Protein AF-A0A9P7Y3U0-F1 (afdb_monomer)

Solvent-accessible surface area (backbone atoms only — not comparable to full-atom values): 24343 Å² total; per-residue (Å²): 134,90,83,87,87,79,90,80,91,86,80,89,81,90,83,88,84,91,77,92,76,85,81,82,82,81,84,80,86,81,83,90,78,93,70,98,69,93,75,78,82,74,76,68,72,92,72,65,81,74,79,80,81,65,97,80,64,56,75,68,48,54,53,30,44,51,50,17,52,51,28,45,53,56,40,71,71,39,53,86,94,65,56,53,69,63,32,54,51,52,17,51,55,29,42,54,51,41,55,60,69,66,32,69,68,54,53,57,68,77,64,68,84,66,100,63,86,52,70,48,57,49,41,70,79,46,46,60,70,54,43,32,51,50,43,52,50,57,46,51,54,53,48,71,75,50,55,92,91,54,88,70,54,72,69,54,52,52,51,50,41,51,38,54,46,54,38,52,43,35,45,37,41,78,53,54,94,55,96,54,97,69,56,51,41,65,56,34,48,53,55,52,51,51,54,49,56,64,71,46,86,69,46,48,79,46,69,54,86,38,67,36,62,41,39,25,54,50,38,47,53,48,22,72,74,75,43,100,52,77,73,68,39,48,72,41,48,31,34,35,23,30,91,88,40,69,60,33,43,35,43,69,35,42,53,93,62,57,68,67,60,54,53,54,47,46,59,50,48,54,55,51,44,46,26,39,30,54,50,40,40,72,23,64,37,76,86,43,65,23,51,35,35,45,29,39,37,51,40,32,41,48,34,35,36,39,73,56,90,96,43,80,46,77,41,68,75,55,93,69,69,33,54,56,44,71,38,71,71,43,39,42,53,34,70,76,43,65,28,64,59,50,56,48,53,53,49,54,48,50,54,61,46,31,62,55,53,48,52,26,36,55,51,43,52,51,54,51,50,53,51,52,50,52,56,64,72,63,64,65,80,93,63,80,76,77,82,82,72,75,76,73,71,93,73,81,80,80,73,84,71,76,79,75,82,127

Nearest PDB structures (foldseek):
  7f3n-assembly1_A  TM=2.733E-01  e=4.193E+00  Ralstonia pseudosolanacearum GMI1000
  5luf-assembly1_z  TM=2.720E-01  e=8.627E+00  Bos taurus
  1occ-assembly1_P  TM=2.720E-01  e=8.627E+00  Bos taurus
  3gw6-assembly2_E  TM=1.259E-01  e=6.667E+00  Escherichia phage K1F

Mean predicted aligned error: 14.78 Å

pLDDT: mean 76.93, std 22.47, range [24.27, 98.44]

Secondary structure (DSSP, 8-state):
--------------------------------------------GGG--PPPPPTT--HHHHHHHHHHHHHHHHHHHS-GGG--HHHHHHHHHHHHHHHHHS-HHHHHHH----SS--HHHHHHHS-HHHHHHHHHHHHHHHHHHS-TTS---HHHHHHHHHHHHHHHHHHHHHS-S-SSSS--HHHHHHHHHHHHHHH-SSSEEEEEEEE-HHHHHHHHHHHHHHS-------EEEEEEEETTEEEEEEEEE-TT--HHHHHHHHHHHHHHHHHHHHHHHHTT-SS--EEEEEEETTEEEEEEEEEETTEEEEEES-SSPEE---SHHHHHHHHHSSHHHHHHHHHHHHHHHHHHHHHHHHHHHHHHHHHHHHHHHT-SS---------PPPS------------

Sequence (406 aa):
MQKTSLLTQTRKHDLSISGNLQQETTELEIGVETGLDVSVGIINAQNVQLPAASPDMPDLQELLFDHAVDMLKRYQQQKDKEKDATLVKDAQVAMSRVLNTMSPRAVQHFTRKKEDQPYSEVLHEHDVTYLARKVLLDRAGLVAQYPLDELLPKKVIMQDKVFRIVEYLCHIVCSPPYKTTDPSENDCLLIWAQVFGIIADKVSILSGERMLESSKLLRRQQAAEFGDLCDTGRKVDLAFAFKDIEISNIEFKRPNLPTQSIIIQSRKNIRLGRCIQEIHKGYGVQDPSVIMGDVSGSVGMFHQLARMDEIWIAGKMVKSTVQIPTTPGSLESFLESNSLALIWNYTEYLERQGPRTKQAKEHHDRDSEMGAFSEAVSCSRPTTPPRKVKPFSDVVTFSPSKKRGM

Foldseek 3Di:
DDDDDDDDDDDDDDDDDDDDDDDDDDDDDDDDDDDDDPDPPDDPPVPDDDDPDDPPDPPLLVVLQVQLVVLVVVQVPDDPVGRDCVSNVSSVVSVVVSVVCPDPVNVVVPPDDDPDDFLLNVCVVDPLVRSLVVLVVVLVVLCVVPDPVDDDDPVSLVSNLVSVLSNLLSCCAVPPPDPDPWDAQVSLLVNLLVNLVSQADFKDKDADFDFQVLQLVVQVLVCVVPNDDDSGGGTAGIFIAGPNQTQEGEHTAIAPDDPVVLVVRVVVRLVSQVSSQVVLVVLVDDFRKGKYWYYYRQKIWIWIWTDDPLDIDIDTPDPDIQGRDNHSVVSSVNSVDCNSVVSNVVNVVSNVVNVSSVVSNVVSVVVVVVVVVVVVVPDDDDDPPPPPSPDDSPDDDDDPDDPPDD

Structure (mmCIF, N/CA/C/O backbone):
data_AF-A0A9P7Y3U0-F1
#
_entry.id   AF-A0A9P7Y3U0-F1
#
loop_
_atom_site.group_PDB
_atom_site.id
_atom_site.type_symbol
_atom_site.label_atom_id
_atom_site.label_alt_id
_atom_site.label_comp_id
_atom_site.label_asym_id
_atom_site.label_entity_id
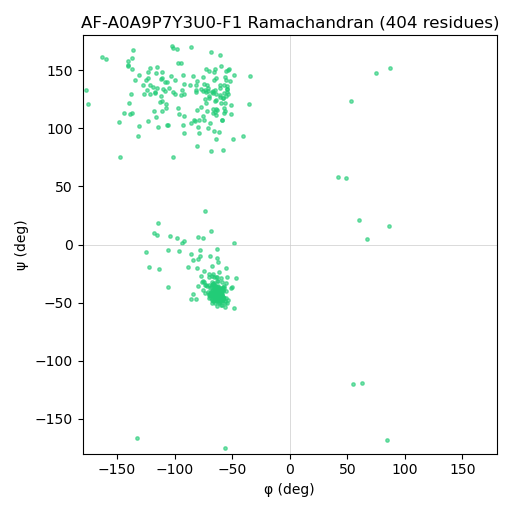_atom_site.label_seq_id
_atom_site.pdbx_PDB_ins_code
_atom_site.Cartn_x
_atom_site.Cartn_y
_atom_site.Cartn_z
_atom_site.occupancy
_atom_site.B_iso_or_equiv
_atom_site.auth_seq_id
_atom_site.auth_comp_id
_atom_site.auth_asym_id
_atom_site.auth_atom_id
_atom_site.pdbx_PDB_model_num
ATOM 1 N N . MET A 1 1 ? -30.682 59.349 39.438 1.00 34.12 1 MET A N 1
ATOM 2 C CA . MET A 1 1 ? -31.088 57.939 39.268 1.00 34.12 1 MET A CA 1
ATOM 3 C C . MET A 1 1 ? -31.938 57.836 38.013 1.00 34.12 1 MET A C 1
ATOM 5 O O . MET A 1 1 ? -32.857 58.624 37.879 1.00 34.12 1 MET A O 1
ATOM 9 N N . GLN A 1 2 ? -31.534 56.919 37.128 1.00 32.94 2 GLN A N 1
ATOM 10 C CA . GLN A 1 2 ? -32.151 56.414 35.887 1.00 32.94 2 GLN A CA 1
ATOM 11 C C . GLN A 1 2 ? -32.605 57.391 34.783 1.00 32.94 2 GLN A C 1
ATOM 13 O O . GLN A 1 2 ? -33.393 58.308 34.974 1.00 32.94 2 GLN A O 1
ATOM 18 N N . LYS A 1 3 ? -32.032 57.127 33.598 1.00 30.28 3 LYS A N 1
ATOM 19 C CA . LYS A 1 3 ? -32.135 57.846 32.328 1.00 30.28 3 LYS A CA 1
ATOM 20 C C . LYS A 1 3 ? -33.252 57.282 31.445 1.00 30.28 3 LYS A C 1
ATOM 22 O O . LYS A 1 3 ? -33.464 56.078 31.371 1.00 30.28 3 LYS A O 1
ATOM 27 N N . THR A 1 4 ? -33.850 58.222 30.732 1.00 33.41 4 THR A N 1
ATOM 28 C CA . THR A 1 4 ? -34.693 58.192 29.534 1.00 33.41 4 THR A CA 1
ATOM 29 C C . THR A 1 4 ? -34.141 57.333 28.387 1.00 33.41 4 THR A C 1
ATOM 31 O O . THR A 1 4 ? -32.938 57.375 28.144 1.00 33.41 4 THR A O 1
ATOM 34 N N . SER A 1 5 ? -35.017 56.682 27.607 1.00 30.17 5 SER A N 1
ATOM 35 C CA . SER A 1 5 ? -35.067 56.812 26.133 1.00 30.17 5 SER A CA 1
ATOM 36 C C . SER A 1 5 ? -36.217 55.995 25.525 1.00 30.17 5 SER A C 1
ATOM 38 O O . SER A 1 5 ? -36.406 54.826 25.840 1.00 30.17 5 SER A O 1
ATOM 40 N N . LEU A 1 6 ? -36.953 56.659 24.638 1.00 32.88 6 LEU A N 1
ATOM 41 C CA . LEU A 1 6 ? -38.101 56.237 23.831 1.00 32.88 6 LEU A CA 1
ATOM 42 C C . LEU A 1 6 ? -37.660 55.841 22.400 1.00 32.88 6 LEU A C 1
ATOM 44 O O . LEU A 1 6 ? -36.598 56.287 21.971 1.00 32.88 6 LEU A O 1
ATOM 48 N N . LEU A 1 7 ? -38.592 55.207 21.652 1.00 29.94 7 LEU A N 1
ATOM 49 C CA . LEU A 1 7 ? -38.822 55.337 20.185 1.00 29.94 7 LEU A CA 1
ATOM 50 C C . LEU A 1 7 ? -37.790 54.636 19.248 1.00 29.94 7 LEU A C 1
ATOM 52 O O . LEU A 1 7 ? -36.625 54.542 19.587 1.00 29.94 7 LEU A O 1
ATOM 56 N N . THR A 1 8 ? -38.067 54.090 18.049 1.00 28.91 8 THR A N 1
ATOM 57 C CA . THR A 1 8 ? -39.225 54.005 17.130 1.00 28.91 8 THR A CA 1
ATOM 58 C C . THR A 1 8 ? -39.012 52.815 16.173 1.00 28.91 8 THR A C 1
ATOM 60 O O . THR A 1 8 ? -37.880 52.399 15.941 1.00 28.91 8 THR A O 1
ATOM 63 N N . GLN A 1 9 ? -40.107 52.333 15.577 1.00 29.50 9 GLN A N 1
ATOM 64 C CA . GLN A 1 9 ? -40.181 51.458 14.398 1.00 29.50 9 GLN A CA 1
ATOM 65 C C . GLN A 1 9 ? -39.442 52.017 13.168 1.00 29.50 9 GLN A C 1
ATOM 67 O O . GLN A 1 9 ? -39.494 53.220 12.911 1.00 29.50 9 GLN A O 1
ATOM 72 N N . THR A 1 10 ? -38.913 51.125 12.324 1.00 29.97 10 THR A N 1
ATOM 73 C CA . THR A 1 10 ? -38.411 51.460 10.980 1.00 29.97 10 THR A CA 1
ATOM 74 C C . THR A 1 10 ? -39.210 50.740 9.894 1.00 29.97 10 THR A C 1
ATOM 76 O O . THR A 1 10 ? -39.473 49.540 9.965 1.00 29.97 10 THR A O 1
ATOM 79 N N . ARG A 1 11 ? -39.619 51.527 8.894 1.00 29.17 11 ARG A N 1
ATOM 80 C CA . ARG A 1 11 ? -40.418 51.176 7.714 1.00 29.17 11 ARG A CA 1
ATOM 81 C C . ARG A 1 11 ? -39.507 50.858 6.518 1.00 29.17 11 ARG A C 1
ATOM 83 O O . ARG A 1 11 ? -38.388 51.352 6.438 1.00 29.17 11 ARG A O 1
ATOM 90 N N . LYS A 1 12 ? -40.062 50.074 5.589 1.00 32.78 12 LYS A N 1
ATOM 91 C CA . LYS A 1 12 ? -39.548 49.682 4.264 1.00 32.78 12 LYS A CA 1
ATOM 92 C C . LYS A 1 12 ? -39.116 50.860 3.378 1.00 32.78 12 LYS A C 1
ATOM 94 O O . LYS A 1 12 ? -39.784 51.890 3.381 1.00 32.78 12 LYS A O 1
ATOM 99 N N . HIS A 1 13 ? -38.142 50.604 2.503 1.00 31.08 13 HIS A N 1
ATOM 100 C CA . HIS A 1 13 ? -38.053 51.221 1.179 1.00 31.08 13 HIS A CA 1
ATOM 101 C C . HIS A 1 13 ? -37.597 50.184 0.142 1.00 31.08 13 HIS A C 1
ATOM 103 O O . HIS A 1 13 ? -36.531 49.592 0.285 1.00 31.08 13 HIS A O 1
ATOM 109 N N . ASP A 1 14 ? -38.432 49.991 -0.880 1.00 29.94 14 ASP A N 1
ATOM 110 C CA . ASP A 1 14 ? -38.093 49.364 -2.158 1.00 29.94 14 ASP A CA 1
ATOM 111 C C . ASP A 1 14 ? -37.404 50.399 -3.058 1.00 29.94 14 ASP A C 1
ATOM 113 O O . ASP A 1 14 ? -37.839 51.553 -3.110 1.00 29.94 14 ASP A O 1
ATOM 117 N N . LEU A 1 15 ? -36.380 49.979 -3.803 1.00 29.91 15 LEU A N 1
ATOM 118 C CA . LEU A 1 15 ? -35.859 50.689 -4.973 1.00 29.91 15 LEU A CA 1
ATOM 119 C C . LEU A 1 15 ? -35.417 49.661 -6.022 1.00 29.91 15 LEU A C 1
ATOM 121 O O . LEU A 1 15 ? -34.483 48.890 -5.822 1.00 29.91 15 LEU A O 1
ATOM 125 N N . SER A 1 16 ? -36.139 49.661 -7.139 1.00 31.78 16 SER A N 1
ATOM 126 C CA . SER A 1 16 ? -35.876 48.918 -8.367 1.00 31.78 16 SER A CA 1
ATOM 127 C C . SER A 1 16 ? -34.850 49.641 -9.239 1.00 31.78 16 SER A C 1
ATOM 129 O O . SER A 1 16 ? -35.022 50.836 -9.482 1.00 31.78 16 SER A O 1
ATOM 131 N N . ILE A 1 17 ? -33.886 48.921 -9.821 1.00 31.72 17 ILE A N 1
ATOM 132 C CA . ILE A 1 17 ? -33.211 49.343 -11.059 1.00 31.72 17 ILE A CA 1
ATOM 133 C C . ILE A 1 17 ? -33.067 48.124 -11.976 1.00 31.72 17 ILE A C 1
ATOM 135 O O . ILE A 1 17 ? -32.364 47.165 -11.673 1.00 31.72 17 ILE A O 1
ATOM 139 N N . SER A 1 18 ? -33.780 48.184 -13.097 1.00 35.22 18 SER A N 1
ATOM 140 C CA . SER A 1 18 ? -33.700 47.293 -14.251 1.00 35.22 18 SER A CA 1
ATOM 141 C C . SER A 1 18 ? -32.532 47.691 -15.156 1.00 35.22 18 SER A C 1
ATOM 143 O O . SER A 1 18 ? -32.435 48.857 -15.540 1.00 35.22 18 SER A O 1
ATOM 145 N N . GLY A 1 19 ? -31.703 46.728 -15.558 1.00 28.64 19 GLY A N 1
ATOM 146 C CA . GLY A 1 19 ? -30.687 46.898 -16.598 1.00 28.64 19 GLY A CA 1
ATOM 147 C C . GLY A 1 19 ? -30.639 45.667 -17.498 1.00 28.64 19 GLY A C 1
ATOM 148 O O . GLY A 1 19 ? -30.277 44.586 -17.046 1.00 28.64 19 GLY A O 1
ATOM 149 N N . ASN A 1 20 ? -31.040 45.842 -18.758 1.00 34.88 20 ASN A N 1
ATOM 150 C CA . ASN A 1 20 ? -30.920 44.853 -19.827 1.00 34.88 20 ASN A CA 1
ATOM 151 C C . ASN A 1 20 ? -29.439 44.629 -20.173 1.00 34.88 20 ASN A C 1
ATOM 153 O O . ASN A 1 20 ? -28.739 45.597 -20.462 1.00 34.88 20 ASN A O 1
ATOM 157 N N . LEU A 1 21 ? -28.994 43.372 -20.246 1.00 28.11 21 LEU A N 1
ATOM 158 C CA . LEU A 1 21 ? -27.813 42.998 -21.025 1.00 28.11 21 LEU A CA 1
ATOM 159 C C . LEU A 1 21 ? -28.233 42.017 -22.121 1.00 28.11 21 LEU A C 1
ATOM 161 O O . LEU A 1 21 ? -28.686 40.908 -21.843 1.00 28.11 21 LEU A O 1
ATOM 165 N N . GLN A 1 22 ? -28.087 42.462 -23.368 1.00 31.02 22 GLN A N 1
ATOM 166 C CA . GLN A 1 22 ? -28.103 41.605 -24.547 1.00 31.02 22 GLN A CA 1
ATOM 167 C C . GLN A 1 22 ? -26.904 40.652 -24.466 1.00 31.02 22 GLN A C 1
ATOM 169 O O . GLN A 1 22 ? -25.766 41.098 -24.331 1.00 31.02 22 GLN A O 1
ATOM 174 N N . GLN A 1 23 ? -27.159 39.347 -24.539 1.00 29.70 23 GLN A N 1
ATOM 175 C CA . GLN A 1 23 ? -26.126 38.357 -24.822 1.00 29.70 23 GLN A CA 1
ATOM 176 C C . GLN A 1 23 ? -25.938 38.295 -26.340 1.00 29.70 23 GLN A C 1
ATOM 178 O O . GLN A 1 23 ? -26.798 37.778 -27.049 1.00 29.70 23 GLN A O 1
ATOM 183 N N . GLU A 1 24 ? -24.824 38.829 -26.838 1.00 28.70 24 GLU A N 1
ATOM 184 C CA . GLU A 1 24 ? -24.287 38.426 -28.137 1.00 28.70 24 GLU A CA 1
ATOM 185 C C . GLU A 1 24 ? -23.626 37.053 -27.967 1.00 28.70 24 GLU A C 1
ATOM 187 O O . GLU A 1 24 ? -22.615 36.902 -27.281 1.00 28.70 24 GLU A O 1
ATOM 192 N N . THR A 1 25 ? -24.231 36.029 -28.560 1.00 28.88 25 THR A N 1
ATOM 193 C CA . THR A 1 25 ? -23.604 34.724 -28.776 1.00 28.88 25 THR A CA 1
ATOM 194 C C . THR A 1 25 ? -22.744 34.795 -30.030 1.00 28.88 25 THR A C 1
ATOM 196 O O . THR A 1 25 ? -23.271 34.804 -31.141 1.00 28.88 25 THR A O 1
ATOM 199 N N . THR A 1 26 ? -21.425 34.827 -29.860 1.00 26.47 26 THR A N 1
ATOM 200 C CA . THR A 1 26 ? -20.479 34.576 -30.951 1.00 26.47 26 THR A CA 1
ATOM 201 C C . THR A 1 26 ? -20.259 33.067 -31.052 1.00 26.47 26 THR A C 1
ATOM 203 O O . THR A 1 26 ? -19.587 32.474 -30.208 1.00 26.47 26 THR A O 1
ATOM 206 N N . GLU A 1 27 ? -20.853 32.431 -32.061 1.00 28.31 27 GLU A N 1
ATOM 207 C CA . GLU A 1 27 ? -20.469 31.080 -32.478 1.00 28.31 27 GLU A CA 1
ATOM 208 C C . GLU A 1 27 ? -19.092 31.144 -33.147 1.00 28.31 27 GLU A C 1
ATOM 210 O O . GLU A 1 27 ? -18.838 32.007 -33.988 1.00 28.31 27 GLU A O 1
ATOM 215 N N . LEU A 1 28 ? -18.189 30.248 -32.749 1.00 24.72 28 LEU A N 1
ATOM 216 C CA . LEU A 1 28 ? -16.852 30.143 -33.321 1.00 24.72 28 LEU A CA 1
ATOM 217 C C . LEU A 1 28 ? -16.750 28.796 -34.039 1.00 24.72 28 LEU A C 1
ATOM 219 O O . LEU A 1 28 ? -16.599 27.748 -33.410 1.00 24.72 28 LEU A O 1
ATOM 223 N N . GLU A 1 29 ? -16.885 28.841 -35.365 1.00 29.19 29 GLU A N 1
ATOM 224 C CA . GLU A 1 29 ? -16.538 27.741 -36.263 1.00 29.19 29 GLU A CA 1
ATOM 225 C C . GLU A 1 29 ? -15.021 27.517 -36.236 1.00 29.19 29 GLU A C 1
ATOM 227 O O . GLU A 1 29 ? -14.235 28.455 -36.379 1.00 29.19 29 GLU A O 1
ATOM 232 N N . ILE A 1 30 ? -14.600 26.260 -36.082 1.00 29.17 30 ILE A N 1
ATOM 233 C CA . ILE A 1 30 ? -13.200 25.858 -36.231 1.00 29.17 30 ILE A CA 1
ATOM 234 C C . ILE A 1 30 ? -13.071 25.099 -37.550 1.00 29.17 30 ILE A C 1
ATOM 236 O O . ILE A 1 30 ? -13.443 23.929 -37.655 1.00 29.17 30 ILE A O 1
ATOM 240 N N . GLY A 1 31 ? -12.524 25.787 -38.552 1.00 28.47 31 GLY A N 1
ATOM 241 C CA . GLY A 1 31 ? -11.960 25.173 -39.747 1.00 28.47 31 GLY A CA 1
ATOM 242 C C . GLY A 1 31 ? -10.625 24.507 -39.416 1.00 28.47 31 GLY A C 1
ATOM 243 O O . GLY A 1 31 ? -9.777 25.084 -38.736 1.00 28.47 31 GLY A O 1
ATOM 244 N N . VAL A 1 32 ? -10.452 23.272 -39.883 1.00 31.77 32 VAL A N 1
ATOM 245 C CA . VAL A 1 32 ? -9.220 22.495 -39.734 1.00 31.77 32 VAL A CA 1
ATOM 246 C C . VAL A 1 32 ? -8.344 22.744 -40.957 1.00 31.77 32 VAL A C 1
ATOM 248 O O . VAL A 1 32 ? -8.660 22.254 -42.038 1.00 31.77 32 VAL A O 1
ATOM 251 N N . GLU A 1 33 ? -7.221 23.437 -40.778 1.00 29.41 33 GLU A N 1
ATOM 252 C CA . GLU A 1 33 ? -6.085 23.345 -41.696 1.00 29.41 33 GLU A CA 1
ATOM 253 C C . GLU A 1 33 ? -4.816 22.947 -40.942 1.00 29.41 33 GLU A C 1
ATOM 255 O O . GLU A 1 33 ? -4.497 23.416 -39.851 1.00 29.41 33 GLU A O 1
ATOM 260 N N . THR A 1 34 ? -4.134 21.979 -41.538 1.00 41.72 34 THR A N 1
ATOM 261 C CA . THR A 1 34 ? -2.997 21.239 -41.015 1.00 41.72 34 THR A CA 1
ATOM 262 C C . THR A 1 34 ? -1.710 22.056 -41.082 1.00 41.72 34 THR A C 1
ATOM 264 O O . THR A 1 34 ? -1.213 22.341 -42.169 1.00 41.72 34 THR A O 1
ATOM 267 N N . GLY A 1 35 ? -1.114 22.331 -39.926 1.00 29.16 35 GLY A N 1
ATOM 268 C CA . GLY A 1 35 ? 0.256 22.820 -39.797 1.00 29.16 35 GLY A CA 1
ATOM 269 C C . GLY A 1 35 ? 0.631 22.898 -38.323 1.00 29.16 35 GLY A C 1
ATOM 270 O O . GLY A 1 35 ? -0.072 23.540 -37.552 1.00 29.16 35 GLY A O 1
ATOM 271 N N . LEU A 1 36 ? 1.683 22.185 -37.911 1.00 39.47 36 LEU A N 1
ATOM 272 C CA . LEU A 1 36 ? 2.167 22.184 -36.530 1.00 39.47 36 LEU A CA 1
ATOM 273 C C . LEU A 1 36 ? 2.549 23.604 -36.088 1.00 39.47 36 LEU A C 1
ATOM 275 O O . LEU A 1 36 ? 3.613 24.094 -36.455 1.00 39.47 36 LEU A O 1
ATOM 279 N N . ASP A 1 37 ? 1.718 24.195 -35.233 1.00 24.27 37 ASP A N 1
ATOM 280 C CA . ASP A 1 37 ? 2.120 25.222 -34.278 1.00 24.27 37 ASP A CA 1
ATOM 281 C C . ASP A 1 37 ? 1.230 25.095 -33.028 1.00 24.27 37 ASP A C 1
ATOM 283 O O . ASP A 1 37 ? 0.033 25.394 -33.050 1.00 24.27 37 ASP A O 1
ATOM 287 N N . VAL A 1 38 ? 1.779 24.558 -31.932 1.00 27.23 38 VAL A N 1
ATOM 288 C CA . VAL A 1 38 ? 1.047 24.441 -30.659 1.00 27.23 38 VAL A CA 1
ATOM 289 C C . VAL A 1 38 ? 1.103 25.797 -29.967 1.00 27.23 38 VAL A C 1
ATOM 291 O O . VAL A 1 38 ? 1.955 26.061 -29.120 1.00 27.23 38 VAL A O 1
ATOM 294 N N . SER A 1 39 ? 0.172 26.673 -30.332 1.00 25.88 39 SER A N 1
ATOM 295 C CA . SER A 1 39 ? -0.124 27.873 -29.561 1.00 25.88 39 SER A CA 1
ATOM 296 C C . SER A 1 39 ? -1.003 27.485 -28.367 1.00 25.88 39 SER A C 1
ATOM 298 O O . SER A 1 39 ? -2.180 27.153 -28.495 1.00 25.88 39 SER A O 1
ATOM 300 N N . VAL A 1 40 ? -0.424 27.499 -27.164 1.00 32.22 40 VAL A N 1
ATOM 301 C CA . VAL A 1 40 ? -1.208 27.455 -25.924 1.00 32.22 40 VAL A CA 1
ATOM 302 C C . VAL A 1 40 ? -1.939 28.789 -25.823 1.00 32.22 40 VAL A C 1
ATOM 304 O O . VAL A 1 40 ? -1.327 29.813 -25.522 1.00 32.22 40 VAL A O 1
ATOM 307 N N . GLY A 1 41 ? -3.244 28.790 -26.095 1.00 28.84 41 GLY A N 1
ATOM 308 C CA . GLY A 1 41 ? -4.103 29.943 -25.849 1.00 28.84 41 GLY A CA 1
ATOM 309 C C . GLY A 1 41 ? -4.112 30.278 -24.358 1.00 28.84 41 GLY A C 1
ATOM 310 O O . GLY A 1 41 ? -4.839 29.667 -23.578 1.00 28.84 41 GLY A O 1
ATOM 311 N N . ILE A 1 42 ? -3.280 31.231 -23.940 1.00 37.97 42 ILE A N 1
ATOM 312 C CA . ILE A 1 42 ? -3.328 31.796 -22.593 1.00 37.97 42 ILE A CA 1
ATOM 313 C C . ILE A 1 42 ? -4.549 32.715 -22.556 1.00 37.97 42 ILE A C 1
ATOM 315 O O . ILE A 1 42 ? -4.541 33.794 -23.148 1.00 37.97 42 ILE A O 1
ATOM 319 N N . ILE A 1 43 ? -5.608 32.287 -21.867 1.00 38.31 43 ILE A N 1
ATOM 320 C CA . ILE A 1 43 ? -6.740 33.158 -21.539 1.00 38.31 43 ILE A CA 1
ATOM 321 C C . ILE A 1 43 ? -6.172 34.369 -20.789 1.00 38.31 43 ILE A C 1
ATOM 323 O O . ILE A 1 43 ? -5.500 34.215 -19.765 1.00 38.31 43 ILE A O 1
ATOM 327 N N . ASN A 1 44 ? -6.406 35.572 -21.317 1.00 38.53 44 ASN A N 1
ATOM 328 C CA . ASN A 1 44 ? -5.934 36.812 -20.715 1.00 38.53 44 ASN A CA 1
ATOM 329 C C . ASN A 1 44 ? -6.642 37.021 -19.363 1.00 38.53 44 ASN A C 1
ATOM 331 O O . ASN A 1 44 ? -7.782 37.482 -19.303 1.00 38.53 44 ASN A O 1
ATOM 335 N N . ALA A 1 45 ? -5.972 36.637 -18.273 1.00 42.50 45 ALA A N 1
ATOM 336 C CA . ALA A 1 45 ? -6.532 36.619 -16.919 1.00 42.50 45 ALA A CA 1
ATOM 337 C C . ALA A 1 45 ? -6.941 38.007 -16.396 1.00 42.50 45 ALA A C 1
ATOM 339 O O . ALA A 1 45 ? -7.624 38.097 -15.382 1.00 42.50 45 ALA A O 1
ATOM 340 N N . GLN A 1 46 ? -6.553 39.085 -17.085 1.00 37.22 46 GLN A N 1
ATOM 341 C CA . GLN A 1 46 ? -6.920 40.453 -16.718 1.00 37.22 46 GLN A CA 1
ATOM 342 C C . GLN A 1 46 ? -8.422 40.750 -16.884 1.00 37.22 46 GLN A C 1
ATOM 344 O O . GLN A 1 46 ? -8.909 41.679 -16.250 1.00 37.22 46 GLN A O 1
ATOM 349 N N . ASN A 1 47 ? -9.161 39.948 -17.666 1.00 37.16 47 ASN A N 1
ATOM 350 C CA . ASN A 1 47 ? -10.582 40.184 -17.965 1.00 37.16 47 ASN A CA 1
ATOM 351 C C . ASN A 1 47 ? -11.541 39.114 -17.416 1.00 37.16 47 ASN A C 1
ATOM 353 O O . ASN A 1 47 ? -12.729 39.133 -17.736 1.00 37.16 47 ASN A O 1
ATOM 357 N N . VAL A 1 48 ? -11.067 38.178 -16.588 1.00 41.75 48 VAL A N 1
ATOM 358 C CA . VAL A 1 48 ? -11.956 37.200 -15.945 1.00 41.75 48 VAL A CA 1
ATOM 359 C C . VAL A 1 48 ? -12.636 37.878 -14.755 1.00 41.75 48 VAL A C 1
ATOM 361 O O . VAL A 1 48 ? -12.033 38.041 -13.696 1.00 41.75 48 VAL A O 1
ATOM 364 N N . GLN A 1 49 ? -13.896 38.289 -14.927 1.00 35.81 49 GLN A N 1
ATOM 365 C CA . GLN A 1 49 ? -14.736 38.692 -13.799 1.00 35.81 49 GLN A CA 1
ATOM 366 C C . GLN A 1 49 ? -14.969 37.475 -12.900 1.00 35.81 49 GLN A C 1
ATOM 368 O O . GLN A 1 49 ? -15.579 36.485 -13.303 1.00 35.81 49 GLN A O 1
ATOM 373 N N . LEU A 1 50 ? -14.432 37.551 -11.684 1.00 39.84 50 LEU A N 1
ATOM 374 C CA . LEU A 1 50 ? -14.570 36.511 -10.676 1.00 39.84 50 LEU A CA 1
ATOM 375 C C . LEU A 1 50 ? -16.017 36.485 -10.159 1.00 39.84 50 LEU A C 1
ATOM 377 O O . LEU A 1 50 ? -16.564 37.549 -9.852 1.00 39.84 50 LEU A O 1
ATOM 381 N N . PRO A 1 51 ? -16.644 35.304 -10.018 1.00 38.56 51 PRO A N 1
ATOM 382 C CA . PRO A 1 51 ? -17.868 35.201 -9.238 1.00 38.56 51 PRO A CA 1
ATOM 383 C C . PRO A 1 51 ? -17.565 35.624 -7.796 1.00 38.56 51 PRO A C 1
ATOM 385 O O . PRO A 1 51 ? -16.524 35.262 -7.246 1.00 38.56 51 PRO A O 1
ATOM 388 N N . ALA A 1 52 ? -18.459 36.412 -7.193 1.00 40.50 52 ALA A N 1
ATOM 389 C CA . ALA A 1 52 ? -18.332 36.795 -5.792 1.00 40.50 52 ALA A CA 1
ATOM 390 C C . ALA A 1 52 ? -18.207 35.530 -4.928 1.00 40.50 52 ALA A C 1
ATOM 392 O O . ALA A 1 52 ? -18.984 34.586 -5.100 1.00 40.50 52 ALA A O 1
ATOM 393 N N . ALA A 1 53 ? -17.211 35.504 -4.038 1.00 43.19 53 ALA A N 1
ATOM 394 C CA . ALA A 1 53 ? -17.008 34.396 -3.117 1.00 43.19 53 ALA A CA 1
ATOM 395 C C . ALA A 1 53 ? -18.305 34.134 -2.335 1.00 43.19 53 ALA A C 1
ATOM 397 O O . ALA A 1 53 ? -18.922 35.059 -1.802 1.00 43.19 53 ALA A O 1
ATOM 398 N N . SER A 1 54 ? -18.742 32.873 -2.313 1.00 40.62 54 SER A N 1
ATOM 399 C CA . SER A 1 54 ? -19.878 32.457 -1.493 1.00 40.62 54 SER A CA 1
ATOM 400 C C . SER A 1 54 ? -19.501 32.624 -0.015 1.00 40.62 54 SER A C 1
ATOM 402 O O . SER A 1 54 ? -18.430 32.142 0.357 1.00 40.62 54 SER A O 1
ATOM 404 N N . PRO A 1 55 ? -20.351 33.231 0.835 1.00 44.25 55 PRO A N 1
ATOM 405 C CA . PRO A 1 55 ? -20.060 33.455 2.256 1.00 44.25 55 PRO A CA 1
ATOM 406 C C . PRO A 1 55 ? -19.884 32.169 3.089 1.00 44.25 55 PRO A C 1
ATOM 408 O O . PRO A 1 55 ? -19.523 32.256 4.255 1.00 44.25 55 PRO A O 1
ATOM 411 N N . ASP A 1 56 ? -20.091 30.993 2.484 1.00 48.50 56 ASP A N 1
ATOM 412 C CA . ASP A 1 56 ? -20.003 29.676 3.126 1.00 48.50 56 ASP A CA 1
ATOM 413 C C . ASP A 1 56 ? -18.855 28.790 2.583 1.00 48.50 56 ASP A C 1
ATOM 415 O O . ASP A 1 56 ? -18.889 27.564 2.730 1.00 48.50 56 ASP A O 1
ATOM 419 N N . MET A 1 57 ? -17.847 29.350 1.898 1.00 50.69 57 MET A N 1
ATOM 420 C CA . MET A 1 57 ? -16.661 28.559 1.529 1.00 50.69 57 MET A CA 1
ATOM 421 C C . MET A 1 57 ? -15.831 28.234 2.780 1.00 50.69 57 MET A C 1
ATOM 423 O O . MET A 1 57 ? -15.480 29.152 3.513 1.00 50.69 57 MET A O 1
ATOM 427 N N . PRO A 1 58 ? -15.471 26.960 3.039 1.00 58.06 58 PRO A N 1
ATOM 428 C CA . PRO A 1 58 ? -14.588 26.655 4.157 1.00 58.06 58 PRO A CA 1
ATOM 429 C C . PRO A 1 58 ? -13.194 27.249 3.902 1.00 58.06 58 PRO A C 1
ATOM 431 O O . PRO A 1 58 ? -12.694 27.187 2.776 1.00 58.06 58 PRO A O 1
ATOM 434 N N . ASP A 1 59 ? -12.556 27.766 4.957 1.00 67.12 59 ASP A N 1
ATOM 435 C CA . ASP A 1 59 ? -11.293 28.532 4.934 1.00 67.12 59 ASP A CA 1
ATOM 436 C C . ASP A 1 59 ? -10.169 27.909 4.073 1.00 67.12 59 ASP A C 1
ATOM 438 O O . ASP A 1 59 ? -9.309 28.599 3.526 1.00 67.12 59 ASP A O 1
ATOM 442 N N . LEU A 1 60 ? -10.157 26.580 3.918 1.00 63.03 60 LEU A N 1
ATOM 443 C CA . LEU A 1 60 ? -9.149 25.858 3.140 1.00 63.03 60 LEU A CA 1
ATOM 444 C C . LEU A 1 60 ? -9.354 25.967 1.617 1.00 63.03 60 LEU A C 1
ATOM 446 O O . LEU A 1 60 ? -8.378 25.918 0.865 1.00 63.03 60 LEU A O 1
ATOM 450 N N . GLN A 1 61 ? -10.595 26.055 1.141 1.00 72.06 61 GLN A N 1
ATOM 451 C CA . GLN A 1 61 ? -10.923 26.149 -0.283 1.00 72.06 61 GLN A CA 1
ATOM 452 C C . GLN A 1 61 ? -10.571 27.534 -0.818 1.00 72.06 61 GLN A C 1
ATOM 454 O O . GLN A 1 61 ? -9.975 27.626 -1.889 1.00 72.06 61 GLN A O 1
ATOM 459 N N . GLU A 1 62 ? -10.873 28.573 -0.042 1.00 75.81 62 GLU A N 1
ATOM 460 C CA . GLU A 1 62 ? -10.484 29.953 -0.330 1.00 75.81 62 GLU A CA 1
ATOM 461 C C . GLU A 1 62 ? -8.956 30.082 -0.387 1.00 75.81 62 GLU A C 1
ATOM 463 O O . GLU A 1 62 ? -8.411 30.492 -1.408 1.00 75.81 62 GLU A O 1
ATOM 468 N N . LEU A 1 63 ? -8.241 29.554 0.612 1.00 76.31 63 LEU A N 1
ATOM 469 C CA . LEU A 1 63 ? -6.775 29.590 0.646 1.00 76.31 63 LEU A CA 1
ATOM 470 C C . LEU A 1 63 ? -6.111 28.838 -0.526 1.00 76.31 63 LEU A C 1
ATOM 472 O O . LEU A 1 63 ? -5.071 29.256 -1.037 1.00 76.31 63 LEU A O 1
ATOM 476 N N . LEU A 1 64 ? -6.691 27.719 -0.973 1.00 71.00 64 LEU A N 1
ATOM 477 C CA . LEU A 1 64 ? -6.198 26.979 -2.143 1.00 71.00 64 LEU A CA 1
ATOM 478 C C . LEU A 1 64 ? -6.512 27.690 -3.461 1.00 71.00 64 LEU A C 1
ATOM 480 O O . LEU A 1 64 ? -5.712 27.611 -4.395 1.00 71.00 64 LEU A O 1
ATOM 484 N N . PHE A 1 65 ? -7.658 28.361 -3.541 1.00 79.69 65 PHE A N 1
ATOM 485 C CA . PHE A 1 65 ? -8.027 29.171 -4.692 1.00 79.69 65 PHE A CA 1
ATOM 486 C C . PHE A 1 65 ? -7.098 30.383 -4.819 1.00 79.69 65 PHE A C 1
ATOM 488 O O . PHE A 1 65 ? -6.493 30.579 -5.875 1.00 79.69 65 PHE A O 1
ATOM 495 N N . ASP A 1 66 ? -6.884 31.113 -3.726 1.00 83.38 66 ASP A N 1
ATOM 496 C CA . ASP A 1 66 ? -5.975 32.259 -3.670 1.00 83.38 66 ASP A CA 1
ATOM 497 C C . ASP A 1 66 ? -4.542 31.858 -4.010 1.00 83.38 66 ASP A C 1
ATOM 499 O O . ASP A 1 66 ? -3.882 32.512 -4.818 1.00 83.38 66 ASP A O 1
ATOM 503 N N . HIS A 1 67 ? -4.077 30.721 -3.485 1.00 85.00 67 HIS A N 1
ATOM 504 C CA . HIS A 1 67 ? -2.769 30.179 -3.838 1.00 85.00 67 HIS A CA 1
ATOM 505 C C . HIS A 1 67 ? -2.643 29.901 -5.344 1.00 85.00 67 HIS A C 1
ATOM 507 O O . HIS A 1 67 ? -1.627 30.248 -5.950 1.00 85.00 67 HIS A O 1
ATOM 513 N N . ALA A 1 68 ? -3.671 29.315 -5.970 1.00 81.81 68 ALA A N 1
ATOM 514 C CA . ALA A 1 68 ? -3.667 29.063 -7.409 1.00 81.81 68 ALA A CA 1
ATOM 515 C C . ALA A 1 68 ? -3.587 30.368 -8.217 1.00 81.81 68 ALA A C 1
ATOM 517 O O . ALA A 1 68 ? -2.802 30.470 -9.163 1.00 81.81 68 ALA A O 1
ATOM 518 N N . VAL A 1 69 ? -4.365 31.378 -7.821 1.00 85.88 69 VAL A N 1
ATOM 519 C CA . VAL A 1 69 ? -4.378 32.705 -8.450 1.00 85.88 69 VAL A CA 1
ATOM 520 C C . VAL A 1 69 ? -3.021 33.397 -8.307 1.00 85.88 69 VAL A C 1
ATOM 522 O O . VAL A 1 69 ? -2.499 33.935 -9.286 1.00 85.88 69 VAL A O 1
ATOM 525 N N . ASP A 1 70 ? -2.410 33.347 -7.126 1.00 89.75 70 ASP A N 1
ATOM 526 C CA . ASP A 1 70 ? -1.104 33.952 -6.866 1.00 89.75 70 ASP A CA 1
ATOM 527 C C . ASP A 1 70 ? 0.019 33.306 -7.681 1.00 89.75 70 ASP A C 1
ATOM 529 O O . ASP A 1 70 ? 0.886 34.013 -8.203 1.00 89.75 70 ASP A O 1
ATOM 533 N N . MET A 1 71 ? 0.007 31.979 -7.844 1.00 89.00 71 MET A N 1
ATOM 534 C CA . MET A 1 71 ? 0.999 31.291 -8.677 1.00 89.00 71 MET A CA 1
ATOM 535 C C . MET A 1 71 ? 0.867 31.682 -10.155 1.00 89.00 71 MET A C 1
ATOM 537 O O . MET A 1 71 ? 1.877 31.949 -10.811 1.00 89.00 71 MET A O 1
ATOM 541 N N . LEU A 1 72 ? -0.362 31.816 -10.667 1.00 87.50 72 LEU A N 1
ATOM 542 C CA . LEU A 1 72 ? -0.597 32.283 -12.039 1.00 87.50 72 LEU A CA 1
ATOM 543 C C . LEU A 1 72 ? -0.163 33.738 -12.237 1.00 87.50 72 LEU A C 1
ATOM 545 O O . LEU A 1 72 ? 0.468 34.048 -13.248 1.00 87.50 72 LEU A O 1
ATOM 549 N N . LYS A 1 73 ? -0.428 34.623 -11.268 1.00 92.00 73 LYS A N 1
ATOM 550 C CA . LYS A 1 73 ? 0.037 36.020 -11.314 1.00 92.00 73 LYS A CA 1
ATOM 551 C C . LYS A 1 73 ? 1.563 36.107 -11.338 1.00 92.00 73 LYS A C 1
ATOM 553 O O . LYS A 1 73 ? 2.113 36.839 -12.157 1.00 92.00 73 LYS A O 1
ATOM 558 N N . ARG A 1 74 ? 2.256 35.337 -10.488 1.00 91.06 74 ARG A N 1
ATOM 559 C CA . ARG A 1 74 ? 3.731 35.285 -10.470 1.00 91.06 74 ARG A CA 1
ATOM 560 C C . ARG A 1 74 ? 4.293 34.789 -11.796 1.00 91.06 74 ARG A C 1
ATOM 562 O O . ARG A 1 74 ? 5.245 35.374 -12.298 1.00 91.06 74 ARG A O 1
ATOM 569 N N . TYR A 1 75 ? 3.677 33.765 -12.384 1.00 93.25 75 TYR A N 1
ATOM 570 C CA . TYR A 1 75 ? 4.061 33.264 -13.702 1.00 93.25 75 TYR A CA 1
ATOM 571 C C . TYR A 1 75 ? 3.888 34.324 -14.802 1.00 93.25 75 TYR A C 1
ATOM 573 O O . TYR A 1 75 ? 4.768 34.506 -15.637 1.00 93.25 75 TYR A O 1
ATOM 581 N N . GLN A 1 76 ? 2.779 35.069 -14.789 1.00 91.44 76 GLN A N 1
ATOM 582 C CA . GLN A 1 76 ? 2.505 36.130 -15.768 1.00 91.44 76 GLN A CA 1
ATOM 583 C C . GLN A 1 76 ? 3.446 37.336 -15.649 1.00 91.44 76 GLN A C 1
ATOM 585 O O . GLN A 1 76 ? 3.679 38.025 -16.638 1.00 91.44 76 GLN A O 1
ATOM 590 N N . GLN A 1 77 ? 3.985 37.598 -14.457 1.00 94.50 77 GLN A N 1
ATOM 591 C CA . GLN A 1 77 ? 4.933 38.690 -14.212 1.00 94.50 77 GLN A CA 1
ATOM 592 C C . GLN A 1 77 ? 6.372 38.356 -14.643 1.00 94.50 77 GLN A C 1
ATOM 594 O O . GLN A 1 77 ? 7.211 39.256 -14.705 1.00 94.50 77 GLN A O 1
ATOM 599 N N . GLN A 1 78 ? 6.678 37.089 -14.942 1.00 94.56 78 GLN A N 1
ATOM 600 C CA . GLN A 1 78 ? 7.997 36.679 -15.425 1.00 94.56 78 GLN A CA 1
ATOM 601 C C . GLN A 1 78 ? 8.195 37.068 -16.894 1.00 94.56 78 GLN A C 1
ATOM 603 O O . GLN A 1 78 ? 7.282 36.988 -17.717 1.00 94.56 78 GLN A O 1
ATOM 608 N N . LYS A 1 79 ? 9.426 37.456 -17.245 1.00 94.88 79 LYS A N 1
ATOM 609 C CA . LYS A 1 79 ? 9.817 37.662 -18.646 1.00 94.88 79 LYS A CA 1
ATOM 610 C C . LYS A 1 79 ? 9.765 36.329 -19.390 1.00 94.88 79 LYS A C 1
ATOM 612 O O . LYS A 1 79 ? 10.051 35.289 -18.806 1.00 94.88 79 LYS A O 1
ATOM 617 N N . ASP A 1 80 ? 9.497 36.348 -20.696 1.00 91.44 80 ASP A N 1
ATOM 618 C CA . ASP A 1 80 ? 9.288 35.113 -21.474 1.00 91.44 80 ASP A CA 1
ATOM 619 C C . ASP A 1 80 ? 10.442 34.103 -21.390 1.00 91.44 80 ASP A C 1
ATOM 621 O O . ASP A 1 80 ? 10.206 32.899 -21.372 1.00 91.44 80 ASP A O 1
ATOM 625 N N . LYS A 1 81 ? 11.689 34.577 -21.278 1.00 91.12 81 LYS A N 1
ATOM 626 C CA . LYS A 1 81 ? 12.882 33.720 -21.151 1.00 91.12 81 LYS A CA 1
ATOM 627 C C . LYS A 1 81 ? 13.096 33.141 -19.745 1.00 91.12 81 LYS A C 1
ATOM 629 O O . LYS A 1 81 ? 13.965 32.297 -19.570 1.00 91.12 81 LYS A O 1
ATOM 634 N N . GLU A 1 82 ? 12.336 33.608 -18.761 1.00 91.50 82 GLU A N 1
ATOM 635 C CA . GLU A 1 82 ? 12.460 33.274 -17.335 1.00 91.50 82 GLU A CA 1
ATOM 636 C C . GLU A 1 82 ? 11.197 32.580 -16.800 1.00 91.50 82 GLU A C 1
ATOM 638 O O . GLU A 1 82 ? 11.048 32.408 -15.591 1.00 91.50 82 GLU A O 1
ATOM 643 N N . LYS A 1 83 ? 10.274 32.192 -17.691 1.00 88.38 83 LYS A N 1
ATOM 644 C CA . LYS A 1 83 ? 9.014 31.548 -17.322 1.00 88.38 83 LYS A CA 1
ATOM 645 C C . LYS A 1 83 ? 9.253 30.195 -16.663 1.00 88.38 83 LYS A C 1
ATOM 647 O O . LYS A 1 83 ? 9.712 29.243 -17.291 1.00 88.38 83 LYS A O 1
ATOM 652 N N . ASP A 1 84 ? 8.856 30.104 -15.405 1.00 92.75 84 ASP A N 1
ATOM 653 C CA . ASP A 1 84 ? 8.925 28.892 -14.609 1.00 92.75 84 ASP A CA 1
ATOM 654 C C . ASP A 1 84 ? 7.610 28.113 -14.711 1.00 92.75 84 ASP A C 1
ATOM 656 O O . ASP A 1 84 ? 6.599 28.438 -14.083 1.00 92.75 84 ASP A O 1
ATOM 660 N N . ALA A 1 85 ? 7.623 27.043 -15.505 1.00 86.69 85 ALA A N 1
ATOM 661 C CA . ALA A 1 85 ? 6.461 26.182 -15.706 1.00 86.69 85 ALA A CA 1
ATOM 662 C C . ALA A 1 85 ? 5.973 25.487 -14.417 1.00 86.69 85 ALA A C 1
ATOM 664 O O . ALA A 1 85 ? 4.855 24.966 -14.398 1.00 86.69 85 ALA A O 1
ATOM 665 N N . THR A 1 86 ? 6.770 25.460 -13.341 1.00 80.12 86 THR A N 1
ATOM 666 C CA . THR A 1 86 ? 6.342 24.879 -12.060 1.00 80.12 86 THR A CA 1
ATOM 667 C C . THR A 1 86 ? 5.216 25.683 -11.410 1.00 80.12 86 THR A C 1
ATOM 669 O O . THR A 1 86 ? 4.287 25.079 -10.882 1.00 80.12 86 THR A O 1
ATOM 672 N N . LEU A 1 87 ? 5.193 27.011 -11.574 1.00 80.19 87 LEU A N 1
ATOM 673 C CA . LEU A 1 87 ? 4.133 27.877 -11.043 1.00 80.19 87 LEU A CA 1
ATOM 674 C C . LEU A 1 87 ? 2.760 27.566 -11.661 1.00 80.19 87 LEU A C 1
ATOM 676 O O . LEU A 1 87 ? 1.744 27.543 -10.969 1.00 80.19 87 LEU A O 1
ATOM 680 N N . VAL A 1 88 ? 2.721 27.265 -12.962 1.00 85.19 88 VAL A N 1
ATOM 681 C CA . VAL A 1 88 ? 1.477 26.879 -13.653 1.00 85.19 88 VAL A CA 1
ATOM 682 C C . VAL A 1 88 ? 0.989 25.513 -13.174 1.00 85.19 88 VAL A C 1
ATOM 684 O O . VAL A 1 88 ? -0.207 25.325 -12.951 1.00 85.19 88 VAL A O 1
ATOM 687 N N . LYS A 1 89 ? 1.910 24.563 -12.974 1.00 75.06 89 LYS A N 1
ATOM 688 C CA . LYS A 1 89 ? 1.582 23.230 -12.450 1.00 75.06 89 LYS A CA 1
ATOM 689 C C . LYS A 1 89 ? 1.051 23.310 -11.020 1.00 75.06 89 LYS A C 1
ATOM 691 O O . LYS A 1 89 ? 0.043 22.672 -10.716 1.00 75.06 89 LYS A O 1
ATOM 696 N N . ASP A 1 90 ? 1.663 24.131 -10.173 1.00 72.56 90 ASP A N 1
ATOM 697 C CA . ASP A 1 90 ? 1.215 24.343 -8.795 1.00 72.56 90 ASP A CA 1
ATOM 698 C C . ASP A 1 90 ? -0.181 24.976 -8.750 1.00 72.56 90 ASP A C 1
ATOM 700 O O . ASP A 1 90 ? -1.056 24.498 -8.018 1.00 72.56 90 ASP A O 1
ATOM 704 N N . ALA A 1 91 ? -0.447 25.960 -9.615 1.00 80.50 91 ALA A N 1
ATOM 705 C CA . ALA A 1 91 ? -1.781 26.531 -9.766 1.00 80.50 91 ALA A CA 1
ATOM 706 C C . ALA A 1 91 ? -2.827 25.499 -10.217 1.00 80.50 91 ALA A C 1
ATOM 708 O O . ALA A 1 91 ? -3.920 25.432 -9.651 1.00 80.50 91 ALA A O 1
ATOM 709 N N . GLN A 1 92 ? -2.496 24.656 -11.201 1.00 80.56 92 GLN A N 1
ATOM 710 C CA . GLN A 1 92 ? -3.389 23.594 -11.678 1.00 80.56 92 GLN A CA 1
ATOM 711 C C . GLN A 1 92 ? -3.711 22.573 -10.581 1.00 80.56 92 GLN A C 1
ATOM 713 O O . GLN A 1 92 ? -4.868 22.175 -10.424 1.00 80.56 92 GLN A O 1
ATOM 718 N N . VAL A 1 93 ? -2.714 22.164 -9.791 1.00 73.12 93 VAL A N 1
ATOM 719 C CA . VAL A 1 93 ? -2.906 21.231 -8.672 1.00 73.12 93 VAL A CA 1
ATOM 720 C C . VAL A 1 93 ? -3.801 21.845 -7.597 1.00 73.12 93 VAL A C 1
ATOM 722 O O . VAL A 1 93 ? -4.705 21.171 -7.090 1.00 73.12 93 VAL A O 1
ATOM 725 N N . ALA A 1 94 ? -3.581 23.113 -7.251 1.00 73.56 94 ALA A N 1
ATOM 726 C CA . ALA A 1 94 ? -4.396 23.828 -6.278 1.00 73.56 94 ALA A CA 1
ATOM 727 C C . ALA A 1 94 ? -5.852 23.989 -6.756 1.00 73.56 94 ALA A C 1
ATOM 729 O O . ALA A 1 94 ? -6.775 23.651 -6.013 1.00 73.56 94 ALA A O 1
ATOM 730 N N . MET A 1 95 ? -6.070 24.353 -8.023 1.00 79.56 95 MET A N 1
ATOM 731 C CA . MET A 1 95 ? -7.413 24.507 -8.595 1.00 79.56 95 MET A CA 1
ATOM 732 C C . MET A 1 95 ? -8.161 23.172 -8.729 1.00 79.56 95 MET A C 1
ATOM 734 O O . MET A 1 95 ? -9.325 23.062 -8.347 1.00 79.56 95 MET A O 1
ATOM 738 N N . SER A 1 96 ? -7.486 22.113 -9.187 1.00 68.38 96 SER A N 1
ATOM 739 C CA . SER A 1 96 ? -8.055 20.757 -9.241 1.00 68.38 96 SER A CA 1
ATOM 740 C C . SER A 1 96 ? -8.524 20.289 -7.860 1.00 68.38 96 SER A C 1
ATOM 742 O O . SER A 1 96 ? -9.560 19.638 -7.713 1.00 68.38 96 SER A O 1
ATOM 744 N N . ARG A 1 97 ? -7.795 20.667 -6.805 1.00 65.31 97 ARG A N 1
ATOM 745 C CA . ARG A 1 97 ? -8.171 20.365 -5.423 1.00 65.31 97 ARG A CA 1
ATOM 746 C C . ARG A 1 97 ? -9.425 21.112 -4.977 1.00 65.31 97 ARG A C 1
ATOM 748 O O . ARG A 1 97 ? -10.249 20.474 -4.331 1.00 65.31 97 ARG A O 1
ATOM 755 N N . VAL A 1 98 ? -9.573 22.391 -5.322 1.00 73.69 98 VAL A N 1
ATOM 756 C CA . VAL A 1 98 ? -10.790 23.177 -5.044 1.00 73.69 98 VAL A CA 1
ATOM 757 C C . VAL A 1 98 ? -11.998 22.525 -5.723 1.00 73.69 98 VAL A C 1
ATOM 759 O O . VAL A 1 98 ? -12.961 22.152 -5.051 1.00 73.69 98 VAL A O 1
ATOM 762 N N . LEU A 1 99 ? -11.896 22.252 -7.028 1.00 73.31 99 LEU A N 1
ATOM 763 C CA . LEU A 1 99 ? -12.978 21.677 -7.835 1.00 73.31 99 LEU A CA 1
ATOM 764 C C . LEU A 1 99 ? -13.413 20.283 -7.359 1.00 73.31 99 LEU A C 1
ATOM 766 O O . LEU A 1 99 ? -14.607 19.996 -7.279 1.00 73.31 99 LEU A O 1
ATOM 770 N N . ASN A 1 100 ? -12.463 19.424 -6.980 1.00 62.47 100 ASN A N 1
ATOM 771 C CA . ASN A 1 100 ? -12.782 18.095 -6.455 1.00 62.47 100 ASN A CA 1
ATOM 772 C C . ASN A 1 100 ? -13.501 18.146 -5.098 1.00 62.47 100 ASN A C 1
ATOM 774 O O . ASN A 1 100 ? -14.370 17.315 -4.837 1.00 62.47 100 ASN A O 1
ATOM 778 N N . THR A 1 101 ? -13.173 19.119 -4.243 1.00 56.84 101 THR A N 1
ATOM 779 C CA . THR A 1 101 ? -13.832 19.286 -2.936 1.00 56.84 101 THR A CA 1
ATOM 780 C C . THR A 1 101 ? -15.178 20.006 -3.012 1.00 56.84 101 THR A C 1
ATOM 782 O O . THR A 1 101 ? -15.988 19.850 -2.106 1.00 56.84 101 THR A O 1
ATOM 785 N N . MET A 1 102 ? -15.443 20.748 -4.091 1.00 58.72 102 MET A N 1
ATOM 786 C CA . MET A 1 102 ? -16.713 21.451 -4.325 1.00 58.72 102 MET A CA 1
ATOM 787 C C . MET A 1 102 ? -17.720 20.644 -5.161 1.00 58.72 102 MET A C 1
ATOM 789 O O . MET A 1 102 ? -18.815 21.118 -5.450 1.00 58.72 102 MET A O 1
ATOM 793 N N . SER A 1 103 ? -17.378 19.413 -5.553 1.00 56.88 103 SER A N 1
ATOM 794 C CA . SER A 1 103 ? -18.273 18.537 -6.310 1.00 56.88 103 SER A CA 1
ATOM 795 C C . SER A 1 103 ? -19.568 18.242 -5.528 1.00 56.88 103 SER A C 1
ATOM 797 O O . SER A 1 103 ? -19.493 17.698 -4.420 1.00 56.88 103 SER A O 1
ATOM 799 N N . PRO A 1 104 ? -20.767 18.468 -6.109 1.00 50.59 104 PRO A N 1
ATOM 800 C CA . PRO A 1 104 ? -22.044 18.114 -5.480 1.00 50.59 104 PRO A CA 1
ATOM 801 C C . PRO A 1 104 ? -22.136 16.639 -5.060 1.00 50.59 104 PRO A C 1
ATOM 803 O O . PRO A 1 104 ? -22.810 16.312 -4.086 1.00 50.59 104 PRO A O 1
ATOM 806 N N . ARG A 1 105 ? -21.416 15.739 -5.752 1.00 48.00 105 ARG A N 1
ATOM 807 C CA . ARG A 1 105 ? -21.326 14.312 -5.395 1.00 48.00 105 ARG A CA 1
ATOM 808 C C . ARG A 1 105 ? -20.499 14.064 -4.134 1.00 48.00 105 ARG A C 1
ATOM 810 O O . ARG A 1 105 ? -20.842 13.164 -3.377 1.00 48.00 105 ARG A O 1
ATOM 817 N N . ALA A 1 106 ? -19.437 14.837 -3.906 1.00 46.22 106 ALA A N 1
ATOM 818 C CA . ALA A 1 106 ? -18.636 14.742 -2.687 1.00 46.22 106 ALA A CA 1
ATOM 819 C C . ALA A 1 106 ? -19.433 15.270 -1.485 1.00 46.22 106 ALA A C 1
ATOM 821 O O . ALA A 1 106 ? -19.513 14.601 -0.462 1.00 46.22 106 ALA A O 1
ATOM 822 N N . VAL A 1 107 ? -20.131 16.399 -1.649 1.00 48.16 107 VAL A N 1
ATOM 823 C CA . VAL A 1 107 ? -21.000 16.972 -0.608 1.00 48.16 107 VAL A CA 1
ATOM 824 C C . VAL A 1 107 ? -22.169 16.037 -0.270 1.00 48.16 107 VAL A C 1
ATOM 826 O O . VAL A 1 107 ? -22.407 15.776 0.908 1.00 48.16 107 VAL A O 1
ATOM 829 N N . GLN A 1 108 ? -22.847 15.447 -1.267 1.00 44.97 108 GLN A N 1
ATOM 830 C CA . GLN A 1 108 ? -23.913 14.449 -1.050 1.00 44.97 108 GLN A CA 1
ATOM 831 C C . GLN A 1 108 ? -23.432 13.158 -0.372 1.00 44.97 108 GLN A C 1
ATOM 833 O O . GLN A 1 108 ? -24.219 12.491 0.300 1.00 44.97 108 GLN A O 1
ATOM 838 N N . HIS A 1 109 ? -22.164 12.780 -0.549 1.00 44.59 109 HIS A N 1
ATOM 839 C CA . HIS A 1 109 ? -21.603 11.578 0.065 1.00 44.59 109 HIS A CA 1
ATOM 840 C C . HIS A 1 109 ? -21.444 11.728 1.586 1.00 44.59 109 HIS A C 1
ATOM 842 O O . HIS A 1 109 ? -21.689 10.772 2.315 1.00 44.59 109 HIS A O 1
ATOM 848 N N . PHE A 1 110 ? -21.122 12.936 2.062 1.00 44.03 110 PHE A N 1
ATOM 849 C CA . PHE A 1 110 ? -20.887 13.225 3.482 1.00 44.03 110 PHE A CA 1
ATOM 850 C C . PHE A 1 110 ? -22.107 13.791 4.231 1.00 44.03 110 PHE A C 1
ATOM 852 O O . PHE A 1 110 ? -22.057 13.943 5.445 1.00 44.03 110 PHE A O 1
ATOM 859 N N . THR A 1 111 ? -23.218 14.081 3.545 1.00 39.75 111 THR A N 1
ATOM 860 C CA . THR A 1 111 ? -24.437 14.666 4.154 1.00 39.75 111 THR A CA 1
ATOM 861 C C . THR A 1 111 ? -25.583 13.674 4.366 1.00 39.75 111 THR A C 1
ATOM 863 O O . THR A 1 111 ? -26.680 14.063 4.772 1.00 39.75 111 THR A O 1
ATOM 866 N N . ARG A 1 112 ? -25.372 12.372 4.145 1.00 38.53 112 ARG A N 1
ATOM 867 C CA . ARG A 1 112 ? -26.411 11.369 4.410 1.00 38.53 112 ARG A CA 1
ATOM 868 C C . ARG A 1 112 ? -26.505 11.053 5.905 1.00 38.53 112 ARG A C 1
ATOM 870 O O . ARG A 1 112 ? -25.805 10.180 6.404 1.00 38.53 112 ARG A O 1
ATOM 877 N N . LYS A 1 113 ? -27.437 11.723 6.593 1.00 45.16 113 LYS A N 1
ATOM 878 C CA . LYS A 1 113 ? -27.968 11.261 7.883 1.00 45.16 113 LYS A CA 1
ATOM 879 C C . LYS A 1 113 ? -28.582 9.871 7.709 1.00 45.16 113 LYS A C 1
ATOM 881 O O . LYS A 1 113 ? -29.450 9.677 6.856 1.00 45.16 113 LYS A O 1
ATOM 886 N N . LYS A 1 114 ? -28.140 8.928 8.535 1.00 41.88 114 LYS A N 1
ATOM 887 C CA . LYS A 1 114 ? -28.836 7.674 8.815 1.00 41.88 114 LYS A CA 1
ATOM 888 C C . LYS A 1 114 ? -29.022 7.569 10.323 1.00 41.88 114 LYS A C 1
ATOM 890 O O . LYS A 1 114 ? -28.155 7.991 11.074 1.00 41.88 114 LYS A O 1
ATOM 895 N N . GLU A 1 115 ? -30.180 7.059 10.708 1.00 47.50 115 GLU A N 1
ATOM 896 C CA . GLU A 1 115 ? -30.788 7.076 12.043 1.00 47.50 115 GLU A CA 1
ATOM 897 C C . GLU A 1 115 ? -30.140 6.116 13.062 1.00 47.50 115 GLU A C 1
ATOM 899 O O . GLU A 1 115 ? -30.799 5.682 13.999 1.00 47.50 115 GLU A O 1
ATOM 904 N N . ASP A 1 116 ? -28.848 5.821 12.920 1.00 57.28 116 ASP A N 1
ATOM 905 C CA . ASP A 1 116 ? -28.096 5.001 13.870 1.00 57.28 116 ASP A CA 1
ATOM 906 C C . ASP A 1 116 ? -27.101 5.892 14.620 1.00 57.28 116 ASP A C 1
ATOM 908 O O . ASP A 1 116 ? -26.409 6.701 14.000 1.00 57.28 116 ASP A O 1
ATOM 912 N N . GLN A 1 117 ? -27.025 5.746 15.947 1.00 68.19 117 GLN A N 1
ATOM 913 C CA . GLN A 1 117 ? -26.054 6.463 16.777 1.00 68.19 117 GLN A CA 1
ATOM 914 C C . GLN A 1 117 ? -24.627 6.152 16.271 1.00 68.19 117 GLN A C 1
ATOM 916 O O . GLN A 1 117 ? -24.227 4.981 16.290 1.00 68.19 117 GLN A O 1
ATOM 921 N N . PRO A 1 118 ? -23.858 7.149 15.795 1.00 81.25 118 PRO A N 1
ATOM 922 C CA . PRO A 1 118 ? -22.486 6.963 15.340 1.00 81.25 118 PRO A CA 1
ATOM 923 C C . PRO A 1 118 ? -21.625 6.249 16.388 1.00 81.25 118 PRO A C 1
ATOM 925 O O . PRO A 1 118 ? -21.703 6.539 17.579 1.00 81.25 118 PRO A O 1
ATOM 928 N N . TYR A 1 119 ? -20.741 5.341 15.964 1.00 82.44 119 TYR A N 1
ATOM 929 C CA . TYR A 1 119 ? -19.816 4.679 16.896 1.00 82.44 119 TYR A CA 1
ATOM 930 C C . TYR A 1 119 ? -18.860 5.651 17.599 1.00 82.44 119 TYR A C 1
ATOM 932 O O . TYR A 1 119 ? -18.375 5.326 18.680 1.00 82.44 119 TYR A O 1
ATOM 940 N N . SER A 1 120 ? -18.603 6.827 17.016 1.00 78.62 120 SER A N 1
ATOM 941 C CA . SER A 1 120 ? -17.884 7.910 17.694 1.00 78.62 120 SER A CA 1
ATOM 942 C C . SER A 1 120 ? -18.661 8.420 18.910 1.00 78.62 120 SER A C 1
ATOM 944 O O . SER A 1 120 ? -18.086 8.525 19.985 1.00 78.62 120 SER A O 1
ATOM 946 N N . GLU A 1 121 ? -19.979 8.612 18.798 1.00 81.88 121 GLU A N 1
ATOM 947 C CA . GLU A 1 121 ? -20.830 8.995 19.934 1.00 81.88 121 GLU A CA 1
ATOM 948 C C . GLU A 1 121 ? -20.846 7.907 21.016 1.00 81.88 121 GLU A C 1
ATOM 950 O O . GLU A 1 121 ? -20.707 8.210 22.197 1.00 81.88 121 GLU A O 1
ATOM 955 N N . VAL A 1 122 ? -20.908 6.627 20.626 1.00 79.75 122 VAL A N 1
ATOM 956 C CA . VAL A 1 122 ? -20.797 5.509 21.583 1.00 79.75 122 VAL A CA 1
ATOM 957 C C . VAL A 1 122 ? -19.457 5.529 22.321 1.00 79.75 122 VAL A C 1
ATOM 959 O O . VAL A 1 122 ? -19.413 5.262 23.519 1.00 79.75 122 VAL A O 1
ATOM 962 N N . LEU A 1 123 ? -18.363 5.822 21.616 1.00 81.12 123 LEU A N 1
ATOM 963 C CA . LEU A 1 123 ? -17.034 5.931 22.214 1.00 81.12 123 LEU A CA 1
ATOM 964 C C . LEU A 1 123 ? -16.891 7.169 23.108 1.00 81.12 123 LEU A C 1
ATOM 966 O O . LEU A 1 123 ? -16.101 7.140 24.041 1.00 81.12 123 LEU A O 1
ATOM 970 N N . HIS A 1 124 ? -17.637 8.237 22.836 1.00 82.06 124 HIS A N 1
ATOM 971 C CA . HIS A 1 124 ? -17.667 9.434 23.671 1.00 82.06 124 HIS A CA 1
ATOM 972 C C . HIS A 1 124 ? -18.479 9.209 24.960 1.00 82.06 124 HIS A C 1
ATOM 974 O O . HIS A 1 124 ? -18.109 9.680 26.034 1.00 82.06 124 HIS A O 1
ATOM 980 N N . GLU A 1 125 ? -19.597 8.482 24.871 1.00 88.94 125 GLU A N 1
ATOM 981 C CA . GLU A 1 125 ? -20.461 8.159 26.016 1.00 88.94 125 GLU A CA 1
ATOM 982 C C . GLU A 1 125 ? -19.898 7.039 26.906 1.00 88.94 125 GLU A C 1
ATOM 984 O O . GLU A 1 125 ? -20.203 6.969 28.102 1.00 88.94 125 GLU A O 1
ATOM 989 N N . HIS A 1 126 ? -19.085 6.150 26.334 1.00 92.19 126 HIS A N 1
ATOM 990 C CA . HIS A 1 126 ? -18.562 4.958 26.998 1.00 92.19 126 HIS A CA 1
ATOM 991 C C . HIS A 1 126 ? -17.049 4.788 26.783 1.00 92.19 126 HIS A C 1
ATOM 993 O O . HIS A 1 126 ? -16.354 5.714 26.398 1.00 92.19 126 HIS A O 1
ATOM 999 N N . ASP A 1 127 ? -16.492 3.615 27.096 1.00 90.38 127 ASP A N 1
ATOM 1000 C CA . ASP A 1 127 ? -15.079 3.309 26.863 1.00 90.38 127 ASP A CA 1
ATOM 1001 C C . ASP A 1 127 ? -14.872 2.415 25.624 1.00 90.38 127 ASP A C 1
ATOM 1003 O O . ASP A 1 127 ? -15.809 1.855 25.046 1.00 90.38 127 ASP A O 1
ATOM 1007 N N . VAL A 1 128 ? -13.609 2.238 25.218 1.00 88.12 128 VAL A N 1
ATOM 1008 C CA . VAL A 1 128 ? -13.240 1.371 24.080 1.00 88.12 128 VAL A CA 1
ATOM 1009 C C . VAL A 1 128 ? -13.698 -0.075 24.304 1.00 88.12 128 VAL A C 1
ATOM 1011 O O . VAL A 1 128 ? -14.083 -0.760 23.357 1.00 88.12 128 VAL A O 1
ATOM 1014 N N . THR A 1 129 ? -13.715 -0.541 25.557 1.00 89.19 129 THR A N 1
ATOM 1015 C CA . THR A 1 129 ? -14.187 -1.884 25.918 1.00 89.19 129 THR A CA 1
ATOM 1016 C C . THR A 1 129 ? -15.669 -2.061 25.588 1.00 89.19 129 THR A C 1
ATOM 1018 O O . THR A 1 129 ? -16.083 -3.104 25.075 1.00 89.19 129 THR A O 1
ATOM 1021 N N . TYR A 1 130 ? -16.488 -1.052 25.883 1.00 91.25 130 TYR A N 1
ATOM 1022 C CA . TYR A 1 130 ? -17.901 -1.035 25.543 1.00 91.25 130 TYR A CA 1
ATOM 1023 C C . TYR A 1 130 ? -18.104 -0.989 24.030 1.00 91.25 130 TYR A C 1
ATOM 1025 O O . TYR A 1 130 ? -18.874 -1.800 23.511 1.00 91.25 130 TYR A O 1
ATOM 1033 N N . LEU A 1 131 ? -17.378 -0.117 23.321 1.00 85.81 131 LEU A N 1
ATOM 1034 C CA . LEU A 1 131 ? -17.431 -0.052 21.859 1.00 85.81 131 LEU A CA 1
ATOM 1035 C C . LEU A 1 131 ? -17.109 -1.415 21.228 1.00 85.81 131 LEU A C 1
ATOM 1037 O O . LEU A 1 131 ? -17.862 -1.882 20.376 1.00 85.81 131 LEU A O 1
ATOM 1041 N N . ALA A 1 132 ? -16.055 -2.094 21.693 1.00 84.38 132 ALA A N 1
ATOM 1042 C CA . ALA A 1 132 ? -15.680 -3.423 21.213 1.00 84.38 132 ALA A CA 1
ATOM 1043 C C . ALA A 1 132 ? -16.824 -4.438 21.367 1.00 84.38 132 ALA A C 1
ATOM 1045 O O . ALA A 1 132 ? -17.148 -5.166 20.428 1.00 84.38 132 ALA A O 1
ATOM 1046 N N . ARG A 1 133 ? -17.479 -4.460 22.539 1.00 88.56 133 ARG A N 1
ATOM 1047 C CA . ARG A 1 133 ? -18.643 -5.327 22.786 1.00 88.56 133 ARG A CA 1
ATOM 1048 C C . ARG A 1 133 ? -19.821 -4.972 21.883 1.00 88.56 133 ARG A C 1
ATOM 1050 O O . ARG A 1 133 ? -20.457 -5.883 21.362 1.00 88.56 133 ARG A O 1
ATOM 1057 N N . LYS A 1 134 ? -20.107 -3.681 21.686 1.00 87.12 134 LYS A N 1
ATOM 1058 C CA . LYS A 1 134 ? -21.195 -3.226 20.809 1.00 87.12 134 LYS A CA 1
ATOM 1059 C C . LYS A 1 134 ? -20.962 -3.677 19.366 1.00 87.12 134 LYS A C 1
ATOM 1061 O O . LYS A 1 134 ? -21.833 -4.313 18.790 1.00 87.12 134 LYS A O 1
ATOM 1066 N N . VAL A 1 135 ? -19.764 -3.447 18.827 1.00 83.44 135 VAL A N 1
ATOM 1067 C CA . VAL A 1 135 ? -19.392 -3.868 17.465 1.00 83.44 135 VAL A CA 1
ATOM 1068 C C . VAL A 1 135 ? -19.498 -5.386 17.300 1.00 83.44 135 VAL A C 1
ATOM 1070 O O . VAL A 1 135 ? -20.001 -5.858 16.282 1.00 83.44 135 VAL A O 1
ATOM 1073 N N . LEU A 1 136 ? -19.087 -6.161 18.310 1.00 83.44 136 LEU A N 1
ATOM 1074 C CA . LEU A 1 136 ? -19.229 -7.618 18.298 1.00 83.44 136 LEU A CA 1
ATOM 1075 C C . LEU A 1 136 ? -20.702 -8.059 18.265 1.00 83.44 136 LEU A C 1
ATOM 1077 O O . LEU A 1 136 ? -21.049 -8.969 17.513 1.00 83.44 136 LEU A O 1
ATOM 1081 N N . LEU A 1 137 ? -21.569 -7.416 19.054 1.00 85.25 137 LEU A N 1
ATOM 1082 C CA . LEU A 1 137 ? -23.008 -7.699 19.074 1.00 85.25 137 LEU A CA 1
ATOM 1083 C C . LEU A 1 137 ? -23.679 -7.330 17.746 1.00 85.25 137 LEU A C 1
ATOM 1085 O O . LEU A 1 137 ? -24.428 -8.141 17.203 1.00 85.25 137 LEU A O 1
ATOM 1089 N N . ASP A 1 138 ? -23.368 -6.157 17.194 1.00 84.38 138 ASP A N 1
ATOM 1090 C CA . ASP A 1 138 ? -23.915 -5.691 15.915 1.00 84.38 138 ASP A CA 1
ATOM 1091 C C . ASP A 1 138 ? -23.493 -6.623 14.768 1.00 84.38 138 ASP A C 1
ATOM 1093 O O . ASP A 1 138 ? -24.302 -7.001 13.915 1.00 84.38 138 ASP A O 1
ATOM 1097 N N . ARG A 1 139 ? -22.237 -7.082 14.792 1.00 84.19 139 ARG A N 1
ATOM 1098 C CA . ARG A 1 139 ? -21.721 -8.084 13.857 1.00 84.19 139 ARG A CA 1
ATOM 1099 C C . ARG A 1 139 ? -22.398 -9.445 14.028 1.00 84.19 139 ARG A C 1
ATOM 1101 O O . ARG A 1 139 ? -22.762 -10.062 13.030 1.00 84.19 139 ARG A O 1
ATOM 1108 N N . ALA A 1 140 ? -22.601 -9.918 15.258 1.00 80.81 140 ALA A N 1
ATOM 1109 C CA . ALA A 1 140 ? -23.311 -11.172 15.516 1.00 80.81 140 ALA A CA 1
ATOM 1110 C C . ALA A 1 140 ? -24.770 -11.108 15.034 1.00 80.81 140 ALA A C 1
ATOM 1112 O O . ALA A 1 140 ? -25.260 -12.064 14.434 1.00 80.81 140 ALA A O 1
ATOM 1113 N N . GLY A 1 141 ? -25.437 -9.966 15.227 1.00 84.81 141 GLY A N 1
ATOM 1114 C CA . GLY A 1 141 ? -26.767 -9.702 14.683 1.00 84.81 141 GLY A CA 1
ATOM 1115 C C . GLY A 1 141 ? -26.792 -9.749 13.154 1.00 84.81 141 GLY A C 1
ATOM 1116 O O . GLY A 1 141 ? -27.701 -10.347 12.581 1.00 84.81 141 GLY A O 1
ATOM 1117 N N . LEU A 1 142 ? -25.771 -9.193 12.492 1.00 82.19 142 LEU A N 1
ATOM 1118 C CA . LEU A 1 142 ? -25.615 -9.276 11.038 1.00 82.19 142 LEU A CA 1
ATOM 1119 C C . LEU A 1 142 ? -25.454 -10.730 10.567 1.00 82.19 142 LEU A C 1
ATOM 1121 O O . LEU A 1 142 ? -26.140 -11.147 9.643 1.00 82.19 142 LEU A O 1
ATOM 1125 N N . VAL A 1 143 ? -24.595 -11.519 11.217 1.00 79.69 143 VAL A N 1
ATOM 1126 C CA . VAL A 1 143 ? -24.376 -12.935 10.863 1.00 79.69 143 VAL A CA 1
ATOM 1127 C C . VAL A 1 143 ? -25.632 -13.778 11.106 1.00 79.69 143 VAL A C 1
ATOM 1129 O O . VAL A 1 143 ? -25.957 -14.638 10.297 1.00 79.69 143 VAL A O 1
ATOM 1132 N N . ALA A 1 144 ? -26.386 -13.515 12.175 1.00 83.38 144 ALA A N 1
ATOM 1133 C CA . ALA A 1 144 ? -27.633 -14.230 12.451 1.00 83.38 144 ALA A CA 1
ATOM 1134 C C . ALA A 1 144 ? -28.720 -13.989 11.384 1.00 83.38 144 ALA A C 1
ATOM 1136 O O . ALA A 1 144 ? -29.566 -14.855 11.173 1.00 83.38 144 ALA A O 1
ATOM 1137 N N . GLN A 1 145 ? -28.698 -12.835 10.703 1.00 84.25 145 GLN A N 1
ATOM 1138 C CA . GLN A 1 145 ? -29.631 -12.518 9.613 1.00 84.25 145 GLN A CA 1
ATOM 1139 C C . GLN A 1 145 ? -29.325 -13.270 8.313 1.00 84.25 145 GLN A C 1
ATOM 1141 O O . GLN A 1 145 ? -30.223 -13.426 7.489 1.00 84.25 145 GLN A O 1
ATOM 1146 N N . TYR A 1 146 ? -28.084 -13.723 8.123 1.00 81.25 146 TYR A N 1
ATOM 1147 C CA . TYR A 1 146 ? -27.638 -14.383 6.900 1.00 81.25 146 TYR A CA 1
ATOM 1148 C C . TYR A 1 146 ? -26.888 -15.679 7.249 1.00 81.25 146 TYR A C 1
ATOM 1150 O O . TYR A 1 146 ? -25.682 -15.636 7.516 1.00 81.25 146 TYR A O 1
ATOM 1158 N N . PRO A 1 147 ? -27.585 -16.830 7.273 1.00 75.44 147 PRO A N 1
ATOM 1159 C CA . PRO A 1 147 ? -26.984 -18.123 7.580 1.00 75.44 147 PRO A CA 1
ATOM 1160 C C . PRO A 1 147 ? -25.765 -18.428 6.697 1.00 75.44 147 PRO A C 1
ATOM 1162 O O . PRO A 1 147 ? -25.704 -18.021 5.539 1.00 75.44 147 PRO A O 1
ATOM 1165 N N . LEU A 1 148 ? -24.815 -19.198 7.240 1.00 66.38 148 LEU A N 1
ATOM 1166 C CA . LEU A 1 148 ? -23.514 -19.521 6.625 1.00 66.38 148 LEU A CA 1
ATOM 1167 C C . LEU A 1 148 ? -23.587 -20.148 5.221 1.00 66.38 148 LEU A C 1
ATOM 1169 O O . LEU A 1 148 ? -22.601 -20.094 4.487 1.00 66.38 148 LEU A O 1
ATOM 1173 N N . ASP A 1 149 ? -24.730 -20.724 4.853 1.00 72.38 149 ASP A N 1
ATOM 1174 C CA . ASP A 1 149 ? -24.915 -21.440 3.590 1.00 72.38 149 ASP A CA 1
ATOM 1175 C C . ASP A 1 149 ? -25.295 -20.515 2.417 1.00 72.38 149 ASP A C 1
ATOM 1177 O O . ASP A 1 149 ? -25.309 -20.949 1.263 1.00 72.38 149 ASP A O 1
ATOM 1181 N N . GLU A 1 150 ? -25.572 -19.231 2.677 1.00 72.75 150 GLU A N 1
ATOM 1182 C CA . GLU A 1 150 ? -25.933 -18.251 1.652 1.00 72.75 150 GLU A CA 1
ATOM 1183 C C . GLU A 1 150 ? -24.797 -17.260 1.358 1.00 72.75 150 GLU A C 1
ATOM 1185 O O . GLU A 1 150 ? -24.108 -16.751 2.244 1.00 72.75 150 GLU A O 1
ATOM 1190 N N . LEU A 1 151 ? -24.612 -16.930 0.074 1.00 75.00 151 LEU A N 1
ATOM 1191 C CA . LEU A 1 151 ? -23.684 -15.874 -0.330 1.00 75.00 151 LEU A CA 1
ATOM 1192 C C . LEU A 1 151 ? -24.194 -14.516 0.165 1.00 75.00 151 LEU A C 1
ATOM 1194 O O . LEU A 1 151 ? -25.195 -13.998 -0.332 1.00 75.00 151 LEU A O 1
ATOM 1198 N N . LEU A 1 152 ? -23.455 -13.907 1.095 1.00 76.56 152 LEU A N 1
ATOM 1199 C CA . LEU A 1 152 ? -23.773 -12.579 1.613 1.00 76.56 152 LEU A CA 1
ATOM 1200 C C . LEU A 1 152 ? -23.850 -11.536 0.480 1.00 76.56 152 LEU A C 1
ATOM 1202 O O . LEU A 1 152 ? -22.964 -11.478 -0.384 1.00 76.56 152 LEU A O 1
ATOM 1206 N N . PRO A 1 153 ? -24.848 -10.631 0.493 1.00 78.62 153 PRO A N 1
ATOM 1207 C CA . PRO A 1 153 ? -24.865 -9.490 -0.412 1.00 78.62 153 PRO A CA 1
ATOM 1208 C C . PRO A 1 153 ? -23.584 -8.654 -0.273 1.00 78.62 153 PRO A C 1
ATOM 1210 O O . PRO A 1 153 ? -23.096 -8.430 0.832 1.00 78.62 153 PRO A O 1
ATOM 1213 N N . LYS A 1 154 ? -23.070 -8.084 -1.373 1.00 78.12 154 LYS A N 1
ATOM 1214 C CA . LYS A 1 154 ? -21.821 -7.283 -1.357 1.00 78.12 154 LYS A CA 1
ATOM 1215 C C . LYS A 1 154 ? -21.796 -6.183 -0.285 1.00 78.12 154 LYS A C 1
ATOM 1217 O O . LYS A 1 154 ? -20.753 -5.926 0.308 1.00 78.12 154 LYS A O 1
ATOM 1222 N N . LYS A 1 155 ? -22.941 -5.536 -0.035 1.00 76.62 155 LYS A N 1
ATOM 1223 C CA . LYS A 1 155 ? -23.078 -4.503 1.007 1.00 76.62 155 LYS A CA 1
ATOM 1224 C C . LYS A 1 155 ? -22.893 -5.073 2.419 1.00 76.62 155 LYS A C 1
ATOM 1226 O O . LYS A 1 155 ? -22.269 -4.426 3.248 1.00 76.62 155 LYS A O 1
ATOM 1231 N N . VAL A 1 156 ? -23.397 -6.282 2.658 1.00 80.62 156 VAL A N 1
ATOM 1232 C CA . VAL A 1 156 ? -23.295 -6.997 3.938 1.00 80.62 156 VAL A CA 1
ATOM 1233 C C . VAL A 1 156 ? -21.858 -7.462 4.176 1.00 80.62 156 VAL A C 1
ATOM 1235 O O . VAL A 1 156 ? -21.338 -7.264 5.266 1.00 80.62 156 VAL A O 1
ATOM 1238 N N . ILE A 1 157 ? -21.172 -7.965 3.141 1.00 82.88 157 ILE A N 1
ATOM 1239 C CA . ILE A 1 157 ? -19.738 -8.313 3.216 1.00 82.88 157 ILE A CA 1
ATOM 1240 C C . ILE A 1 157 ? -18.900 -7.095 3.614 1.00 82.88 157 ILE A C 1
ATOM 1242 O O . ILE A 1 157 ? -18.022 -7.190 4.469 1.00 82.88 157 ILE A O 1
ATOM 1246 N N . MET A 1 158 ? -19.166 -5.939 2.998 1.00 83.56 158 MET A N 1
ATOM 1247 C CA . MET A 1 158 ? -18.474 -4.699 3.343 1.00 83.56 158 MET A CA 1
ATOM 1248 C C . MET A 1 158 ? -18.709 -4.321 4.806 1.00 83.56 158 MET A C 1
ATOM 1250 O O . MET A 1 158 ? -17.753 -4.014 5.512 1.00 83.56 158 MET A O 1
ATOM 1254 N N . GLN A 1 159 ? -19.958 -4.389 5.267 1.00 83.62 159 GLN A N 1
ATOM 1255 C CA . GLN A 1 159 ? -20.310 -4.084 6.650 1.00 83.62 159 GLN A CA 1
ATOM 1256 C C . GLN A 1 159 ? -19.634 -5.036 7.651 1.00 83.62 159 GLN A C 1
ATOM 1258 O O . GLN A 1 159 ? -19.040 -4.560 8.616 1.00 83.62 159 GLN A O 1
ATOM 1263 N N . ASP A 1 160 ? -19.633 -6.351 7.400 1.00 86.38 160 ASP A N 1
ATOM 1264 C CA . ASP A 1 160 ? -18.920 -7.325 8.243 1.00 86.38 160 ASP A CA 1
ATOM 1265 C C . ASP A 1 160 ? -17.417 -7.019 8.311 1.00 86.38 160 ASP A C 1
ATOM 1267 O O . ASP A 1 160 ? -16.838 -6.975 9.396 1.00 86.38 160 ASP A O 1
ATOM 1271 N N . LYS A 1 161 ? -16.776 -6.721 7.174 1.00 90.25 161 LYS A N 1
ATOM 1272 C CA . LYS A 1 161 ? -15.354 -6.345 7.141 1.00 90.25 161 LYS A CA 1
ATOM 1273 C C . LYS A 1 161 ? -15.068 -5.068 7.926 1.00 90.25 161 LYS A C 1
ATOM 1275 O O . LYS A 1 161 ? -14.072 -5.021 8.645 1.00 90.25 161 LYS A O 1
ATOM 1280 N N . VAL A 1 162 ? -15.930 -4.054 7.821 1.00 91.06 162 VAL A N 1
ATOM 1281 C CA . VAL A 1 162 ? -15.819 -2.826 8.624 1.00 91.06 162 VAL A CA 1
ATOM 1282 C C . VAL A 1 162 ? -15.883 -3.166 10.112 1.00 91.06 162 VAL A C 1
ATOM 1284 O O . VAL A 1 162 ? -14.993 -2.755 10.855 1.00 91.06 162 VAL A O 1
ATOM 1287 N N . PHE A 1 163 ? -16.854 -3.976 10.54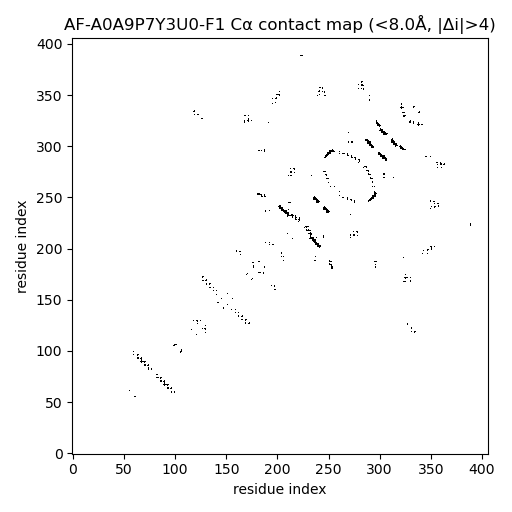2 1.00 90.44 163 PHE A N 1
ATOM 1288 C CA . PHE A 1 163 ? -16.951 -4.407 11.938 1.00 90.44 163 PHE A CA 1
ATOM 1289 C C . PHE A 1 163 ? -15.715 -5.175 12.401 1.00 90.44 163 PHE A C 1
ATOM 1291 O O . PHE A 1 163 ? -15.174 -4.859 13.455 1.00 90.44 163 PHE A O 1
ATOM 1298 N N . ARG A 1 164 ? -15.200 -6.109 11.595 1.00 93.81 164 ARG A N 1
ATOM 1299 C CA . ARG A 1 164 ? -13.966 -6.851 11.904 1.00 93.81 164 ARG A CA 1
ATOM 1300 C C . ARG A 1 164 ? -12.757 -5.940 12.092 1.00 93.81 164 ARG A C 1
ATOM 1302 O O . ARG A 1 164 ? -11.929 -6.201 12.961 1.00 93.81 164 ARG A O 1
ATOM 1309 N N . ILE A 1 165 ? -12.636 -4.890 11.280 1.00 94.50 165 ILE A N 1
ATOM 1310 C CA . ILE A 1 165 ? -11.551 -3.914 11.414 1.00 94.50 165 ILE A CA 1
ATOM 1311 C C . ILE A 1 165 ? -11.726 -3.126 12.707 1.00 94.50 165 ILE A C 1
ATOM 1313 O O . ILE A 1 165 ? -10.786 -3.056 13.488 1.00 94.50 165 ILE A O 1
ATOM 1317 N N . VAL A 1 166 ? -12.910 -2.569 12.968 1.00 93.38 166 VAL A N 1
ATOM 1318 C CA . VAL A 1 166 ? -13.149 -1.782 14.189 1.00 93.38 166 VAL A CA 1
ATOM 1319 C C . VAL A 1 166 ? -12.949 -2.638 15.444 1.00 93.38 166 VAL A C 1
ATOM 1321 O O . VAL A 1 166 ? -12.289 -2.189 16.377 1.00 93.38 166 VAL A O 1
ATOM 1324 N N . GLU A 1 167 ? -13.426 -3.883 15.449 1.00 94.06 167 GLU A N 1
ATOM 1325 C CA . GLU A 1 167 ? -13.194 -4.870 16.512 1.00 94.06 167 GLU A CA 1
ATOM 1326 C C . GLU A 1 167 ? -11.690 -5.092 16.750 1.00 94.06 167 GLU A C 1
ATOM 1328 O O . GLU A 1 167 ? -11.205 -4.968 17.877 1.00 94.06 167 GLU A O 1
ATOM 1333 N N . TYR A 1 168 ? -10.932 -5.346 15.679 1.00 96.69 168 TYR A N 1
ATOM 1334 C CA . TYR A 1 168 ? -9.482 -5.529 15.744 1.00 96.69 168 TYR A CA 1
ATOM 1335 C C . TYR A 1 168 ? -8.754 -4.287 16.281 1.00 96.69 168 TYR A C 1
ATOM 1337 O O . TYR A 1 168 ? -7.851 -4.397 17.111 1.00 96.69 168 TYR A O 1
ATOM 1345 N N . LEU A 1 169 ? -9.168 -3.095 15.852 1.00 96.00 169 LEU A N 1
ATOM 1346 C CA . LEU A 1 169 ? -8.596 -1.832 16.309 1.00 96.00 169 LEU A CA 1
ATOM 1347 C C . LEU A 1 169 ? -8.913 -1.557 17.782 1.00 96.00 169 LEU A C 1
ATOM 1349 O O . LEU A 1 169 ? -8.024 -1.135 18.520 1.00 96.00 169 LEU A O 1
ATOM 1353 N N . CYS A 1 170 ? -10.131 -1.860 18.241 1.00 95.12 170 CYS A N 1
ATOM 1354 C CA . CYS A 1 170 ? -10.466 -1.790 19.663 1.00 95.12 170 CYS A CA 1
ATOM 1355 C C . CYS A 1 170 ? -9.565 -2.721 20.482 1.00 95.12 170 CYS A C 1
ATOM 1357 O O . CYS A 1 170 ? -9.064 -2.321 21.531 1.00 95.12 170 CYS A O 1
ATOM 1359 N N . HIS A 1 171 ? -9.299 -3.934 19.985 1.00 95.44 171 HIS A N 1
ATOM 1360 C CA . HIS A 1 171 ? -8.386 -4.864 20.645 1.00 95.44 171 HIS A CA 1
ATOM 1361 C C . HIS A 1 171 ? -6.960 -4.306 20.747 1.00 95.44 171 HIS A C 1
ATOM 1363 O O . HIS A 1 171 ? -6.381 -4.352 21.828 1.00 95.44 171 HIS A O 1
ATOM 1369 N N . ILE A 1 172 ? -6.417 -3.717 19.674 1.00 94.81 172 ILE A N 1
ATOM 1370 C CA . ILE A 1 172 ? -5.096 -3.065 19.709 1.00 94.81 172 ILE A CA 1
ATOM 1371 C C . ILE A 1 172 ? -5.061 -1.936 20.742 1.00 94.81 172 ILE A C 1
ATOM 1373 O O . ILE A 1 172 ? -4.086 -1.813 21.476 1.00 94.81 172 ILE A O 1
ATOM 1377 N N . VAL A 1 173 ? -6.110 -1.114 20.810 1.00 94.19 173 VAL A N 1
ATOM 1378 C CA . VAL A 1 173 ? -6.173 0.021 21.742 1.00 94.19 173 VAL A CA 1
ATOM 1379 C C . VAL A 1 173 ? -6.288 -0.448 23.198 1.00 94.19 173 VAL A C 1
ATOM 1381 O O . VAL A 1 173 ? -5.627 0.108 24.072 1.00 94.19 173 VAL A O 1
ATOM 1384 N N . CYS A 1 174 ? -7.095 -1.475 23.474 1.00 94.12 174 CYS A N 1
ATOM 1385 C CA . CYS A 1 174 ? -7.258 -2.036 24.819 1.00 94.12 174 CYS A CA 1
ATOM 1386 C C . CYS A 1 174 ? -6.067 -2.896 25.262 1.00 94.12 174 CYS A C 1
ATOM 1388 O O . CYS A 1 174 ? -5.801 -3.035 26.455 1.00 94.12 174 CYS A O 1
ATOM 1390 N N . SER A 1 175 ? -5.396 -3.556 24.325 1.00 94.00 175 SER A N 1
ATOM 1391 C CA . SER A 1 175 ? -4.344 -4.536 24.590 1.00 94.00 175 SER A CA 1
ATOM 1392 C C . SER A 1 175 ? -3.300 -4.492 23.472 1.00 94.00 175 SER A C 1
ATOM 1394 O O . SER A 1 175 ? -3.278 -5.380 22.616 1.00 94.00 175 SER A O 1
ATOM 1396 N N . PRO A 1 176 ? -2.426 -3.464 23.459 1.00 92.31 176 PRO A N 1
ATOM 1397 C CA . PRO A 1 176 ? -1.405 -3.334 22.432 1.00 92.31 176 PRO A CA 1
ATOM 1398 C C . PRO A 1 176 ? -0.548 -4.605 22.350 1.00 92.31 176 PRO A C 1
ATOM 1400 O O . PRO A 1 176 ? -0.103 -5.111 23.384 1.00 92.31 176 PRO A O 1
ATOM 1403 N N . PRO A 1 177 ? -0.276 -5.134 21.143 1.00 87.62 177 PRO A N 1
ATOM 1404 C CA . PRO A 1 177 ? 0.478 -6.381 20.990 1.00 87.62 177 PRO A CA 1
ATOM 1405 C C . PRO A 1 177 ? 1.962 -6.232 21.369 1.00 87.62 177 PRO A C 1
ATOM 1407 O O . PRO A 1 177 ? 2.685 -7.221 21.479 1.00 87.62 177 PRO A O 1
ATOM 1410 N N . TYR A 1 178 ? 2.421 -4.999 21.577 1.00 88.06 178 TYR A N 1
ATOM 1411 C CA . TYR A 1 178 ? 3.785 -4.646 21.933 1.00 88.06 178 TYR A CA 1
ATOM 1412 C C . TYR A 1 178 ? 3.868 -4.179 23.392 1.00 88.06 178 TYR A C 1
ATOM 1414 O O . TYR A 1 178 ? 3.010 -3.460 23.895 1.00 88.06 178 TYR A O 1
ATOM 1422 N N . LYS A 1 179 ? 4.932 -4.597 24.088 1.00 81.56 179 LYS A N 1
ATOM 1423 C CA . LYS A 1 179 ? 5.150 -4.299 25.519 1.00 81.56 179 LYS A CA 1
ATOM 1424 C C . LYS A 1 179 ? 5.792 -2.932 25.773 1.00 81.56 179 LYS A C 1
ATOM 1426 O O . LYS A 1 179 ? 5.883 -2.504 26.920 1.00 81.56 179 LYS A O 1
ATOM 1431 N N . THR A 1 180 ? 6.319 -2.299 24.732 1.00 79.44 180 THR A N 1
ATOM 1432 C CA . THR A 1 180 ? 7.059 -1.037 24.805 1.00 79.44 180 THR A CA 1
ATOM 1433 C C . THR A 1 180 ? 6.154 0.142 24.478 1.00 79.44 180 THR A C 1
ATOM 1435 O O . THR A 1 180 ? 5.163 -0.003 23.774 1.00 79.44 180 THR A O 1
ATOM 1438 N N . THR A 1 181 ? 6.504 1.334 24.959 1.00 79.75 181 THR A N 1
ATOM 1439 C CA . THR A 1 181 ? 5.796 2.573 24.591 1.00 79.75 181 THR A CA 1
ATOM 1440 C C . THR A 1 181 ? 5.910 2.879 23.099 1.00 79.75 181 THR A C 1
ATOM 1442 O O . THR A 1 181 ? 4.975 3.413 22.512 1.00 79.75 181 THR A O 1
ATOM 1445 N N . ASP A 1 182 ? 7.030 2.489 22.483 1.00 87.19 182 ASP A N 1
ATOM 1446 C CA . ASP A 1 182 ? 7.270 2.637 21.052 1.00 87.19 182 ASP A CA 1
ATOM 1447 C C . ASP A 1 182 ? 7.203 1.273 20.350 1.00 87.19 182 ASP A C 1
ATOM 1449 O O . ASP A 1 182 ? 8.029 0.400 20.655 1.00 87.19 182 ASP A O 1
ATOM 1453 N N . PRO A 1 183 ? 6.262 1.059 19.412 1.00 92.56 183 PRO A N 1
ATOM 1454 C CA . PRO A 1 183 ? 6.215 -0.163 18.622 1.00 92.56 183 PRO A CA 1
ATOM 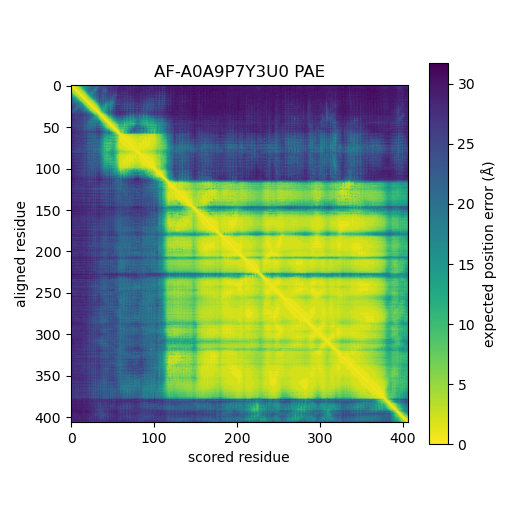1455 C C . PRO A 1 183 ? 7.463 -0.305 17.744 1.00 92.56 183 PRO A C 1
ATOM 1457 O O . PRO A 1 183 ? 7.985 0.666 17.180 1.00 92.56 183 PRO A O 1
ATOM 1460 N N . SER A 1 184 ? 7.936 -1.540 17.586 1.00 94.62 184 SER A N 1
ATOM 1461 C CA . SER A 1 184 ? 8.966 -1.850 16.599 1.00 94.62 184 SER A CA 1
ATOM 1462 C C . SER A 1 184 ? 8.423 -1.696 15.171 1.00 94.62 184 SER A C 1
ATOM 1464 O O . SER A 1 184 ? 7.216 -1.638 14.935 1.00 94.62 184 SER A O 1
ATOM 1466 N N . GLU A 1 185 ? 9.322 -1.651 14.186 1.00 94.25 185 GLU A N 1
ATOM 1467 C CA . GLU A 1 185 ? 8.940 -1.600 12.765 1.00 94.25 185 GLU A CA 1
ATOM 1468 C C . GLU A 1 185 ? 8.084 -2.816 12.374 1.00 94.25 185 GLU A C 1
ATOM 1470 O O . GLU A 1 185 ? 7.094 -2.676 11.660 1.00 94.25 185 GLU A O 1
ATOM 1475 N N . ASN A 1 186 ? 8.408 -3.988 12.930 1.00 95.00 186 ASN A N 1
ATOM 1476 C CA . ASN A 1 186 ? 7.650 -5.214 12.716 1.00 95.00 186 ASN A CA 1
ATOM 1477 C C . ASN A 1 186 ? 6.268 -5.176 13.389 1.00 95.00 186 ASN A C 1
ATOM 1479 O O . ASN A 1 186 ? 5.303 -5.651 12.802 1.00 95.00 186 ASN A O 1
ATOM 1483 N N . ASP A 1 187 ? 6.142 -4.579 14.578 1.00 95.12 187 ASP A N 1
ATOM 1484 C CA . ASP A 1 187 ? 4.833 -4.425 15.234 1.00 95.12 187 ASP A CA 1
ATOM 1485 C C . ASP A 1 187 ? 3.899 -3.548 14.390 1.00 95.12 187 ASP A C 1
ATOM 1487 O O . ASP A 1 187 ? 2.736 -3.890 14.179 1.00 95.12 187 ASP A O 1
ATOM 1491 N N . CYS A 1 188 ? 4.433 -2.452 13.839 1.00 95.25 188 CYS A N 1
ATOM 1492 C CA . CYS A 1 188 ? 3.696 -1.579 12.926 1.00 95.25 188 CYS A CA 1
ATOM 1493 C C . CYS A 1 188 ? 3.261 -2.350 11.674 1.00 95.25 188 CYS A C 1
ATOM 1495 O O . CYS A 1 188 ? 2.092 -2.312 11.294 1.00 95.25 188 CYS A O 1
ATOM 1497 N N . LEU A 1 189 ? 4.187 -3.092 11.063 1.00 96.25 189 LEU A N 1
ATOM 1498 C CA . LEU A 1 189 ? 3.923 -3.926 9.893 1.00 96.25 189 LEU A CA 1
ATOM 1499 C C . LEU A 1 189 ? 2.772 -4.900 10.140 1.00 96.25 189 LEU A C 1
ATOM 1501 O O . LEU A 1 189 ? 1.844 -4.948 9.335 1.00 96.25 189 LEU A O 1
ATOM 1505 N N . LEU A 1 190 ? 2.810 -5.650 11.243 1.00 96.00 190 LEU A N 1
ATOM 1506 C CA . LEU A 1 190 ? 1.799 -6.662 11.552 1.00 96.00 190 LEU A CA 1
ATOM 1507 C C . LEU A 1 190 ? 0.402 -6.055 11.704 1.00 96.00 190 LEU A C 1
ATOM 1509 O O . LEU A 1 190 ? -0.560 -6.613 11.177 1.00 96.00 190 LEU A O 1
ATOM 1513 N N . ILE A 1 191 ? 0.296 -4.895 12.356 1.00 96.12 191 ILE A N 1
ATOM 1514 C CA . ILE A 1 191 ? -0.980 -4.190 12.526 1.00 96.12 191 ILE A CA 1
ATOM 1515 C C . ILE A 1 191 ? -1.571 -3.798 11.169 1.00 96.12 191 ILE A C 1
ATOM 1517 O O . ILE A 1 191 ? -2.726 -4.110 10.871 1.00 96.12 191 ILE A O 1
ATOM 1521 N N . TRP A 1 192 ? -0.775 -3.155 10.314 1.00 97.62 192 TRP A N 1
ATOM 1522 C CA . TRP A 1 192 ? -1.227 -2.753 8.982 1.00 97.62 192 TRP A CA 1
ATOM 1523 C C . TRP A 1 192 ? -1.547 -3.957 8.094 1.00 97.62 192 TRP A C 1
ATOM 1525 O O . TRP A 1 192 ? -2.582 -3.968 7.429 1.00 97.62 192 TRP A O 1
ATOM 1535 N N . ALA A 1 193 ? -0.695 -4.984 8.100 1.00 97.38 193 ALA A N 1
ATOM 1536 C CA . ALA A 1 193 ? -0.904 -6.206 7.330 1.00 97.38 193 ALA A CA 1
ATOM 1537 C C . ALA A 1 193 ? -2.210 -6.909 7.724 1.00 97.38 193 ALA A C 1
ATOM 1539 O O . ALA A 1 193 ? -2.927 -7.381 6.844 1.00 97.38 193 ALA A O 1
ATOM 1540 N N . GLN A 1 194 ? -2.558 -6.922 9.015 1.00 97.62 194 GLN A N 1
ATOM 1541 C CA . GLN A 1 194 ? -3.814 -7.494 9.489 1.00 97.62 194 GLN A CA 1
ATOM 1542 C C . GLN A 1 194 ? -5.029 -6.688 9.013 1.00 97.62 194 GLN A C 1
ATOM 1544 O O . GLN A 1 194 ? -5.998 -7.280 8.540 1.00 97.62 194 GLN A O 1
ATOM 1549 N N . VAL A 1 195 ? -4.979 -5.350 9.072 1.00 97.44 195 VAL A N 1
ATOM 1550 C CA . VAL A 1 195 ? -6.065 -4.495 8.556 1.00 97.44 195 VAL A CA 1
ATOM 1551 C C . VAL A 1 195 ? -6.269 -4.720 7.057 1.00 97.44 195 VAL A C 1
ATOM 1553 O O . VAL A 1 195 ? -7.394 -4.962 6.620 1.00 97.44 195 VAL A O 1
ATOM 1556 N N . PHE A 1 196 ? -5.192 -4.715 6.268 1.00 97.88 196 PHE A N 1
ATOM 1557 C CA . PHE A 1 196 ? -5.278 -5.031 4.843 1.00 97.88 196 PHE A CA 1
ATOM 1558 C C . PHE A 1 196 ? -5.784 -6.456 4.596 1.00 97.88 196 PHE A C 1
ATOM 1560 O O . PHE A 1 196 ? -6.580 -6.660 3.685 1.00 97.88 196 PHE A O 1
ATOM 1567 N N . GLY A 1 197 ? -5.374 -7.427 5.415 1.00 97.56 197 GLY A N 1
ATOM 1568 C CA . GLY A 1 197 ? -5.782 -8.828 5.297 1.00 97.56 197 GLY A CA 1
ATOM 1569 C C . GLY A 1 197 ? -7.264 -9.070 5.574 1.00 97.56 197 GLY A C 1
ATOM 1570 O O . GLY A 1 197 ? -7.830 -10.019 5.043 1.00 97.56 197 GLY A O 1
ATOM 1571 N N . ILE A 1 198 ? -7.918 -8.206 6.356 1.00 97.19 198 ILE A N 1
ATOM 1572 C CA . ILE A 1 198 ? -9.378 -8.247 6.530 1.00 97.19 198 ILE A CA 1
ATOM 1573 C C . ILE A 1 198 ? -10.097 -7.744 5.264 1.00 97.19 198 ILE A C 1
ATOM 1575 O O . ILE A 1 198 ? -11.176 -8.236 4.930 1.00 97.19 198 ILE A O 1
ATOM 1579 N N . ILE A 1 199 ? -9.518 -6.765 4.558 1.00 95.56 199 ILE A N 1
ATOM 1580 C CA . ILE A 1 199 ? -10.135 -6.131 3.382 1.00 95.56 199 ILE A CA 1
ATOM 1581 C C . ILE A 1 199 ? -9.880 -6.942 2.109 1.00 95.56 199 ILE A C 1
ATOM 1583 O O . ILE A 1 199 ? -10.797 -7.094 1.303 1.00 95.56 199 ILE A O 1
ATOM 1587 N N . ALA A 1 200 ? -8.663 -7.447 1.922 1.00 96.44 200 ALA A N 1
ATOM 1588 C CA . ALA A 1 200 ? -8.234 -8.131 0.710 1.00 96.44 200 ALA A CA 1
ATOM 1589 C C . ALA A 1 200 ? -8.909 -9.504 0.540 1.00 96.44 200 ALA A C 1
ATOM 1591 O O . ALA A 1 200 ? -8.812 -10.366 1.406 1.00 96.44 200 ALA A O 1
ATOM 1592 N N . ASP A 1 201 ? -9.534 -9.720 -0.616 1.00 95.19 201 ASP A N 1
ATOM 1593 C CA . ASP A 1 201 ? -10.118 -10.997 -1.049 1.00 95.19 201 ASP A CA 1
ATOM 1594 C C . ASP A 1 201 ? -9.267 -11.685 -2.121 1.00 95.19 201 ASP A C 1
ATOM 1596 O O . ASP A 1 201 ? -9.180 -12.910 -2.189 1.00 95.19 201 ASP A O 1
ATOM 1600 N N . LYS A 1 202 ? -8.677 -10.892 -3.017 1.00 96.94 202 LYS A N 1
ATOM 1601 C CA . LYS A 1 202 ? -8.050 -11.384 -4.254 1.00 96.94 202 LYS A CA 1
ATOM 1602 C C . LYS A 1 202 ? -6.544 -11.202 -4.293 1.00 96.94 202 LYS A C 1
ATOM 1604 O O . LYS A 1 202 ? -5.875 -11.850 -5.099 1.00 96.94 202 LYS A O 1
ATOM 1609 N N . VAL A 1 203 ? -6.029 -10.279 -3.489 1.00 97.69 203 VAL A N 1
ATOM 1610 C CA . VAL A 1 203 ? -4.607 -9.948 -3.436 1.00 97.69 203 VAL A CA 1
ATOM 1611 C C . VAL A 1 203 ? -3.973 -10.614 -2.225 1.00 97.69 203 VAL A C 1
ATOM 1613 O O . VAL A 1 203 ? -4.481 -10.546 -1.111 1.00 97.69 203 VAL A O 1
ATOM 1616 N N . SER A 1 204 ? -2.851 -11.279 -2.455 1.00 98.00 204 SER A N 1
ATOM 1617 C CA . SER A 1 204 ? -2.020 -11.865 -1.417 1.00 98.00 204 SER A CA 1
ATOM 1618 C C . SER A 1 204 ? -1.133 -10.790 -0.807 1.00 98.00 204 SER A C 1
ATOM 1620 O O . SER A 1 204 ? -0.483 -10.026 -1.523 1.00 98.00 204 SER A O 1
ATOM 1622 N N . ILE A 1 205 ? -1.082 -10.761 0.520 1.00 97.88 205 ILE A N 1
ATOM 1623 C CA . ILE A 1 205 ? -0.202 -9.881 1.284 1.00 97.88 205 ILE A CA 1
ATOM 1624 C C . ILE A 1 205 ? 1.036 -10.687 1.663 1.00 97.88 205 ILE A C 1
ATOM 1626 O O . ILE A 1 205 ? 0.949 -11.698 2.358 1.00 97.88 205 ILE A O 1
ATOM 1630 N N . LEU A 1 206 ? 2.190 -10.255 1.173 1.00 96.69 206 LEU A N 1
ATOM 1631 C CA . LEU A 1 206 ? 3.478 -10.895 1.394 1.00 96.69 206 LEU A CA 1
ATOM 1632 C C . LEU A 1 206 ? 4.265 -10.046 2.395 1.00 96.69 206 LEU A C 1
ATOM 1634 O O . LEU A 1 206 ? 4.785 -8.990 2.040 1.00 96.69 206 LEU A O 1
ATOM 1638 N N . SER A 1 207 ? 4.324 -10.501 3.644 1.00 94.00 207 SER A N 1
ATOM 1639 C CA . SER A 1 207 ? 5.086 -9.869 4.725 1.00 94.00 207 SER A CA 1
ATOM 1640 C C . SER A 1 207 ? 6.416 -10.577 4.996 1.00 94.00 207 SER A C 1
ATOM 1642 O O . SER A 1 207 ? 6.677 -11.682 4.504 1.00 94.00 207 SER A O 1
ATOM 1644 N N . GLY A 1 208 ? 7.250 -9.922 5.806 1.00 81.00 208 GLY A N 1
ATOM 1645 C CA . GLY A 1 208 ? 8.609 -10.352 6.123 1.00 81.00 208 GLY A CA 1
ATOM 1646 C C . GLY A 1 208 ? 9.592 -9.826 5.084 1.00 81.00 208 GLY A C 1
ATOM 1647 O O . GLY A 1 208 ? 9.206 -9.593 3.945 1.00 81.00 208 GLY A O 1
ATOM 1648 N N . GLU A 1 209 ? 10.853 -9.616 5.472 1.00 82.12 209 GLU A N 1
ATOM 1649 C CA . GLU A 1 209 ? 11.906 -9.055 4.611 1.00 82.12 209 GLU A CA 1
ATOM 1650 C C . GLU A 1 209 ? 12.138 -9.890 3.332 1.00 82.12 209 GLU A C 1
ATOM 1652 O O . GLU A 1 209 ? 13.069 -10.701 3.239 1.00 82.12 209 GLU A O 1
ATOM 1657 N N . ARG A 1 210 ? 11.299 -9.690 2.319 1.00 89.31 210 ARG A N 1
ATOM 1658 C CA . ARG A 1 210 ? 11.283 -10.472 1.086 1.00 89.31 210 ARG A CA 1
ATOM 1659 C C . ARG A 1 210 ? 11.925 -9.687 -0.031 1.00 89.31 210 ARG A C 1
ATOM 1661 O O . ARG A 1 210 ? 11.815 -8.469 -0.115 1.00 89.31 210 ARG A O 1
ATOM 1668 N N . MET A 1 211 ? 12.618 -10.406 -0.900 1.00 94.62 211 MET A N 1
ATOM 1669 C CA . MET A 1 211 ? 13.195 -9.821 -2.100 1.00 94.62 211 MET A CA 1
ATOM 1670 C C . MET A 1 211 ? 12.071 -9.544 -3.092 1.00 94.62 211 MET A C 1
ATOM 1672 O O . MET A 1 211 ? 11.319 -10.455 -3.420 1.00 94.62 211 MET A O 1
ATOM 1676 N N . LEU A 1 212 ? 11.976 -8.302 -3.558 1.00 94.88 212 LEU A N 1
ATOM 1677 C CA . LEU A 1 212 ? 11.036 -7.913 -4.600 1.00 94.88 212 LEU A CA 1
ATOM 1678 C C . LEU A 1 212 ? 11.515 -8.488 -5.939 1.00 94.88 212 LEU A C 1
ATOM 1680 O O . LEU A 1 212 ? 12.580 -8.100 -6.440 1.00 94.88 212 LEU A O 1
ATOM 1684 N N . GLU A 1 213 ? 10.746 -9.405 -6.517 1.00 95.69 213 GLU A N 1
ATOM 1685 C CA . GLU A 1 213 ? 11.084 -10.090 -7.766 1.00 95.69 213 GLU A CA 1
ATOM 1686 C C . GLU A 1 213 ? 11.179 -9.097 -8.925 1.00 95.69 213 GLU A C 1
ATOM 1688 O O . GLU A 1 213 ? 12.116 -9.168 -9.720 1.00 95.69 213 GLU A O 1
ATOM 1693 N N . SER A 1 214 ? 10.321 -8.075 -8.954 1.00 95.19 214 SER A N 1
ATOM 1694 C CA . SER A 1 214 ? 10.398 -7.007 -9.955 1.00 95.19 214 SER A CA 1
ATOM 1695 C C . SER A 1 214 ? 11.733 -6.258 -9.892 1.00 95.19 214 SER A C 1
ATOM 1697 O O . SER A 1 214 ? 12.337 -5.946 -10.919 1.00 95.19 214 SER A O 1
ATOM 1699 N N . SER A 1 215 ? 12.256 -6.015 -8.683 1.00 94.75 215 SER A N 1
ATOM 1700 C CA . SER A 1 215 ? 13.572 -5.386 -8.508 1.00 94.75 215 SER A CA 1
ATOM 1701 C C . SER A 1 215 ? 14.712 -6.299 -8.957 1.00 94.75 215 SER A C 1
ATOM 1703 O O . SER A 1 215 ? 15.704 -5.811 -9.499 1.00 94.75 215 SER A O 1
ATOM 1705 N N . LYS A 1 216 ? 14.592 -7.608 -8.729 1.00 94.00 216 LYS A N 1
ATOM 1706 C CA . LYS A 1 216 ? 15.580 -8.608 -9.145 1.00 94.00 216 LYS A CA 1
ATOM 1707 C C . LYS A 1 216 ? 15.633 -8.731 -10.669 1.00 94.00 216 LYS A C 1
ATOM 1709 O O . LYS A 1 216 ? 16.712 -8.655 -11.247 1.00 94.00 216 LYS A O 1
ATOM 1714 N N . LEU A 1 217 ? 14.474 -8.836 -11.322 1.00 92.38 217 LEU A N 1
ATOM 1715 C CA . LEU A 1 217 ? 14.359 -8.888 -12.781 1.00 92.38 217 LEU A CA 1
ATOM 1716 C C . LEU A 1 217 ? 14.970 -7.648 -13.441 1.00 92.38 217 LEU A C 1
ATOM 1718 O O . LEU A 1 217 ? 15.785 -7.787 -14.353 1.00 92.38 217 LEU A O 1
ATOM 1722 N N . LEU A 1 218 ? 14.656 -6.450 -12.937 1.00 89.56 218 LEU A N 1
ATOM 1723 C CA . LEU A 1 218 ? 15.207 -5.212 -13.488 1.00 89.56 218 LEU A CA 1
ATOM 1724 C C . LEU A 1 218 ? 16.735 -5.143 -13.336 1.00 89.56 218 LEU A C 1
ATOM 1726 O O . LEU A 1 218 ? 17.433 -4.721 -14.254 1.00 89.56 218 LEU A O 1
ATOM 1730 N N . ARG A 1 219 ? 17.285 -5.611 -12.208 1.00 88.31 219 ARG A N 1
ATOM 1731 C CA . ARG A 1 219 ? 18.744 -5.677 -12.032 1.00 88.31 219 ARG A CA 1
ATOM 1732 C C . ARG A 1 219 ? 19.418 -6.651 -12.986 1.00 88.31 219 ARG A C 1
ATOM 1734 O O . ARG A 1 219 ? 20.498 -6.338 -13.468 1.00 88.31 219 ARG A O 1
ATOM 1741 N N . ARG A 1 220 ? 18.802 -7.798 -13.284 1.00 88.81 220 ARG A N 1
ATOM 1742 C CA . ARG A 1 220 ? 19.325 -8.748 -14.284 1.00 88.81 220 ARG A CA 1
ATOM 1743 C C . ARG A 1 220 ? 19.387 -8.128 -15.669 1.00 88.81 220 ARG A C 1
ATOM 1745 O O . ARG A 1 220 ? 20.370 -8.320 -16.373 1.00 88.81 220 ARG A O 1
ATOM 1752 N N . GLN A 1 221 ? 18.356 -7.367 -16.034 1.00 85.75 221 GLN A N 1
ATOM 1753 C CA . GLN A 1 221 ? 18.320 -6.630 -17.297 1.00 85.75 221 GLN A CA 1
ATOM 1754 C C . GLN A 1 221 ? 19.443 -5.589 -17.349 1.00 85.75 221 GLN A C 1
ATOM 1756 O O . GLN A 1 221 ? 20.222 -5.585 -18.296 1.00 85.75 221 GLN A O 1
ATOM 1761 N N . GLN A 1 222 ? 19.604 -4.795 -16.287 1.00 83.06 222 GLN A N 1
ATOM 1762 C CA . GLN A 1 222 ? 20.700 -3.829 -16.187 1.00 83.06 222 GLN A CA 1
ATOM 1763 C C . GLN A 1 222 ? 22.077 -4.505 -16.230 1.00 83.06 222 GLN A C 1
ATOM 1765 O O . GLN A 1 222 ? 22.978 -4.005 -16.892 1.00 83.06 222 GLN A O 1
ATOM 1770 N N . ALA A 1 223 ? 22.253 -5.646 -15.557 1.00 85.75 223 ALA A N 1
ATOM 1771 C CA . ALA A 1 223 ? 23.510 -6.394 -15.567 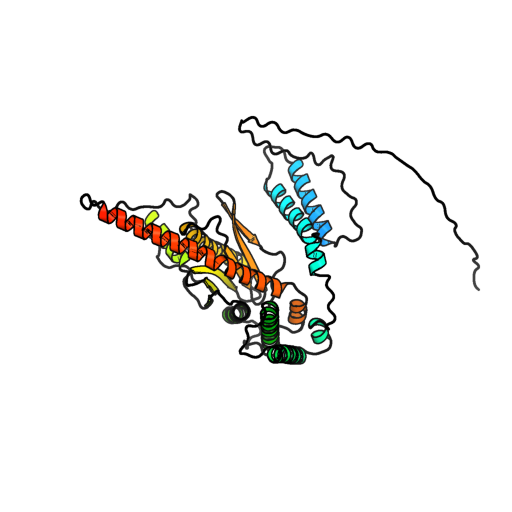1.00 85.75 223 ALA A CA 1
ATOM 1772 C C . ALA A 1 223 ? 23.841 -6.927 -16.970 1.00 85.75 223 ALA A C 1
ATOM 1774 O O . ALA A 1 223 ? 24.999 -6.940 -17.384 1.00 85.75 223 ALA A O 1
ATOM 1775 N N . ALA A 1 224 ? 22.820 -7.360 -17.713 1.00 84.19 224 ALA A N 1
ATOM 1776 C CA . ALA A 1 224 ? 22.976 -7.829 -19.084 1.00 84.19 224 ALA A CA 1
ATOM 1777 C C . ALA A 1 224 ? 23.368 -6.702 -20.057 1.00 84.19 224 ALA A C 1
ATOM 1779 O O . ALA A 1 224 ? 24.091 -6.973 -21.017 1.00 84.19 224 ALA A O 1
ATOM 1780 N N . GLU A 1 225 ? 22.905 -5.473 -19.811 1.00 81.94 225 GLU A N 1
ATOM 1781 C CA . GLU A 1 225 ? 23.160 -4.294 -20.649 1.00 81.94 225 GLU A CA 1
ATOM 1782 C C . GLU A 1 225 ? 24.473 -3.578 -20.299 1.00 81.94 225 GLU A C 1
ATOM 1784 O O . GLU A 1 225 ? 25.272 -3.289 -21.185 1.00 81.94 225 GLU A O 1
ATOM 1789 N N . PHE A 1 226 ? 24.725 -3.330 -19.012 1.00 83.31 226 PHE A N 1
ATOM 1790 C CA . PHE A 1 226 ? 25.835 -2.493 -18.538 1.00 83.31 226 PHE A CA 1
ATOM 1791 C C . PHE A 1 226 ? 27.002 -3.281 -17.923 1.00 83.31 226 PHE A C 1
ATOM 1793 O O . PHE A 1 226 ? 28.023 -2.686 -17.577 1.00 83.31 226 PHE A O 1
ATOM 1800 N N . GLY A 1 227 ? 26.887 -4.604 -17.786 1.00 83.31 227 GLY A N 1
ATOM 1801 C CA . GLY A 1 227 ? 27.889 -5.437 -17.118 1.00 83.31 227 GLY A CA 1
ATOM 1802 C C . GLY A 1 227 ? 27.724 -5.498 -15.593 1.00 83.31 227 GLY A C 1
ATOM 1803 O O . GLY A 1 227 ? 26.685 -5.134 -15.054 1.00 83.31 227 GLY A O 1
ATOM 1804 N N . ASP A 1 228 ? 28.747 -6.028 -14.915 1.00 68.19 228 ASP A N 1
ATOM 1805 C CA . ASP A 1 228 ? 28.752 -6.559 -13.539 1.00 68.19 228 ASP A CA 1
ATOM 1806 C C . ASP A 1 228 ? 27.950 -5.747 -12.491 1.00 68.19 228 ASP A C 1
ATOM 1808 O O . ASP A 1 228 ? 28.438 -4.816 -11.845 1.00 68.19 228 ASP A O 1
ATOM 1812 N N . LEU A 1 229 ? 26.689 -6.146 -12.293 1.00 67.75 229 LEU A N 1
ATOM 1813 C CA . LEU A 1 229 ? 25.798 -5.666 -11.241 1.00 67.75 229 LEU A CA 1
ATOM 1814 C C . LEU A 1 229 ? 25.347 -6.856 -10.388 1.00 67.75 229 LEU A C 1
ATOM 1816 O O . LEU A 1 229 ? 24.983 -7.916 -10.888 1.00 67.75 229 LEU A O 1
ATOM 1820 N N . CYS A 1 230 ? 25.330 -6.668 -9.069 1.00 70.88 230 CYS A N 1
ATOM 1821 C CA . CYS A 1 230 ? 24.898 -7.690 -8.118 1.00 70.88 230 CYS A CA 1
ATOM 1822 C C . CYS A 1 230 ? 23.430 -8.116 -8.368 1.00 70.88 230 CYS A C 1
ATOM 1824 O O . CYS A 1 230 ? 22.529 -7.283 -8.218 1.00 70.88 230 CYS A O 1
ATOM 1826 N N . ASP A 1 231 ? 23.190 -9.414 -8.631 1.00 73.12 231 ASP A N 1
ATOM 1827 C CA . ASP A 1 231 ? 21.861 -10.042 -8.874 1.00 73.12 231 ASP A CA 1
ATOM 1828 C C . ASP A 1 231 ? 20.946 -10.086 -7.627 1.00 73.12 231 ASP A C 1
ATOM 1830 O O . ASP A 1 231 ? 19.911 -10.750 -7.573 1.00 73.12 231 ASP A O 1
ATOM 1834 N N . THR A 1 232 ? 21.309 -9.379 -6.559 1.00 82.62 232 THR A N 1
ATOM 1835 C CA . THR A 1 232 ? 20.446 -9.282 -5.382 1.00 82.62 232 THR A CA 1
ATOM 1836 C C . THR A 1 232 ? 19.367 -8.237 -5.641 1.00 82.62 232 THR A C 1
ATOM 1838 O O . THR A 1 232 ? 19.666 -7.059 -5.779 1.00 82.62 232 THR A O 1
ATOM 1841 N N . GLY A 1 233 ? 18.091 -8.618 -5.687 1.00 85.44 233 GLY A N 1
ATOM 1842 C CA . GLY A 1 233 ? 16.979 -7.657 -5.626 1.00 85.44 233 GLY A CA 1
ATOM 1843 C C . GLY A 1 233 ? 17.018 -6.753 -4.376 1.00 85.44 233 GLY A C 1
ATOM 1844 O O . GLY A 1 233 ? 17.956 -6.754 -3.573 1.00 85.44 233 GLY A O 1
ATOM 1845 N N . ARG A 1 234 ? 15.996 -5.924 -4.189 1.00 88.81 234 ARG A N 1
ATOM 1846 C CA . ARG A 1 234 ? 15.826 -5.152 -2.950 1.00 88.81 234 ARG A CA 1
ATOM 1847 C C . ARG A 1 234 ? 14.806 -5.831 -2.044 1.00 88.81 234 ARG A C 1
ATOM 1849 O O . ARG A 1 234 ? 13.797 -6.325 -2.532 1.00 88.81 234 ARG A O 1
ATOM 1856 N N . LYS A 1 235 ? 15.075 -5.811 -0.736 1.00 94.44 235 LYS A N 1
ATOM 1857 C CA . LYS A 1 235 ? 14.122 -6.238 0.288 1.00 94.44 235 LYS A CA 1
ATOM 1858 C C . LYS A 1 235 ? 13.022 -5.196 0.482 1.00 94.44 235 LYS A C 1
ATOM 1860 O O . LYS A 1 235 ? 13.337 -3.999 0.537 1.00 94.44 235 LYS A O 1
ATOM 1865 N N . VAL A 1 236 ? 11.797 -5.680 0.619 1.00 95.75 236 VAL A N 1
ATOM 1866 C CA . VAL A 1 236 ? 10.595 -4.918 0.964 1.00 95.75 236 VAL A CA 1
ATOM 1867 C C . VAL A 1 236 ? 9.978 -5.475 2.237 1.00 95.75 236 VAL A C 1
ATOM 1869 O O . VAL A 1 236 ? 10.139 -6.660 2.536 1.00 95.75 236 VAL A O 1
ATOM 1872 N N . ASP A 1 237 ? 9.291 -4.607 2.970 1.00 96.75 237 ASP A N 1
ATOM 1873 C CA . ASP A 1 237 ? 8.663 -4.957 4.244 1.00 96.75 237 ASP A CA 1
ATOM 1874 C C . ASP A 1 237 ? 7.310 -5.641 4.008 1.00 96.75 237 ASP A C 1
ATOM 1876 O O . ASP A 1 237 ? 7.022 -6.700 4.568 1.00 96.75 237 ASP A O 1
ATOM 1880 N N . LEU A 1 238 ? 6.497 -5.054 3.124 1.00 97.69 238 LEU A N 1
ATOM 1881 C CA . LEU A 1 238 ? 5.195 -5.578 2.733 1.00 97.69 238 LEU A CA 1
ATOM 1882 C C . LEU A 1 238 ? 5.000 -5.430 1.223 1.00 97.69 238 LEU A C 1
ATOM 1884 O O . LEU A 1 238 ? 5.160 -4.341 0.670 1.00 97.69 238 LEU A O 1
ATOM 1888 N N . ALA A 1 239 ? 4.616 -6.510 0.554 1.00 97.81 239 ALA A N 1
ATOM 1889 C CA . ALA A 1 239 ? 4.248 -6.501 -0.857 1.00 97.81 239 ALA A CA 1
ATOM 1890 C C . ALA A 1 239 ? 2.832 -7.037 -1.057 1.00 97.81 239 ALA A C 1
ATOM 1892 O O . ALA A 1 239 ? 2.376 -7.921 -0.337 1.00 97.81 239 ALA A O 1
ATOM 1893 N N . PHE A 1 240 ? 2.151 -6.518 -2.071 1.00 98.44 240 PHE A N 1
ATOM 1894 C CA . PHE A 1 240 ? 0.864 -7.026 -2.524 1.00 98.44 240 PHE A CA 1
ATOM 1895 C C . PHE A 1 240 ? 1.069 -7.725 -3.858 1.00 98.44 240 PHE A C 1
ATOM 1897 O O . PHE A 1 240 ? 1.691 -7.163 -4.766 1.00 98.44 240 PHE A O 1
ATOM 1904 N N . ALA A 1 241 ? 0.531 -8.932 -3.985 1.00 98.31 241 ALA A N 1
ATOM 1905 C CA . ALA A 1 241 ? 0.623 -9.728 -5.197 1.00 98.31 241 ALA A CA 1
ATOM 1906 C C . ALA A 1 241 ? -0.747 -10.265 -5.620 1.00 98.31 241 ALA A C 1
ATOM 1908 O O . ALA A 1 241 ? -1.574 -10.617 -4.787 1.00 98.31 241 ALA A O 1
ATOM 1909 N N . PHE A 1 242 ? -0.987 -10.376 -6.922 1.00 98.25 242 PHE A N 1
ATOM 1910 C CA . PHE A 1 242 ? -2.144 -11.076 -7.474 1.00 98.25 242 PHE A CA 1
ATOM 1911 C C . PHE A 1 242 ? -1.653 -12.277 -8.280 1.00 98.25 242 PHE A C 1
ATOM 1913 O O . PHE A 1 242 ? -1.069 -12.096 -9.346 1.00 98.25 242 PHE A O 1
ATOM 1920 N N . LYS A 1 243 ? -1.884 -13.498 -7.774 1.00 97.00 243 LYS A N 1
ATOM 1921 C CA . LYS A 1 243 ? -1.409 -14.754 -8.394 1.00 97.00 243 LYS A CA 1
ATOM 1922 C C . LYS A 1 243 ? 0.085 -14.675 -8.766 1.00 97.00 243 LYS A C 1
ATOM 1924 O O . LYS A 1 243 ? 0.439 -14.778 -9.936 1.00 97.00 243 LYS A O 1
ATOM 1929 N N . ASP A 1 244 ? 0.918 -14.395 -7.760 1.00 95.94 244 ASP A N 1
ATOM 1930 C CA . ASP A 1 244 ? 2.384 -14.243 -7.840 1.00 95.94 244 ASP A CA 1
ATOM 1931 C C . ASP A 1 244 ? 2.909 -13.035 -8.636 1.00 95.94 244 ASP A C 1
ATOM 1933 O O . ASP A 1 244 ? 4.117 -12.860 -8.783 1.00 95.94 244 ASP A O 1
ATOM 1937 N N . ILE A 1 245 ? 2.026 -12.154 -9.110 1.00 97.56 245 ILE A N 1
ATOM 1938 C CA . ILE A 1 245 ? 2.417 -10.904 -9.765 1.00 97.56 245 ILE A CA 1
ATOM 1939 C C . ILE A 1 245 ? 2.382 -9.775 -8.744 1.00 97.56 245 ILE A C 1
ATOM 1941 O O . ILE A 1 245 ? 1.309 -9.388 -8.285 1.00 97.56 245 ILE A O 1
ATOM 1945 N N . GLU A 1 246 ? 3.548 -9.231 -8.410 1.00 98.12 246 GLU A N 1
ATOM 1946 C CA . GLU A 1 246 ? 3.681 -8.054 -7.548 1.00 98.12 246 GLU A CA 1
ATOM 1947 C C . GLU A 1 246 ? 2.974 -6.852 -8.182 1.00 98.12 246 GLU A C 1
ATOM 1949 O O . GLU A 1 246 ? 3.208 -6.533 -9.347 1.00 98.12 246 GLU A O 1
ATOM 1954 N N . ILE A 1 247 ? 2.110 -6.180 -7.423 1.00 98.12 247 ILE A N 1
ATOM 1955 C CA . ILE A 1 247 ? 1.328 -5.025 -7.896 1.00 98.12 247 ILE A CA 1
ATOM 1956 C C . ILE A 1 247 ? 1.552 -3.761 -7.069 1.00 98.12 247 ILE A C 1
ATOM 1958 O O . ILE A 1 247 ? 1.268 -2.666 -7.546 1.00 98.12 247 ILE A O 1
ATOM 1962 N N . SER A 1 248 ? 2.061 -3.898 -5.847 1.00 98.25 248 SER A N 1
ATOM 1963 C CA . SER A 1 248 ? 2.302 -2.785 -4.934 1.00 98.25 248 SER A CA 1
ATOM 1964 C C . SER A 1 248 ? 3.251 -3.203 -3.812 1.00 98.25 248 SER A C 1
ATOM 1966 O O . SER A 1 248 ? 3.412 -4.394 -3.530 1.00 98.25 248 SER A O 1
ATOM 1968 N N . ASN A 1 249 ? 3.855 -2.221 -3.150 1.00 97.69 249 ASN A N 1
ATOM 1969 C CA . ASN A 1 249 ? 4.609 -2.419 -1.926 1.00 97.69 249 ASN A CA 1
ATOM 1970 C C . ASN A 1 249 ? 4.363 -1.286 -0.913 1.00 97.69 249 ASN A C 1
ATOM 1972 O O . ASN A 1 249 ? 4.006 -0.158 -1.269 1.00 97.69 249 ASN A O 1
ATOM 1976 N N . ILE A 1 250 ? 4.552 -1.604 0.365 1.00 97.75 250 ILE A N 1
ATOM 1977 C CA . ILE A 1 250 ? 4.538 -0.656 1.477 1.00 97.75 250 ILE A CA 1
ATOM 1978 C C . ILE A 1 250 ? 5.827 -0.832 2.274 1.00 97.75 250 ILE A C 1
ATOM 1980 O O . ILE A 1 250 ? 6.274 -1.952 2.524 1.00 97.75 250 ILE A O 1
ATOM 1984 N N . GLU A 1 251 ? 6.424 0.286 2.658 1.00 96.69 251 GLU A N 1
ATOM 1985 C CA . GLU A 1 251 ? 7.622 0.321 3.485 1.00 96.69 251 GLU A CA 1
ATOM 1986 C C . GLU A 1 251 ? 7.302 0.902 4.858 1.00 96.69 251 GLU A C 1
ATOM 1988 O O . GLU A 1 251 ? 6.525 1.850 4.978 1.00 96.69 251 GLU A O 1
ATOM 1993 N N . PHE A 1 252 ? 7.927 0.341 5.886 1.00 96.62 252 PHE A N 1
ATOM 1994 C CA . PHE A 1 252 ? 7.636 0.639 7.276 1.00 96.62 252 PHE A CA 1
ATOM 1995 C C . PHE A 1 252 ? 8.833 1.281 7.953 1.00 96.62 252 PHE A C 1
ATOM 1997 O 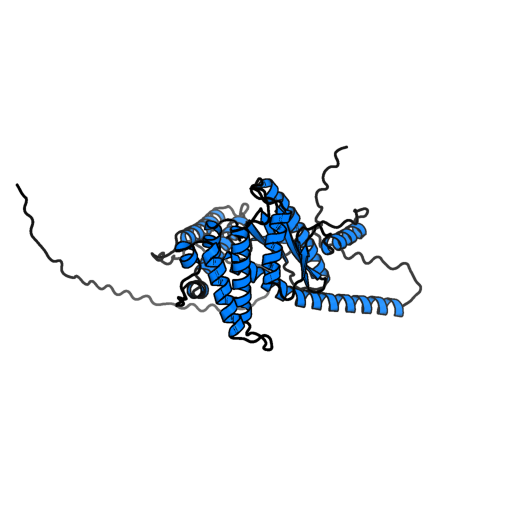O . PHE A 1 252 ? 9.999 1.014 7.658 1.00 96.62 252 PHE A O 1
ATOM 2004 N N . LYS A 1 253 ? 8.530 2.158 8.898 1.00 95.44 253 LYS A N 1
ATOM 2005 C CA . LYS A 1 253 ? 9.476 2.790 9.800 1.00 95.44 253 LYS A CA 1
ATOM 2006 C C . LYS A 1 253 ? 8.852 2.886 11.185 1.00 95.44 253 LYS A C 1
ATOM 2008 O O . LYS A 1 253 ? 7.632 2.943 11.342 1.00 95.44 253 LYS A O 1
ATOM 2013 N N . ARG A 1 254 ? 9.715 2.916 12.200 1.00 95.19 254 ARG A N 1
ATOM 2014 C CA . ARG A 1 254 ? 9.308 3.205 13.580 1.00 95.19 254 ARG A CA 1
ATOM 2015 C C . ARG A 1 254 ? 8.667 4.597 13.673 1.00 95.19 254 ARG A C 1
ATOM 2017 O O . ARG A 1 254 ? 9.005 5.462 12.859 1.00 95.19 254 ARG A O 1
ATOM 2024 N N . PRO A 1 255 ? 7.786 4.834 14.657 1.00 93.81 255 PRO A N 1
ATOM 2025 C CA . PRO A 1 255 ? 7.268 6.172 14.911 1.00 93.81 255 PRO A CA 1
ATOM 2026 C C . PRO A 1 255 ? 8.394 7.152 15.273 1.00 93.81 255 PRO A C 1
ATOM 2028 O O . PRO A 1 255 ? 9.499 6.752 15.644 1.00 93.81 255 PRO A O 1
ATOM 2031 N N . ASN A 1 256 ? 8.095 8.450 15.180 1.00 92.12 256 ASN A N 1
ATOM 2032 C CA . ASN A 1 256 ? 8.952 9.545 15.657 1.00 92.12 256 ASN A CA 1
ATOM 2033 C C . ASN A 1 256 ? 10.350 9.624 15.013 1.00 92.12 256 ASN A C 1
ATOM 2035 O O . ASN A 1 256 ? 11.260 10.244 15.565 1.00 92.12 256 ASN A O 1
ATOM 2039 N N . LEU A 1 257 ? 10.546 9.024 13.834 1.00 91.56 257 LEU A N 1
ATOM 2040 C CA . LEU A 1 257 ? 11.795 9.196 13.098 1.00 91.56 257 LEU A CA 1
ATOM 2041 C C . LEU A 1 257 ? 11.936 10.620 12.539 1.00 91.56 257 LEU A C 1
ATOM 2043 O O . LEU A 1 257 ? 10.943 11.228 12.134 1.00 91.56 257 LEU A O 1
ATOM 2047 N N . PRO A 1 258 ? 13.177 11.127 12.413 1.00 92.94 258 PRO A N 1
ATOM 2048 C CA . PRO A 1 258 ? 13.430 12.393 11.740 1.00 92.94 258 PRO A CA 1
ATOM 2049 C C . PRO A 1 258 ? 12.860 12.404 10.319 1.00 92.94 258 PRO A C 1
ATOM 2051 O O . PRO A 1 258 ? 13.002 11.427 9.578 1.00 92.94 258 PRO A O 1
ATOM 2054 N N . THR A 1 259 ? 12.311 13.544 9.892 1.00 87.00 259 THR A N 1
ATOM 2055 C CA . THR A 1 259 ? 11.742 13.746 8.547 1.00 87.00 259 THR A CA 1
ATOM 2056 C C . THR A 1 259 ? 12.690 13.304 7.432 1.00 87.00 259 THR A C 1
ATOM 2058 O O . THR A 1 259 ? 12.263 12.717 6.440 1.00 87.00 259 THR A O 1
ATOM 2061 N N . GLN A 1 260 ? 13.998 13.508 7.611 1.00 86.62 260 GLN A N 1
ATOM 2062 C CA . GLN A 1 260 ? 15.009 13.077 6.648 1.00 86.62 260 GLN A CA 1
ATOM 2063 C C . GLN A 1 260 ? 15.016 11.555 6.428 1.00 86.62 260 GLN A C 1
ATOM 2065 O O . GLN A 1 260 ? 15.170 11.100 5.294 1.00 86.62 260 GLN A O 1
ATOM 2070 N N . SER A 1 261 ? 14.821 10.761 7.483 1.00 88.38 261 SER A N 1
ATOM 2071 C CA . SER A 1 261 ? 14.735 9.299 7.392 1.00 88.38 261 SER A CA 1
ATOM 2072 C C . SER A 1 261 ? 13.492 8.864 6.619 1.00 88.38 261 SER A C 1
ATOM 2074 O O . SER A 1 261 ? 13.576 7.958 5.791 1.00 88.38 261 SER A O 1
ATOM 2076 N N . ILE A 1 262 ? 12.368 9.556 6.830 1.00 86.81 262 ILE A N 1
ATOM 2077 C CA . ILE A 1 262 ? 11.118 9.323 6.095 1.00 86.81 262 ILE A CA 1
ATOM 2078 C C . ILE A 1 262 ? 11.320 9.644 4.606 1.00 86.81 262 ILE A C 1
ATOM 2080 O O . ILE A 1 262 ? 10.997 8.825 3.755 1.00 86.81 262 ILE A O 1
ATOM 2084 N N . ILE A 1 263 ? 11.961 10.770 4.270 1.00 81.81 263 ILE A N 1
ATOM 2085 C CA . ILE A 1 263 ? 12.270 11.138 2.874 1.00 81.81 263 ILE A CA 1
ATOM 2086 C C . ILE A 1 263 ? 13.175 10.095 2.201 1.00 81.81 263 ILE A C 1
ATOM 2088 O O . ILE A 1 263 ? 12.963 9.732 1.041 1.00 81.81 263 ILE A O 1
ATOM 2092 N N . ILE A 1 264 ? 14.203 9.609 2.905 1.00 83.44 264 ILE A N 1
ATOM 2093 C CA . ILE A 1 264 ? 15.093 8.556 2.392 1.00 83.44 264 ILE A CA 1
ATOM 2094 C C . ILE A 1 264 ? 14.297 7.276 2.111 1.00 83.44 264 ILE A C 1
ATOM 2096 O O . ILE A 1 264 ? 14.510 6.645 1.070 1.00 83.44 264 ILE A O 1
ATOM 2100 N N . GLN A 1 265 ? 13.373 6.926 3.004 1.00 87.88 265 GLN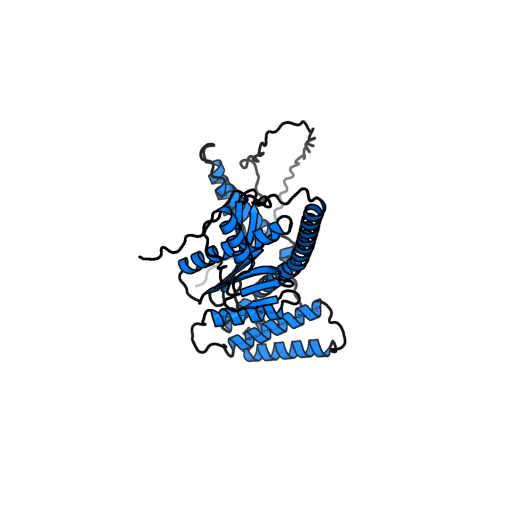 A N 1
ATOM 2101 C CA . GLN A 1 265 ? 12.496 5.773 2.859 1.00 87.88 265 GLN A CA 1
ATOM 2102 C C . GLN A 1 265 ? 11.561 5.922 1.651 1.00 87.88 265 GLN A C 1
ATOM 2104 O O . GLN A 1 265 ? 11.572 5.055 0.779 1.00 87.88 265 GLN A O 1
ATOM 2109 N N . SER A 1 266 ? 10.880 7.059 1.501 1.00 86.31 266 SER A N 1
ATOM 2110 C CA . SER A 1 266 ? 10.026 7.327 0.338 1.00 86.31 266 SER A CA 1
ATOM 2111 C C . SER A 1 266 ? 10.797 7.240 -0.980 1.00 86.31 266 SER A C 1
ATOM 2113 O O . SER A 1 266 ? 10.335 6.645 -1.949 1.00 86.31 266 SER A O 1
ATOM 2115 N N . ARG A 1 267 ? 12.039 7.742 -1.032 1.00 86.19 267 ARG A N 1
ATOM 2116 C CA . ARG A 1 267 ? 12.902 7.601 -2.224 1.00 86.19 267 ARG A CA 1
ATOM 2117 C C . ARG A 1 267 ? 13.302 6.149 -2.502 1.00 86.19 267 ARG A C 1
ATOM 2119 O O . ARG A 1 267 ? 13.532 5.782 -3.656 1.00 86.19 267 ARG A O 1
ATOM 2126 N N . LYS A 1 268 ? 13.472 5.314 -1.471 1.00 89.25 268 LYS A N 1
ATOM 2127 C CA . LYS A 1 268 ? 13.656 3.862 -1.646 1.00 89.25 268 LYS A CA 1
ATOM 2128 C C . LYS A 1 268 ? 12.380 3.263 -2.240 1.00 89.25 268 LYS A C 1
ATOM 2130 O O . LYS A 1 268 ? 12.475 2.598 -3.266 1.00 89.25 268 LYS A O 1
ATOM 2135 N N . ASN A 1 269 ? 11.233 3.563 -1.647 1.00 93.56 269 ASN A N 1
ATOM 2136 C CA . ASN A 1 269 ? 9.937 3.023 -2.026 1.00 93.56 269 ASN A CA 1
ATOM 2137 C C . ASN A 1 269 ? 9.544 3.369 -3.475 1.00 93.56 269 ASN A C 1
ATOM 2139 O O . ASN A 1 269 ? 9.260 2.481 -4.270 1.00 93.56 269 ASN A O 1
ATOM 2143 N N . ILE A 1 270 ? 9.704 4.633 -3.881 1.00 89.00 270 ILE A N 1
ATOM 2144 C CA . ILE A 1 270 ? 9.463 5.097 -5.261 1.00 89.00 270 ILE A CA 1
ATOM 2145 C C . ILE A 1 270 ? 10.283 4.303 -6.287 1.00 89.00 270 ILE A C 1
ATOM 2147 O O . ILE A 1 270 ? 9.777 3.944 -7.349 1.00 89.00 270 ILE A O 1
ATOM 2151 N N . ARG A 1 271 ? 11.544 3.975 -5.976 1.00 90.00 271 ARG A N 1
ATOM 2152 C CA . ARG A 1 271 ? 12.383 3.156 -6.868 1.00 90.00 271 ARG A CA 1
ATOM 2153 C C . ARG A 1 271 ? 11.883 1.717 -6.981 1.00 90.00 271 ARG A C 1
ATOM 2155 O O . ARG A 1 271 ? 12.011 1.122 -8.046 1.00 90.00 271 ARG A O 1
ATOM 2162 N N . LEU A 1 272 ? 11.335 1.160 -5.905 1.00 94.19 272 LEU A N 1
ATOM 2163 C CA . LEU A 1 272 ? 10.756 -0.184 -5.899 1.00 94.19 272 LEU A CA 1
ATOM 2164 C C . LEU A 1 272 ? 9.460 -0.226 -6.698 1.00 94.19 272 LEU A C 1
ATOM 2166 O O . LEU A 1 272 ? 9.325 -1.071 -7.579 1.00 94.19 272 LEU A O 1
ATOM 2170 N N . GLY A 1 273 ? 8.578 0.750 -6.484 1.00 94.88 273 GLY A N 1
ATOM 2171 C CA . GLY A 1 273 ? 7.376 0.912 -7.291 1.00 94.88 273 GLY A CA 1
ATOM 2172 C C . GLY A 1 273 ? 7.685 1.099 -8.775 1.00 94.88 273 GLY A C 1
ATOM 2173 O O . GLY A 1 273 ? 7.003 0.517 -9.613 1.00 94.88 273 GLY A O 1
ATOM 2174 N N . ARG A 1 274 ? 8.773 1.808 -9.116 1.00 92.56 274 ARG A N 1
ATOM 2175 C CA . ARG A 1 274 ? 9.250 1.890 -10.504 1.00 92.56 274 ARG A CA 1
ATOM 2176 C C . ARG A 1 274 ? 9.644 0.520 -11.050 1.00 92.56 274 ARG A C 1
ATOM 2178 O O . ARG A 1 274 ? 9.292 0.211 -12.178 1.00 92.56 274 ARG A O 1
ATOM 2185 N N . CYS A 1 275 ? 10.329 -0.317 -10.270 1.00 95.19 275 CYS A N 1
ATOM 2186 C CA . CYS A 1 275 ? 10.655 -1.675 -10.717 1.00 95.19 275 CYS A CA 1
ATOM 2187 C C . CYS A 1 275 ? 9.385 -2.466 -11.059 1.00 95.19 275 CYS A C 1
ATOM 2189 O O . CYS A 1 275 ? 9.330 -3.087 -12.113 1.00 95.19 275 CYS A O 1
ATOM 2191 N N . ILE A 1 276 ? 8.357 -2.403 -10.206 1.00 97.25 276 ILE A N 1
ATOM 2192 C CA . ILE A 1 276 ? 7.058 -3.051 -10.458 1.00 97.25 276 ILE A CA 1
ATOM 2193 C C . ILE A 1 276 ? 6.439 -2.515 -11.758 1.00 97.25 276 ILE A C 1
ATOM 2195 O O . ILE A 1 276 ? 6.035 -3.284 -12.627 1.00 97.25 276 ILE A O 1
ATOM 2199 N N . GLN A 1 277 ? 6.423 -1.192 -11.922 1.00 94.69 277 GLN A N 1
ATOM 2200 C CA . GLN A 1 277 ? 5.837 -0.519 -13.079 1.00 94.69 277 GLN A CA 1
ATOM 2201 C C . GLN A 1 277 ? 6.535 -0.877 -14.400 1.00 94.69 277 GLN A C 1
ATOM 2203 O O . GLN A 1 277 ? 5.856 -1.143 -15.390 1.00 94.69 277 GLN A O 1
ATOM 2208 N N . GLU A 1 278 ? 7.871 -0.923 -14.426 1.00 93.56 278 GLU A N 1
ATOM 2209 C CA . GLU A 1 278 ? 8.651 -1.301 -15.616 1.00 93.56 278 GLU A CA 1
ATOM 2210 C C . GLU A 1 278 ? 8.408 -2.766 -15.999 1.00 93.56 278 GLU A C 1
ATOM 2212 O O . GLU A 1 278 ? 8.295 -3.092 -17.179 1.00 93.56 278 GLU A O 1
ATOM 2217 N N . ILE A 1 279 ? 8.249 -3.656 -15.014 1.00 95.62 279 ILE A N 1
ATOM 2218 C CA . ILE A 1 279 ? 7.888 -5.054 -15.274 1.00 95.62 279 ILE A CA 1
ATOM 2219 C C . ILE A 1 279 ? 6.467 -5.158 -15.839 1.00 95.62 279 ILE A C 1
ATOM 2221 O O . ILE A 1 279 ? 6.261 -5.859 -16.828 1.00 95.62 279 ILE A O 1
ATOM 2225 N N . HIS A 1 280 ? 5.497 -4.416 -15.292 1.00 96.38 280 HIS A N 1
ATOM 2226 C CA . HIS A 1 280 ? 4.131 -4.366 -15.841 1.00 96.38 280 HIS A CA 1
ATOM 2227 C C . HIS A 1 280 ? 4.117 -3.825 -17.274 1.00 96.38 280 HIS A C 1
ATOM 2229 O O . HIS A 1 280 ? 3.446 -4.390 -18.136 1.00 96.38 280 HIS A O 1
ATOM 2235 N N . LYS A 1 281 ? 4.901 -2.778 -17.555 1.00 94.38 281 LYS A N 1
ATOM 2236 C CA . LYS A 1 281 ? 5.111 -2.258 -18.914 1.00 94.38 281 LYS A CA 1
ATOM 2237 C C . LYS A 1 281 ? 5.718 -3.325 -19.824 1.00 94.38 281 LYS A C 1
ATOM 2239 O O . LYS A 1 281 ? 5.276 -3.491 -20.956 1.00 94.38 281 LYS A O 1
ATOM 2244 N N . GLY A 1 282 ? 6.696 -4.078 -19.320 1.00 94.06 282 GLY A N 1
ATOM 2245 C CA . GLY A 1 282 ? 7.315 -5.201 -20.019 1.00 94.06 282 GLY A CA 1
ATOM 2246 C C . GLY A 1 282 ? 6.328 -6.310 -20.389 1.00 94.06 282 GLY A C 1
ATOM 2247 O O . GLY A 1 282 ? 6.521 -6.957 -21.412 1.00 94.06 282 GLY A O 1
ATOM 2248 N N . TYR A 1 283 ? 5.257 -6.486 -19.609 1.00 96.56 283 TYR A N 1
ATOM 2249 C CA . TYR A 1 283 ? 4.136 -7.381 -19.919 1.00 96.56 283 TYR A CA 1
ATOM 2250 C C . TYR A 1 283 ? 3.145 -6.809 -20.945 1.00 96.56 283 TYR A C 1
ATOM 2252 O O . TYR A 1 283 ? 2.205 -7.498 -21.321 1.00 96.56 283 TYR A O 1
ATOM 2260 N N . GLY A 1 284 ? 3.312 -5.560 -21.386 1.00 95.69 284 GLY A N 1
ATOM 2261 C CA . GLY A 1 284 ? 2.394 -4.899 -22.316 1.00 95.69 284 GLY A CA 1
ATOM 2262 C C . GLY A 1 284 ? 1.204 -4.203 -21.649 1.00 95.69 284 GLY A C 1
ATOM 2263 O O . GLY A 1 284 ? 0.236 -3.869 -22.332 1.00 95.69 284 GLY A O 1
ATOM 2264 N N . VAL A 1 285 ? 1.245 -3.961 -20.331 1.00 95.50 285 VAL A N 1
ATOM 2265 C CA . VAL A 1 285 ? 0.241 -3.113 -19.668 1.00 95.50 285 VAL A CA 1
ATOM 2266 C C . VAL A 1 285 ? 0.373 -1.684 -20.197 1.00 95.50 285 VAL A C 1
ATOM 2268 O O . VAL A 1 285 ? 1.448 -1.091 -20.111 1.00 95.50 285 VAL A O 1
ATOM 2271 N N . GLN A 1 286 ? -0.720 -1.135 -20.729 1.00 92.69 286 GLN A N 1
ATOM 2272 C CA . GLN A 1 286 ? -0.795 0.264 -21.161 1.00 92.69 286 GLN A CA 1
ATOM 2273 C C . GLN A 1 286 ? -0.848 1.179 -19.936 1.00 92.69 286 GLN A C 1
ATOM 2275 O O . GLN A 1 286 ? -1.621 0.916 -19.014 1.00 92.69 286 GLN A O 1
ATOM 2280 N N . ASP A 1 287 ? -0.010 2.217 -19.929 1.00 88.56 287 ASP A N 1
ATOM 2281 C CA . ASP A 1 287 ? 0.096 3.221 -18.861 1.00 88.56 287 ASP A CA 1
ATOM 2282 C C . ASP A 1 287 ? 0.043 2.628 -17.443 1.00 88.56 287 ASP A C 1
ATOM 2284 O O . ASP A 1 287 ? -0.839 2.964 -16.643 1.00 88.56 287 ASP A O 1
ATOM 2288 N N . PRO A 1 288 ? 0.970 1.710 -17.101 1.00 91.88 288 PRO A N 1
ATOM 2289 C CA . PRO A 1 288 ? 0.934 1.053 -15.808 1.00 91.88 288 PRO A CA 1
ATOM 2290 C C . PRO A 1 288 ? 1.059 2.105 -14.713 1.00 91.88 288 PRO A C 1
ATOM 2292 O O . PRO A 1 288 ? 1.917 2.985 -14.778 1.00 91.88 288 PRO A O 1
ATOM 2295 N N . SER A 1 289 ? 0.228 2.000 -13.682 1.00 91.75 289 SER A N 1
ATOM 2296 C CA . SER A 1 289 ? 0.316 2.850 -12.504 1.00 91.75 289 SER A CA 1
ATOM 2297 C C . SER A 1 289 ? 0.393 1.997 -11.252 1.00 91.75 289 SER A C 1
ATOM 2299 O O . SER A 1 289 ? -0.411 1.085 -11.053 1.00 91.75 289 SER A O 1
ATOM 2301 N N . VAL A 1 290 ? 1.385 2.290 -10.416 1.00 95.56 290 VAL A N 1
ATOM 2302 C CA . VAL A 1 290 ? 1.662 1.544 -9.189 1.00 95.56 290 VAL A CA 1
ATOM 2303 C C . VAL A 1 290 ? 1.364 2.446 -8.011 1.00 95.56 290 VAL A C 1
ATOM 2305 O O . VAL A 1 290 ? 1.938 3.528 -7.893 1.00 95.56 290 VAL A O 1
ATOM 2308 N N . ILE A 1 291 ? 0.474 1.997 -7.135 1.00 95.75 291 ILE A N 1
ATOM 2309 C CA . ILE A 1 291 ? 0.257 2.653 -5.852 1.00 95.75 291 ILE A CA 1
ATOM 2310 C C . ILE A 1 291 ? 1.167 1.987 -4.824 1.00 95.75 291 ILE A C 1
ATOM 2312 O O . ILE A 1 291 ? 1.307 0.773 -4.824 1.00 95.75 291 ILE A O 1
ATOM 2316 N N . 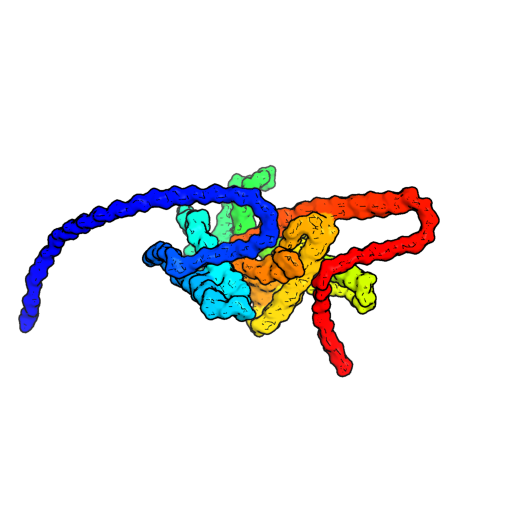MET A 1 292 ? 1.786 2.777 -3.957 1.00 96.06 292 MET A N 1
ATOM 2317 C CA . MET A 1 292 ? 2.669 2.336 -2.880 1.00 96.06 292 MET A CA 1
ATOM 2318 C C . MET A 1 292 ? 2.358 3.103 -1.595 1.00 96.06 292 MET A C 1
ATOM 2320 O O . MET A 1 292 ? 1.645 4.110 -1.627 1.00 96.06 292 MET A O 1
ATOM 2324 N N . GLY A 1 293 ? 2.886 2.643 -0.464 1.00 96.06 293 GLY A N 1
ATOM 2325 C CA . GLY A 1 293 ? 2.692 3.311 0.825 1.00 96.06 293 GLY A CA 1
ATOM 2326 C C . GLY A 1 293 ? 3.975 3.441 1.637 1.00 96.06 293 GLY A C 1
ATOM 2327 O O . GLY A 1 293 ? 4.782 2.519 1.664 1.00 96.06 293 GLY A O 1
ATOM 2328 N N . ASP A 1 294 ? 4.151 4.565 2.318 1.00 96.50 294 ASP A N 1
ATOM 2329 C CA . ASP A 1 294 ? 5.164 4.745 3.358 1.00 96.50 294 ASP A CA 1
ATOM 2330 C C . ASP A 1 294 ? 4.456 4.860 4.708 1.00 96.50 294 ASP A C 1
ATOM 2332 O O . ASP A 1 294 ? 3.598 5.725 4.891 1.00 96.50 294 ASP A O 1
ATOM 2336 N N . VAL A 1 295 ? 4.814 4.000 5.657 1.00 97.00 295 VAL A N 1
ATOM 2337 C CA . VAL A 1 295 ? 4.219 3.953 6.994 1.00 97.00 295 VAL A CA 1
ATOM 2338 C C . VAL A 1 295 ? 5.274 4.277 8.046 1.00 97.00 295 VAL A C 1
ATOM 2340 O O . VAL A 1 295 ? 6.354 3.693 8.063 1.00 97.00 295 VAL A O 1
ATOM 2343 N N . SER A 1 296 ? 4.947 5.194 8.954 1.00 95.81 296 SER A N 1
ATOM 2344 C CA . SER A 1 296 ? 5.740 5.547 10.131 1.00 95.81 296 SER A CA 1
ATOM 2345 C C . SER A 1 296 ? 4.887 5.349 11.380 1.00 95.81 296 SER A C 1
ATOM 2347 O O . SER A 1 296 ? 3.953 6.114 11.636 1.00 95.81 296 SER A O 1
ATOM 2349 N N . GLY A 1 297 ? 5.170 4.298 12.150 1.00 95.50 297 GLY A N 1
ATOM 2350 C CA . GLY A 1 297 ? 4.315 3.916 13.269 1.00 95.50 297 GLY A CA 1
ATOM 2351 C C . GLY A 1 297 ? 2.916 3.524 12.792 1.00 95.50 297 GLY A C 1
ATOM 2352 O O . GLY A 1 297 ? 2.739 2.614 11.981 1.00 95.50 297 GLY A O 1
ATOM 2353 N N . SER A 1 298 ? 1.913 4.260 13.264 1.00 96.06 298 SER A N 1
ATOM 2354 C CA . SER A 1 298 ? 0.521 4.086 12.857 1.00 96.06 298 SER A CA 1
ATOM 2355 C C . SER A 1 298 ? 0.057 5.068 11.775 1.00 96.06 298 SER A C 1
ATOM 2357 O O . SER A 1 298 ? -1.117 5.066 11.422 1.00 96.06 298 SER A O 1
ATOM 2359 N N . VAL A 1 299 ? 0.952 5.891 11.221 1.00 96.75 299 VAL A N 1
ATOM 2360 C CA . VAL A 1 299 ? 0.620 6.896 10.202 1.00 96.75 299 VAL A CA 1
ATOM 2361 C C . VAL A 1 299 ? 1.150 6.456 8.839 1.00 96.75 299 VAL A C 1
ATOM 2363 O O . VAL A 1 299 ? 2.350 6.262 8.666 1.00 96.75 299 VAL A O 1
ATOM 2366 N N . GLY A 1 300 ? 0.259 6.317 7.863 1.00 96.38 300 GLY A N 1
ATOM 2367 C CA . GLY A 1 300 ? 0.547 5.932 6.486 1.00 96.38 300 GLY A CA 1
ATOM 2368 C C . GLY A 1 300 ? 0.336 7.072 5.489 1.00 96.38 300 GLY A C 1
ATOM 2369 O O . GLY A 1 300 ? -0.604 7.865 5.592 1.00 96.38 300 GLY A O 1
ATOM 2370 N N . MET A 1 301 ? 1.199 7.127 4.480 1.00 94.44 301 MET A N 1
ATOM 2371 C CA . MET A 1 301 ? 1.070 7.975 3.297 1.00 94.44 301 MET A CA 1
ATOM 2372 C C . MET A 1 301 ? 1.049 7.104 2.048 1.00 94.44 301 MET A C 1
ATOM 2374 O O . MET A 1 301 ? 1.946 6.291 1.853 1.00 94.44 301 MET A O 1
ATOM 2378 N N . PHE A 1 302 ? 0.060 7.309 1.180 1.00 94.50 302 PHE A N 1
ATOM 2379 C CA . PHE A 1 302 ? -0.057 6.573 -0.076 1.00 94.50 302 PHE A CA 1
ATOM 2380 C C . PHE A 1 3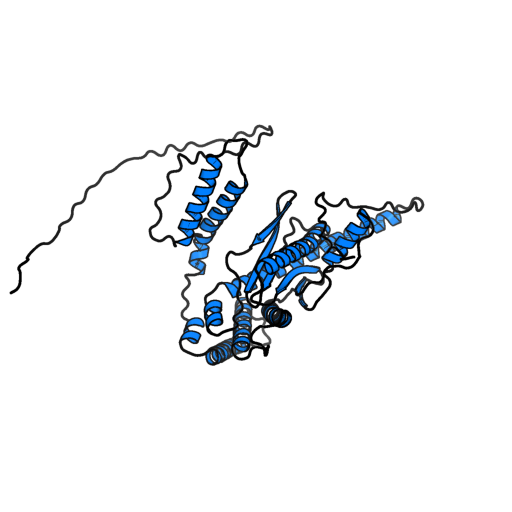02 ? 0.340 7.440 -1.267 1.00 94.50 302 PHE A C 1
ATOM 2382 O O . PHE A 1 302 ? -0.078 8.597 -1.400 1.00 94.50 302 PHE A O 1
ATOM 2389 N N . HIS A 1 303 ? 1.140 6.853 -2.146 1.00 90.94 303 HIS A N 1
ATOM 2390 C CA . HIS A 1 303 ? 1.700 7.485 -3.328 1.00 90.94 303 HIS A CA 1
ATOM 2391 C C . HIS A 1 303 ? 1.301 6.702 -4.571 1.00 90.94 303 HIS A C 1
ATOM 2393 O O . HIS A 1 303 ? 1.267 5.478 -4.544 1.00 90.94 303 HIS A O 1
ATOM 2399 N N . GLN A 1 304 ? 1.045 7.400 -5.668 1.00 92.62 304 GLN A N 1
ATOM 2400 C CA . GLN A 1 304 ? 0.840 6.806 -6.979 1.00 92.62 304 GLN A CA 1
ATOM 2401 C C . GLN A 1 304 ? 2.008 7.185 -7.881 1.00 92.62 304 GLN A C 1
ATOM 2403 O O . GLN A 1 304 ? 2.345 8.363 -8.016 1.00 92.62 304 GLN A O 1
ATOM 2408 N N . LEU A 1 305 ? 2.615 6.177 -8.494 1.00 88.38 305 LEU A N 1
ATOM 2409 C CA . LEU A 1 305 ? 3.598 6.331 -9.548 1.00 88.38 305 LEU A CA 1
ATOM 2410 C C . LEU A 1 305 ? 2.888 6.230 -10.899 1.00 88.38 305 LEU A C 1
ATOM 2412 O O . LEU A 1 305 ? 2.124 5.291 -11.149 1.00 88.38 305 LEU A O 1
ATOM 2416 N N . ALA A 1 306 ? 3.135 7.209 -11.759 1.00 84.88 306 ALA A N 1
ATOM 2417 C CA . ALA A 1 306 ? 2.589 7.283 -13.106 1.00 84.88 306 ALA A CA 1
ATOM 2418 C C . ALA A 1 306 ? 3.655 7.802 -14.076 1.00 84.88 306 ALA A C 1
ATOM 2420 O O . ALA A 1 306 ? 4.626 8.451 -13.671 1.00 84.88 306 ALA A O 1
ATOM 2421 N N . ARG A 1 307 ? 3.476 7.493 -15.360 1.00 80.56 307 ARG A N 1
ATOM 2422 C CA . ARG A 1 307 ? 4.281 8.073 -16.433 1.00 80.56 307 ARG A CA 1
ATOM 2423 C C . ARG A 1 307 ? 3.657 9.397 -16.861 1.00 80.56 307 ARG A C 1
ATOM 2425 O O . ARG A 1 307 ? 2.440 9.484 -16.989 1.00 80.56 307 ARG A O 1
ATOM 2432 N N . MET A 1 308 ? 4.488 10.404 -17.081 1.00 78.56 308 MET A N 1
ATOM 2433 C CA . MET A 1 308 ? 4.112 11.659 -17.721 1.00 78.56 308 MET A CA 1
ATOM 2434 C C . MET A 1 308 ? 5.161 11.921 -18.798 1.00 78.56 308 MET A C 1
ATOM 2436 O O . MET A 1 308 ? 6.294 12.283 -18.482 1.00 78.56 308 MET A O 1
ATOM 2440 N N . ASP A 1 309 ? 4.801 11.641 -20.049 1.00 81.62 309 ASP A N 1
ATOM 2441 C CA . ASP A 1 309 ? 5.713 11.643 -21.197 1.00 81.62 309 ASP A CA 1
ATOM 2442 C C . ASP A 1 309 ? 6.932 10.728 -20.965 1.00 81.62 309 ASP A C 1
ATOM 2444 O O . ASP A 1 309 ? 6.790 9.529 -20.719 1.00 81.62 309 ASP A O 1
ATOM 2448 N N . GLU A 1 310 ? 8.143 11.282 -20.998 1.00 77.44 310 GLU A N 1
ATOM 2449 C CA . GLU A 1 310 ? 9.395 10.547 -20.790 1.00 77.44 310 GLU A CA 1
ATOM 2450 C C . GLU A 1 310 ? 9.875 10.531 -19.336 1.00 77.44 310 GLU A C 1
ATOM 2452 O O . GLU A 1 310 ? 10.929 9.972 -19.031 1.00 77.44 310 GLU A O 1
ATOM 2457 N N . ILE A 1 311 ? 9.106 11.113 -18.411 1.00 75.50 311 ILE A N 1
ATOM 2458 C CA . ILE A 1 311 ? 9.460 11.141 -16.994 1.00 75.50 311 ILE A CA 1
ATOM 2459 C C . ILE A 1 311 ? 8.471 10.363 -16.131 1.00 75.50 311 ILE A C 1
ATOM 2461 O O . ILE A 1 311 ? 7.286 10.211 -16.428 1.00 75.50 311 ILE A O 1
ATOM 2465 N N . TRP A 1 312 ? 8.988 9.874 -15.010 1.00 75.00 312 TRP A N 1
ATOM 2466 C CA . TRP A 1 312 ? 8.201 9.199 -13.988 1.00 75.00 312 TRP A CA 1
ATOM 2467 C C . TRP A 1 312 ? 7.902 10.174 -12.860 1.00 75.00 312 TRP A C 1
ATOM 2469 O O . TRP A 1 312 ? 8.815 10.809 -12.326 1.00 75.00 312 TRP A O 1
ATOM 2479 N N . ILE A 1 313 ? 6.631 10.265 -12.479 1.00 82.00 313 ILE A N 1
ATOM 2480 C CA . ILE A 1 313 ? 6.177 11.139 -11.400 1.00 82.00 313 ILE A CA 1
ATOM 2481 C C . ILE A 1 313 ? 5.547 10.317 -10.282 1.00 82.00 313 ILE A C 1
ATOM 2483 O O . ILE A 1 313 ? 4.757 9.407 -10.528 1.00 82.00 313 ILE A O 1
ATOM 2487 N N . ALA A 1 314 ? 5.899 10.651 -9.042 1.00 84.31 314 ALA A N 1
ATOM 2488 C CA . ALA A 1 314 ? 5.278 10.098 -7.847 1.00 84.31 314 ALA A CA 1
ATOM 2489 C C . ALA A 1 314 ? 4.469 11.200 -7.158 1.00 84.31 314 ALA A C 1
ATOM 2491 O O . ALA A 1 314 ? 5.031 12.190 -6.688 1.00 84.31 314 ALA A O 1
ATOM 2492 N N . GLY A 1 315 ? 3.150 11.032 -7.105 1.00 82.31 315 GLY A N 1
ATOM 2493 C CA . GLY A 1 315 ? 2.229 11.960 -6.452 1.00 82.31 315 GLY A CA 1
ATOM 2494 C C . GLY A 1 315 ? 1.626 11.349 -5.194 1.00 82.31 315 GLY A C 1
ATOM 2495 O O . GLY A 1 315 ? 1.420 10.140 -5.127 1.00 82.31 315 GLY A O 1
ATOM 2496 N N . LYS A 1 316 ? 1.314 12.168 -4.185 1.00 84.81 316 LYS A N 1
ATOM 2497 C CA . LYS A 1 316 ? 0.445 11.715 -3.088 1.00 84.81 316 LYS A CA 1
ATOM 2498 C C . LYS A 1 316 ? -0.953 11.468 -3.648 1.00 84.81 316 LYS A C 1
ATOM 2500 O O . LYS A 1 316 ? -1.503 12.354 -4.298 1.00 84.81 316 LYS A O 1
ATOM 2505 N N . MET A 1 317 ? -1.537 10.312 -3.350 1.00 82.44 317 MET A N 1
ATOM 2506 C CA . MET A 1 317 ? -2.921 10.024 -3.741 1.00 82.44 317 MET A CA 1
ATOM 2507 C C . MET A 1 317 ? -3.924 10.914 -3.018 1.00 82.44 317 MET A C 1
ATOM 2509 O O . MET A 1 317 ? -4.960 11.281 -3.563 1.00 82.44 317 MET A O 1
ATOM 2513 N N . VAL A 1 318 ? -3.607 11.242 -1.768 1.00 79.56 318 VAL A N 1
ATOM 2514 C CA . VAL A 1 318 ? -4.481 11.981 -0.869 1.00 79.56 318 VAL A CA 1
ATOM 2515 C C . VAL A 1 318 ? -3.714 13.035 -0.096 1.00 79.56 318 VAL A C 1
ATOM 2517 O O . VAL A 1 318 ? -2.513 12.917 0.145 1.00 79.56 318 VAL A O 1
ATOM 2520 N N . LYS A 1 319 ? -4.425 14.108 0.262 1.00 76.44 319 LYS A N 1
ATOM 2521 C CA . LYS A 1 319 ? -3.876 15.188 1.089 1.00 76.44 319 LYS A CA 1
ATOM 2522 C C . LYS A 1 319 ? -3.610 14.710 2.512 1.00 76.44 319 LYS A C 1
ATOM 2524 O O . LYS A 1 319 ? -2.573 15.044 3.077 1.00 76.44 319 LYS A O 1
ATOM 2529 N N . SER A 1 320 ? -4.557 13.953 3.054 1.00 81.69 320 SER A N 1
ATOM 2530 C CA . SER A 1 320 ? -4.543 13.488 4.434 1.00 81.69 320 SER A CA 1
ATOM 2531 C C . SER A 1 320 ? -3.711 12.224 4.576 1.00 81.69 320 SER A C 1
ATOM 2533 O O . SER A 1 320 ? -3.693 11.370 3.690 1.00 81.69 320 SER A O 1
ATOM 2535 N N . THR A 1 321 ? -3.036 12.098 5.710 1.00 92.06 321 THR A N 1
ATOM 2536 C CA . THR A 1 321 ? -2.437 10.835 6.133 1.00 92.06 321 THR A CA 1
ATOM 2537 C C . THR A 1 321 ? -3.527 9.867 6.572 1.00 92.06 321 THR A C 1
ATOM 2539 O O . THR A 1 321 ? -4.573 10.283 7.068 1.00 92.06 321 THR A O 1
ATOM 2542 N N . VAL A 1 322 ? -3.271 8.576 6.413 1.00 94.44 322 VAL A N 1
ATOM 2543 C CA . VAL A 1 322 ? -4.109 7.521 6.980 1.00 94.44 322 VAL A CA 1
ATOM 2544 C C . VAL A 1 322 ? -3.544 7.170 8.342 1.00 94.44 322 VAL A C 1
ATOM 2546 O O . VAL A 1 322 ? -2.347 6.925 8.452 1.00 94.44 322 VAL A O 1
ATOM 2549 N N . GLN A 1 323 ? -4.374 7.143 9.374 1.00 96.00 323 GLN A N 1
ATOM 2550 C CA . GLN A 1 323 ? -3.932 6.800 10.721 1.00 96.00 323 GLN A CA 1
ATOM 2551 C C . GLN A 1 323 ? -4.599 5.504 11.166 1.00 96.00 323 GLN A C 1
ATOM 2553 O O . GLN A 1 323 ? -5.795 5.340 10.978 1.00 96.00 323 GLN A O 1
ATOM 2558 N N . ILE A 1 324 ? -3.840 4.585 11.753 1.00 96.56 324 ILE A N 1
ATOM 2559 C CA . ILE A 1 324 ? -4.377 3.468 12.527 1.00 96.56 324 ILE A CA 1
ATOM 2560 C C . ILE A 1 324 ? -4.407 3.896 14.001 1.00 96.56 324 ILE A C 1
ATOM 2562 O O . ILE A 1 324 ? -3.421 4.451 14.500 1.00 96.56 324 ILE A O 1
ATOM 2566 N N . PRO A 1 325 ? -5.517 3.682 14.717 1.00 96.12 325 PRO A N 1
ATOM 2567 C CA . PRO A 1 325 ? -5.608 4.088 16.106 1.00 96.12 325 PRO A CA 1
ATOM 2568 C C . PRO A 1 325 ? -4.753 3.208 17.021 1.00 96.12 325 PRO A C 1
ATOM 2570 O O . PRO A 1 325 ? -4.729 1.985 16.899 1.00 96.12 325 PRO A O 1
ATOM 2573 N N . THR A 1 326 ? -4.061 3.853 17.956 1.00 94.19 326 THR A N 1
ATOM 2574 C CA . THR A 1 326 ? -3.242 3.218 19.007 1.00 94.19 326 THR A CA 1
ATOM 2575 C C . THR A 1 326 ? -3.642 3.668 20.413 1.00 94.19 326 THR A C 1
ATOM 2577 O O . THR A 1 326 ? -3.152 3.137 21.403 1.00 94.19 326 THR A O 1
ATOM 2580 N N . THR A 1 327 ? -4.548 4.640 20.507 1.00 94.50 327 THR A N 1
ATOM 2581 C CA . THR A 1 327 ? -5.132 5.178 21.740 1.00 94.50 327 THR A CA 1
ATOM 2582 C C . THR A 1 327 ? -6.642 5.378 21.566 1.00 94.50 327 THR A C 1
ATOM 2584 O O . THR A 1 327 ? -7.097 5.510 20.424 1.00 94.50 327 THR A O 1
ATOM 2587 N N . PRO A 1 328 ? -7.423 5.477 22.659 1.00 94.00 328 PRO A N 1
ATOM 2588 C CA . PRO A 1 328 ? -8.859 5.760 22.582 1.00 94.00 328 PRO A CA 1
ATOM 2589 C C . PRO A 1 328 ? -9.191 7.022 21.771 1.00 94.00 328 PRO A C 1
ATOM 2591 O O . PRO A 1 328 ? -9.992 6.956 20.846 1.00 94.00 328 PRO A O 1
ATOM 2594 N N . GLY A 1 329 ? -8.501 8.141 22.020 1.00 93.50 329 GLY A N 1
ATOM 2595 C CA . GLY A 1 329 ? -8.739 9.382 21.267 1.00 93.50 329 GLY A CA 1
ATOM 2596 C C . GLY A 1 329 ? -8.381 9.265 19.780 1.00 93.50 329 GLY A C 1
ATOM 2597 O O . GLY A 1 329 ? -9.071 9.801 18.919 1.00 93.50 329 GLY A O 1
ATOM 2598 N N . SER A 1 330 ? -7.336 8.500 19.438 1.00 94.88 330 SER A N 1
ATOM 2599 C CA . SER A 1 330 ? -7.033 8.237 18.025 1.00 94.88 330 SER A CA 1
ATOM 2600 C C . SER A 1 330 ? -8.060 7.318 17.352 1.00 94.88 330 SER A C 1
ATOM 2602 O O . SER A 1 330 ? -8.214 7.394 16.136 1.00 94.88 330 SER A O 1
ATOM 2604 N N . LEU A 1 331 ? -8.758 6.461 18.113 1.00 95.06 331 LEU A N 1
ATOM 2605 C CA . LEU A 1 331 ? -9.845 5.615 17.609 1.00 95.06 331 LEU A CA 1
ATOM 2606 C C . LEU A 1 331 ? -11.071 6.451 17.260 1.00 95.06 331 LEU A C 1
ATOM 2608 O O . LEU A 1 331 ? -11.630 6.263 16.186 1.00 95.06 331 LEU A O 1
ATOM 2612 N N . GLU A 1 332 ? -11.426 7.414 18.104 1.00 91.19 332 GLU A N 1
ATOM 2613 C CA . GLU A 1 332 ? -12.462 8.407 17.804 1.00 91.19 332 GLU A CA 1
ATOM 2614 C C . GLU A 1 332 ? -12.134 9.160 16.507 1.00 91.19 332 GLU A C 1
ATOM 2616 O O . GLU A 1 332 ? -12.886 9.088 15.536 1.00 91.19 332 GLU A O 1
ATOM 2621 N N . SER A 1 333 ? -10.928 9.737 16.427 1.00 91.94 333 SER A N 1
ATOM 2622 C CA . SER A 1 333 ? -10.453 10.414 15.212 1.00 91.94 333 SER A CA 1
ATOM 2623 C C . SER A 1 333 ? -10.464 9.495 13.985 1.00 91.94 333 SER A C 1
ATOM 2625 O O . SER A 1 333 ? -10.767 9.937 12.880 1.00 91.94 333 SER A O 1
ATOM 2627 N N . PHE A 1 334 ? -10.139 8.208 14.141 1.00 93.31 334 PHE A N 1
ATOM 2628 C CA . PHE A 1 334 ? -10.192 7.241 13.047 1.00 93.31 334 PHE A CA 1
ATOM 2629 C C . PHE A 1 334 ? -11.615 7.050 12.519 1.00 93.31 334 PHE A C 1
ATOM 2631 O O . PHE A 1 334 ? -11.796 7.102 11.301 1.00 93.31 334 PHE A O 1
ATOM 2638 N N . LEU A 1 335 ? -12.587 6.859 13.419 1.00 86.88 335 LEU A N 1
ATOM 2639 C CA . LEU A 1 335 ? -14.004 6.648 13.100 1.00 86.88 335 LEU A CA 1
ATOM 2640 C C . LEU A 1 335 ? -14.629 7.857 12.391 1.00 86.88 335 LEU A C 1
ATOM 2642 O O . LEU A 1 335 ? -15.510 7.682 11.554 1.00 86.88 335 LEU A O 1
ATOM 2646 N N . GLU A 1 336 ? -14.148 9.061 12.694 1.00 88.31 336 GLU A N 1
ATOM 2647 C CA . GLU A 1 336 ? -14.606 10.314 12.080 1.00 88.31 336 GLU A CA 1
ATOM 2648 C C . GLU A 1 336 ? -13.839 10.680 10.800 1.00 88.31 336 GLU A C 1
ATOM 2650 O O . GLU A 1 336 ? -14.299 11.479 9.981 1.00 88.31 336 GLU A O 1
ATOM 2655 N N . SER A 1 337 ? -12.650 10.107 10.607 1.00 87.88 337 SER A N 1
ATOM 2656 C CA . SER A 1 337 ? -11.795 10.391 9.456 1.00 87.88 337 SER A CA 1
ATOM 2657 C C . SER A 1 337 ? -12.119 9.534 8.229 1.00 87.88 337 SER A C 1
ATOM 2659 O O . SER A 1 337 ? -12.766 8.493 8.281 1.00 87.88 337 SER A O 1
ATOM 2661 N N . ASN A 1 338 ? -11.511 9.902 7.100 1.00 86.12 338 ASN A N 1
ATOM 2662 C CA . ASN A 1 338 ? -11.537 9.092 5.882 1.00 86.12 338 ASN A CA 1
ATOM 2663 C C . ASN A 1 338 ? -10.531 7.921 5.891 1.00 86.12 338 ASN A C 1
ATOM 2665 O O . ASN A 1 338 ? -10.370 7.264 4.864 1.00 86.12 338 ASN A O 1
ATOM 2669 N N . SER A 1 339 ? -9.829 7.644 6.997 1.00 90.75 339 SER A N 1
ATOM 2670 C CA . SER A 1 339 ? -8.726 6.666 7.025 1.00 90.75 339 SER A CA 1
ATOM 2671 C C . SER A 1 339 ? -9.157 5.277 6.545 1.00 90.75 339 SER A C 1
ATOM 2673 O O . SER A 1 339 ? -8.517 4.720 5.654 1.00 90.75 339 SER A O 1
ATOM 2675 N N . LEU A 1 340 ? -10.276 4.745 7.049 1.00 91.38 340 LEU A N 1
ATOM 2676 C CA . LEU A 1 340 ? -10.785 3.437 6.623 1.00 91.38 340 LEU A CA 1
ATOM 2677 C C . LEU A 1 340 ? -11.150 3.413 5.133 1.00 91.38 340 LEU A C 1
ATOM 2679 O O . LEU A 1 340 ? -10.778 2.482 4.420 1.00 91.38 340 LEU A O 1
ATOM 2683 N N . ALA A 1 341 ? -11.822 4.459 4.648 1.00 85.75 341 ALA A N 1
ATOM 2684 C CA . ALA A 1 341 ? -12.184 4.583 3.239 1.00 85.75 341 ALA A CA 1
ATOM 2685 C C . ALA A 1 341 ? -10.941 4.610 2.335 1.00 85.75 341 ALA A C 1
ATOM 2687 O O . ALA A 1 341 ? -10.939 4.018 1.259 1.00 85.75 341 ALA A O 1
ATOM 2688 N N . LEU A 1 342 ? -9.855 5.250 2.775 1.00 88.62 342 LEU A N 1
ATOM 2689 C CA . LEU A 1 342 ? -8.598 5.302 2.029 1.00 88.62 342 LEU A CA 1
ATOM 2690 C C . LEU A 1 342 ? -7.894 3.945 1.960 1.00 88.62 342 LEU A C 1
ATOM 2692 O O . LEU A 1 342 ? -7.455 3.554 0.879 1.00 88.62 342 LEU A O 1
ATOM 2696 N N . ILE A 1 343 ? -7.841 3.204 3.071 1.00 93.06 343 ILE A N 1
ATOM 2697 C CA . ILE A 1 343 ? -7.302 1.832 3.108 1.00 93.06 343 ILE A CA 1
ATOM 2698 C C . ILE A 1 343 ? -8.133 0.912 2.200 1.00 93.06 343 ILE A C 1
ATOM 2700 O O . ILE A 1 343 ? -7.585 0.101 1.445 1.00 93.06 343 ILE A O 1
ATOM 2704 N N . TRP A 1 344 ? -9.457 1.065 2.235 1.00 92.50 344 TRP A N 1
ATOM 2705 C CA . TRP A 1 344 ? -10.369 0.303 1.390 1.00 92.50 344 TRP A CA 1
ATOM 2706 C C . TRP A 1 344 ? -10.148 0.594 -0.094 1.00 92.50 344 TRP A C 1
ATOM 2708 O O . TRP A 1 344 ? -9.901 -0.324 -0.873 1.00 92.50 344 TRP A O 1
ATOM 2718 N N . ASN A 1 345 ? -10.162 1.873 -0.479 1.00 88.00 345 ASN A N 1
ATOM 2719 C CA . ASN A 1 345 ? -9.968 2.313 -1.862 1.00 88.00 345 ASN A CA 1
ATOM 2720 C C . ASN A 1 345 ? -8.607 1.882 -2.417 1.00 88.00 345 ASN A C 1
ATOM 2722 O O . ASN A 1 345 ? -8.509 1.496 -3.584 1.00 88.00 345 ASN A O 1
ATOM 2726 N N . TYR A 1 346 ? -7.566 1.924 -1.582 1.00 94.00 346 TYR A N 1
ATOM 2727 C CA . TYR A 1 346 ? -6.251 1.389 -1.916 1.00 94.00 346 TYR A CA 1
ATOM 2728 C C . TYR A 1 346 ? -6.340 -0.105 -2.255 1.00 94.00 346 TYR A C 1
ATOM 2730 O O . TYR A 1 346 ? -5.928 -0.515 -3.339 1.00 94.00 346 TYR A O 1
ATOM 2738 N N . THR A 1 347 ? -6.946 -0.911 -1.381 1.00 95.06 347 THR A N 1
ATOM 2739 C CA . THR A 1 347 ? -7.062 -2.365 -1.580 1.00 95.06 347 THR A CA 1
ATOM 2740 C C . THR A 1 347 ? -7.912 -2.699 -2.808 1.00 95.06 347 THR A C 1
ATOM 2742 O O . THR A 1 347 ? -7.498 -3.494 -3.649 1.00 95.06 347 THR A O 1
ATOM 2745 N N . GLU A 1 348 ? -9.056 -2.036 -2.9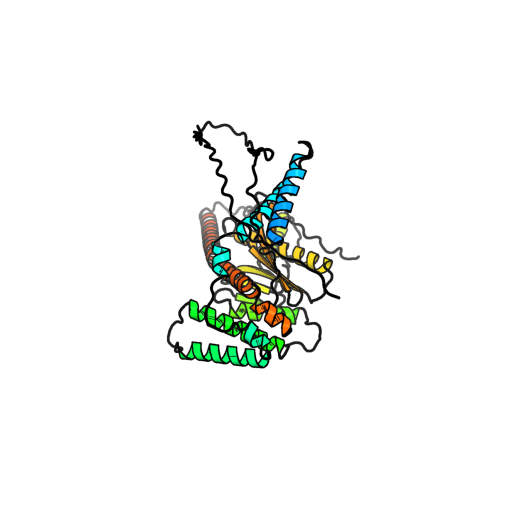87 1.00 92.25 348 GLU A N 1
ATOM 2746 C CA . GLU A 1 348 ? -9.927 -2.229 -4.152 1.00 92.25 348 GLU A CA 1
ATOM 2747 C C . GLU A 1 348 ? -9.228 -1.854 -5.467 1.00 92.25 348 GLU A C 1
ATOM 2749 O O . GLU A 1 348 ? -9.414 -2.511 -6.496 1.00 92.25 348 GLU A O 1
ATOM 2754 N N . TYR A 1 349 ? -8.408 -0.799 -5.472 1.00 94.31 349 TYR A N 1
ATOM 2755 C CA . TYR A 1 349 ? -7.589 -0.478 -6.637 1.00 94.31 349 TYR A CA 1
ATOM 2756 C C . TYR A 1 349 ? -6.650 -1.638 -6.991 1.00 94.31 349 TYR A C 1
ATOM 2758 O O . TYR A 1 349 ? -6.623 -2.059 -8.150 1.00 94.31 349 TYR A O 1
ATOM 2766 N N . LEU A 1 350 ? -5.947 -2.200 -6.004 1.00 96.56 350 LEU A N 1
ATOM 2767 C CA . LEU A 1 350 ? -5.038 -3.330 -6.212 1.00 96.56 350 LEU A CA 1
ATOM 2768 C C . LEU A 1 350 ? -5.771 -4.562 -6.761 1.00 96.56 350 LEU A C 1
ATOM 2770 O O . LEU A 1 350 ? -5.308 -5.193 -7.714 1.00 96.56 350 LEU A O 1
ATOM 2774 N N . GLU A 1 351 ? -6.957 -4.867 -6.235 1.00 96.56 351 GLU A N 1
ATOM 2775 C CA . GLU A 1 351 ? -7.774 -5.984 -6.720 1.00 96.56 351 GLU A CA 1
ATOM 2776 C C . GLU A 1 351 ? -8.295 -5.804 -8.148 1.00 96.56 351 GLU A C 1
ATOM 2778 O O . GLU A 1 351 ? -8.530 -6.792 -8.849 1.00 96.56 351 GLU A O 1
ATOM 2783 N N . ARG A 1 352 ? -8.487 -4.558 -8.597 1.00 95.06 352 ARG A N 1
ATOM 2784 C CA . ARG A 1 352 ? -8.854 -4.249 -9.987 1.00 95.06 352 ARG A CA 1
ATOM 2785 C C . ARG A 1 352 ? -7.647 -4.289 -10.920 1.00 95.06 352 ARG A C 1
ATOM 2787 O O . ARG A 1 352 ? -7.790 -4.711 -12.068 1.00 95.06 352 ARG A O 1
ATOM 2794 N N . GLN A 1 353 ? -6.477 -3.864 -10.444 1.00 95.62 353 GLN A N 1
ATOM 2795 C CA . GLN A 1 353 ? -5.235 -3.874 -11.216 1.00 95.62 353 GLN A CA 1
ATOM 2796 C C . GLN A 1 353 ? -4.735 -5.302 -11.473 1.00 95.62 353 GLN A C 1
ATOM 2798 O O . GLN A 1 353 ? -4.401 -5.632 -12.610 1.00 95.62 353 GLN A O 1
ATOM 2803 N N . GLY A 1 354 ? -4.738 -6.162 -10.449 1.00 97.19 354 GLY A N 1
ATOM 2804 C CA . GLY A 1 354 ? -4.180 -7.518 -10.508 1.00 97.19 354 GLY A CA 1
ATOM 2805 C C . GLY A 1 354 ? -4.617 -8.354 -11.722 1.00 97.19 354 GLY A C 1
ATOM 2806 O O . GLY A 1 354 ? -3.753 -8.807 -12.477 1.00 97.19 354 GLY A O 1
ATOM 2807 N N . PRO A 1 355 ? -5.929 -8.533 -11.978 1.00 97.81 355 PRO A N 1
ATOM 2808 C CA . PRO A 1 355 ? -6.418 -9.290 -13.129 1.00 97.81 355 PRO A CA 1
ATOM 2809 C C . PRO A 1 355 ? -5.938 -8.749 -14.481 1.00 97.81 355 PRO A C 1
ATOM 2811 O O . PRO A 1 355 ? -5.593 -9.538 -15.358 1.00 97.81 355 PRO A O 1
ATOM 2814 N N . ARG A 1 356 ? -5.874 -7.419 -14.641 1.00 96.94 356 ARG A N 1
ATOM 2815 C CA . ARG A 1 356 ? -5.425 -6.775 -15.886 1.00 96.94 356 ARG A CA 1
ATOM 2816 C C . ARG A 1 356 ? -3.942 -7.030 -16.131 1.00 96.94 356 ARG A C 1
ATOM 2818 O O . ARG A 1 356 ? -3.565 -7.441 -17.224 1.00 96.94 356 ARG A O 1
ATOM 2825 N N . THR A 1 357 ? -3.115 -6.851 -15.101 1.00 97.25 357 THR A N 1
ATOM 2826 C CA . THR A 1 357 ? -1.677 -7.139 -15.185 1.00 97.25 357 THR A CA 1
ATOM 2827 C C . THR A 1 357 ? -1.426 -8.621 -15.463 1.00 97.25 357 THR A C 1
ATOM 2829 O O . THR A 1 357 ? -0.555 -8.955 -16.263 1.00 97.25 357 THR A O 1
ATOM 2832 N N . LYS A 1 358 ? -2.215 -9.522 -14.860 1.00 97.94 358 LYS A N 1
ATOM 2833 C CA . LYS A 1 358 ? -2.119 -10.961 -15.128 1.00 97.94 358 LYS A CA 1
ATOM 2834 C C . LYS A 1 358 ? -2.435 -11.313 -16.571 1.00 97.94 358 LYS A C 1
ATOM 2836 O O . LYS A 1 358 ? -1.667 -12.044 -17.184 1.00 97.94 358 LYS A O 1
ATOM 2841 N N . GLN A 1 359 ? -3.530 -10.783 -17.105 1.00 98.06 359 GLN A N 1
ATOM 2842 C CA . GLN A 1 359 ? -3.903 -11.014 -18.494 1.00 98.06 359 GLN A CA 1
ATOM 2843 C C . GLN A 1 359 ? -2.793 -10.541 -19.445 1.00 98.06 359 GLN A C 1
ATOM 2845 O O . GLN A 1 359 ? -2.399 -11.285 -20.338 1.00 98.06 359 GLN A O 1
ATOM 2850 N N . ALA A 1 360 ? -2.240 -9.344 -19.220 1.00 97.75 360 ALA A N 1
ATOM 2851 C CA . ALA A 1 360 ? -1.122 -8.827 -20.010 1.00 97.75 360 ALA A CA 1
ATOM 2852 C C . ALA A 1 360 ? 0.105 -9.756 -19.947 1.00 97.75 360 ALA A C 1
ATOM 2854 O O . ALA A 1 360 ? 0.659 -10.122 -20.981 1.00 97.75 360 ALA A O 1
ATOM 2855 N N . LYS A 1 361 ? 0.468 -10.229 -18.745 1.00 97.44 361 LYS A N 1
ATOM 2856 C CA . LYS A 1 361 ? 1.561 -11.194 -18.562 1.00 97.44 361 LYS A CA 1
ATOM 2857 C C . LYS A 1 361 ? 1.328 -12.487 -19.349 1.00 97.44 361 LYS A C 1
ATOM 2859 O O . LYS A 1 361 ? 2.233 -12.940 -20.033 1.00 97.44 361 LYS A O 1
ATOM 2864 N N . GLU A 1 362 ? 0.129 -13.063 -19.286 1.00 97.94 362 GLU A N 1
ATOM 2865 C CA . GLU A 1 362 ? -0.204 -14.300 -20.009 1.00 97.94 362 GLU A CA 1
ATOM 2866 C C . GLU A 1 362 ? -0.117 -14.137 -21.532 1.00 97.94 362 GLU A C 1
ATOM 2868 O O . GLU A 1 362 ? 0.309 -15.061 -22.226 1.00 97.94 362 GLU A O 1
ATOM 2873 N N . HIS A 1 363 ? -0.502 -12.973 -22.066 1.00 97.75 363 HIS A N 1
ATOM 2874 C CA . HIS A 1 363 ? -0.297 -12.661 -23.481 1.00 97.75 363 HIS A CA 1
ATOM 2875 C C . HIS A 1 363 ? 1.191 -12.560 -23.822 1.00 97.75 363 HIS A C 1
ATOM 2877 O O . HIS A 1 363 ? 1.638 -13.213 -24.760 1.00 97.75 363 HIS A O 1
ATOM 2883 N N . HIS A 1 364 ? 1.967 -11.825 -23.024 1.00 96.25 364 HIS A N 1
ATOM 2884 C CA . HIS A 1 364 ? 3.406 -11.684 -23.235 1.00 96.25 364 HIS A CA 1
ATOM 2885 C C . HIS A 1 364 ? 4.161 -13.021 -23.163 1.00 96.25 364 HIS A C 1
ATOM 2887 O O . HIS A 1 364 ? 5.044 -13.268 -23.988 1.00 96.25 364 HIS A O 1
ATOM 2893 N N . ASP A 1 365 ? 3.817 -13.889 -22.209 1.00 96.12 365 ASP A N 1
ATOM 2894 C CA . ASP A 1 365 ? 4.427 -15.214 -22.079 1.00 96.12 365 ASP A CA 1
ATOM 2895 C C . ASP A 1 365 ? 4.128 -16.063 -23.328 1.00 96.12 365 ASP A C 1
ATOM 2897 O O . ASP A 1 365 ? 5.049 -16.610 -23.936 1.00 96.12 365 ASP A O 1
ATOM 2901 N N . ARG A 1 366 ? 2.867 -16.082 -23.787 1.00 97.06 366 ARG A N 1
ATOM 2902 C CA . ARG A 1 366 ? 2.462 -16.790 -25.014 1.00 97.06 366 ARG A CA 1
ATOM 2903 C C . ARG A 1 366 ? 3.192 -16.267 -26.253 1.00 97.06 366 ARG A C 1
ATOM 2905 O O . ARG A 1 366 ? 3.678 -17.060 -27.055 1.00 97.06 366 ARG A O 1
ATOM 2912 N N . ASP A 1 367 ? 3.286 -14.950 -26.416 1.00 95.88 367 ASP A N 1
ATOM 2913 C CA . ASP A 1 367 ? 3.972 -14.334 -27.558 1.00 95.88 367 ASP A CA 1
ATOM 2914 C C . ASP A 1 367 ? 5.476 -14.643 -27.545 1.00 95.88 367 ASP A C 1
ATOM 2916 O O . ASP A 1 367 ? 6.079 -14.887 -28.594 1.00 95.88 367 ASP A O 1
ATOM 2920 N N . SER A 1 368 ? 6.078 -14.704 -26.354 1.00 93.00 368 SER A N 1
ATOM 2921 C CA . SER A 1 368 ? 7.480 -15.094 -26.175 1.00 93.00 368 SER A CA 1
ATOM 2922 C C . SER A 1 368 ? 7.718 -16.561 -26.545 1.00 93.00 368 SER A C 1
ATOM 2924 O O . SER A 1 368 ? 8.696 -16.866 -27.230 1.00 93.00 368 SER A O 1
ATOM 2926 N N . GLU A 1 369 ? 6.818 -17.464 -26.148 1.00 95.12 369 GLU A N 1
ATOM 2927 C CA . GLU A 1 369 ? 6.868 -18.886 -26.510 1.00 95.12 369 GLU A CA 1
ATOM 2928 C C . GLU A 1 369 ? 6.698 -19.100 -28.020 1.00 95.12 369 GLU A C 1
ATOM 2930 O O . GLU A 1 369 ? 7.477 -19.835 -28.631 1.00 95.12 369 GLU A O 1
ATOM 2935 N N . MET A 1 370 ? 5.735 -18.417 -28.649 1.00 94.00 370 MET A N 1
ATOM 2936 C CA . MET A 1 370 ? 5.539 -18.472 -30.103 1.00 94.00 370 MET A CA 1
ATOM 2937 C C . MET A 1 370 ? 6.753 -17.929 -30.864 1.00 94.00 370 MET A C 1
ATOM 2939 O O . MET A 1 370 ? 7.167 -18.521 -31.861 1.00 94.00 370 MET A O 1
ATOM 2943 N N . GLY A 1 371 ? 7.352 -16.834 -30.384 1.00 91.75 371 GLY A N 1
ATOM 2944 C CA . GLY A 1 371 ? 8.581 -16.280 -30.951 1.00 91.75 371 GLY A CA 1
ATOM 2945 C C . GLY A 1 371 ? 9.748 -17.267 -30.881 1.00 91.75 371 GLY A C 1
ATOM 2946 O O . GLY A 1 371 ? 10.420 -17.493 -31.886 1.00 91.75 371 GLY A O 1
ATOM 2947 N N . ALA A 1 372 ? 9.943 -17.915 -29.728 1.00 90.19 372 ALA A N 1
ATOM 2948 C CA . ALA A 1 372 ? 10.978 -18.932 -29.547 1.00 90.19 372 ALA A CA 1
ATOM 2949 C C . ALA A 1 372 ? 10.745 -20.169 -30.434 1.00 90.19 372 ALA A C 1
ATOM 2951 O O . ALA A 1 372 ? 11.689 -20.700 -31.021 1.00 90.19 372 ALA A O 1
ATOM 2952 N N . PHE A 1 373 ? 9.492 -20.609 -30.578 1.00 90.88 373 PHE A N 1
ATOM 2953 C CA . PHE A 1 373 ? 9.137 -21.718 -31.463 1.00 90.88 373 PHE A CA 1
ATOM 2954 C C . PHE A 1 373 ? 9.387 -21.377 -32.939 1.00 90.88 373 PHE A C 1
ATOM 2956 O O . PHE A 1 373 ? 9.991 -22.171 -33.658 1.00 90.88 373 PHE A O 1
ATOM 2963 N N . SER A 1 374 ? 8.985 -20.183 -33.390 1.00 89.38 374 SER A N 1
ATOM 2964 C CA . SER A 1 374 ? 9.237 -19.721 -34.760 1.00 89.38 374 SER A CA 1
ATOM 2965 C C . SER A 1 374 ? 10.734 -19.655 -35.071 1.00 89.38 374 SER A C 1
ATOM 2967 O O . SER A 1 374 ? 11.151 -20.072 -36.151 1.00 89.38 374 SER A O 1
ATOM 2969 N N . GLU A 1 375 ? 11.550 -19.172 -34.128 1.00 86.12 375 GLU A N 1
ATOM 2970 C CA . GLU A 1 375 ? 13.011 -19.159 -34.262 1.00 86.12 375 GLU A CA 1
ATOM 2971 C C . GLU A 1 375 ? 13.575 -20.582 -34.391 1.00 86.12 375 GLU A C 1
ATOM 2973 O O . GLU A 1 375 ? 14.367 -20.839 -35.299 1.00 86.12 375 GLU A O 1
ATOM 2978 N N . ALA A 1 376 ? 13.109 -21.525 -33.563 1.00 86.81 376 ALA A N 1
ATOM 2979 C CA . ALA A 1 376 ? 13.539 -22.926 -33.598 1.00 86.81 376 ALA A CA 1
ATOM 2980 C C . ALA A 1 376 ? 13.154 -23.656 -34.900 1.00 86.81 376 ALA A C 1
ATOM 2982 O O . ALA A 1 376 ? 13.922 -24.478 -35.396 1.00 86.81 376 ALA A O 1
ATOM 2983 N N . VAL A 1 377 ? 11.985 -23.358 -35.479 1.00 89.56 377 VAL A N 1
ATOM 2984 C CA . VAL A 1 377 ? 11.550 -23.952 -36.757 1.00 89.56 377 VAL A CA 1
ATOM 2985 C C . VAL A 1 377 ? 12.306 -23.347 -37.945 1.00 89.56 377 VAL A C 1
ATOM 2987 O O . VAL A 1 377 ? 12.589 -24.043 -38.917 1.00 89.56 377 VAL A O 1
ATOM 2990 N N . SER A 1 378 ? 12.687 -22.069 -37.866 1.00 83.62 378 SER A N 1
ATOM 2991 C CA . SER A 1 378 ? 13.367 -21.345 -38.951 1.00 83.62 378 SER A CA 1
ATOM 2992 C C . SER A 1 378 ? 14.855 -21.691 -39.150 1.00 83.62 378 SER A C 1
ATOM 2994 O O . SER A 1 378 ? 15.512 -21.055 -39.971 1.00 83.62 378 SER A O 1
ATOM 2996 N N . CYS A 1 379 ? 15.401 -22.682 -38.432 1.00 61.03 379 CYS A N 1
ATOM 2997 C CA . CYS A 1 379 ? 16.827 -23.029 -38.393 1.00 61.03 379 CYS A CA 1
ATOM 2998 C C . CYS A 1 379 ? 17.521 -23.189 -39.769 1.00 61.03 379 CYS A C 1
ATOM 3000 O O . CYS A 1 379 ? 17.718 -24.292 -40.279 1.00 61.03 379 CYS A O 1
ATOM 3002 N N . SER A 1 380 ? 18.085 -22.090 -40.274 1.00 58.69 380 SER A N 1
ATOM 3003 C CA . SER A 1 380 ? 19.469 -22.063 -40.754 1.00 58.69 380 SER A CA 1
ATOM 3004 C C . SER A 1 380 ? 20.425 -22.290 -39.569 1.00 58.69 380 SER A C 1
ATOM 3006 O O . SER A 1 380 ? 20.094 -21.927 -38.443 1.00 58.69 380 SER A O 1
ATOM 3008 N N . ARG A 1 381 ? 21.583 -22.928 -39.814 1.00 67.81 381 ARG A N 1
ATOM 3009 C CA . ARG A 1 381 ? 22.587 -23.374 -38.815 1.00 67.81 381 ARG A CA 1
ATOM 3010 C C . ARG A 1 381 ? 22.736 -22.452 -37.588 1.00 67.81 381 ARG A C 1
ATOM 3012 O O . ARG A 1 381 ? 22.733 -21.237 -37.761 1.00 67.81 381 ARG A O 1
ATOM 3019 N N . PRO A 1 382 ? 22.990 -23.014 -36.388 1.00 55.66 382 PRO A N 1
ATOM 3020 C CA . PRO A 1 382 ? 23.129 -22.255 -35.148 1.00 55.66 382 PRO A CA 1
ATOM 3021 C C . PRO A 1 382 ? 24.345 -21.321 -35.208 1.00 55.66 382 PRO A C 1
ATOM 3023 O O . PRO A 1 382 ? 25.463 -21.688 -34.855 1.00 55.66 382 PRO A O 1
ATOM 3026 N N . THR A 1 383 ? 24.131 -20.094 -35.665 1.00 62.62 383 THR A N 1
ATOM 3027 C CA . THR A 1 383 ? 24.949 -18.949 -35.281 1.00 62.62 383 THR A CA 1
ATOM 3028 C C . THR A 1 383 ? 24.504 -18.535 -33.889 1.00 62.62 383 THR A C 1
ATOM 3030 O O . THR A 1 383 ? 23.303 -18.478 -33.630 1.00 62.62 383 THR A O 1
ATOM 3033 N N . THR A 1 384 ? 25.460 -18.289 -32.993 1.00 62.53 384 THR A N 1
ATOM 3034 C CA . THR A 1 384 ? 25.239 -17.815 -31.621 1.00 62.53 384 THR A CA 1
ATOM 3035 C C . THR A 1 384 ? 24.054 -16.844 -31.582 1.00 62.53 384 THR A C 1
ATOM 3037 O O . THR A 1 384 ? 24.097 -15.855 -32.319 1.00 62.53 384 THR A O 1
ATOM 3040 N N . PRO A 1 385 ? 22.989 -17.120 -30.804 1.00 56.69 385 PRO A N 1
ATOM 3041 C CA . PRO A 1 385 ? 21.778 -16.316 -30.856 1.00 56.69 385 PRO A CA 1
ATOM 3042 C C . PRO A 1 385 ? 22.141 -14.849 -30.600 1.00 56.69 385 PRO A C 1
ATOM 3044 O O . PRO A 1 385 ? 22.847 -14.565 -29.623 1.00 56.69 385 PRO A O 1
ATOM 3047 N N . PRO A 1 386 ? 21.721 -13.912 -31.470 1.00 58.62 386 PRO A N 1
ATOM 3048 C CA . PRO A 1 386 ? 21.976 -12.503 -31.239 1.00 58.62 386 PRO A CA 1
ATOM 3049 C C . PRO A 1 386 ? 21.357 -12.131 -29.892 1.00 58.62 386 PRO A C 1
ATOM 3051 O O . PRO A 1 386 ? 20.177 -12.393 -29.647 1.00 58.62 386 PRO A O 1
ATOM 3054 N N . ARG A 1 387 ? 22.153 -11.545 -28.988 1.00 58.75 387 ARG A N 1
ATOM 3055 C CA . ARG A 1 387 ? 21.618 -10.995 -27.739 1.00 58.75 387 ARG A CA 1
ATOM 3056 C C . ARG A 1 387 ? 20.579 -9.944 -28.121 1.00 58.75 387 ARG A C 1
ATOM 3058 O O . ARG A 1 387 ? 20.943 -8.858 -28.563 1.00 58.75 387 ARG A O 1
ATOM 3065 N N . LYS A 1 388 ? 19.294 -10.255 -27.933 1.00 56.62 388 LYS A N 1
ATOM 3066 C CA . LYS A 1 388 ? 18.219 -9.259 -27.948 1.00 56.62 388 LYS A CA 1
ATOM 3067 C C . LYS A 1 388 ? 18.389 -8.381 -26.711 1.00 56.62 388 LYS A C 1
ATOM 3069 O O . LYS A 1 388 ? 17.751 -8.601 -25.685 1.00 56.62 388 LYS A O 1
ATOM 3074 N N . VAL A 1 389 ? 19.301 -7.418 -26.785 1.00 56.75 389 VAL A N 1
ATOM 3075 C CA . VAL A 1 389 ? 19.352 -6.324 -25.820 1.00 56.75 389 VAL A CA 1
ATOM 3076 C C . VAL A 1 389 ? 18.138 -5.463 -26.144 1.00 56.75 389 VAL A C 1
ATOM 3078 O O . VAL A 1 389 ? 18.144 -4.740 -27.137 1.00 56.75 389 VAL A O 1
ATOM 3081 N N . LYS A 1 390 ? 17.048 -5.607 -25.379 1.00 57.06 390 LYS A N 1
ATOM 3082 C CA . LYS A 1 390 ? 15.998 -4.584 -25.396 1.00 57.06 390 LYS A CA 1
ATOM 3083 C C . LYS A 1 390 ? 16.673 -3.319 -24.860 1.00 57.06 390 LYS A C 1
ATOM 3085 O O . LYS A 1 390 ? 17.115 -3.375 -23.712 1.00 57.06 390 LYS A O 1
ATOM 3090 N N . PRO A 1 391 ? 16.811 -2.244 -25.656 1.00 54.28 391 PRO A N 1
ATOM 3091 C CA . PRO A 1 391 ? 17.375 -1.008 -25.137 1.00 54.28 391 PRO A CA 1
ATOM 3092 C C . PRO A 1 391 ? 16.517 -0.575 -23.951 1.00 54.28 391 PRO A C 1
ATOM 3094 O O . PRO A 1 391 ? 15.281 -0.587 -24.043 1.00 54.28 391 PRO A O 1
ATOM 3097 N N . PHE A 1 392 ? 17.147 -0.255 -22.820 1.00 55.66 392 PHE A N 1
ATOM 3098 C CA . PHE A 1 392 ? 16.433 0.437 -21.756 1.00 55.66 392 PHE A CA 1
ATOM 3099 C C . PHE A 1 392 ? 15.820 1.702 -22.367 1.00 55.66 392 PHE A C 1
ATOM 3101 O O . PHE A 1 392 ? 16.486 2.398 -23.130 1.00 55.66 392 PHE A O 1
ATOM 3108 N N . SER A 1 393 ? 14.562 2.031 -22.047 1.00 56.91 393 SER A N 1
ATOM 3109 C CA . SER A 1 393 ? 14.098 3.401 -22.305 1.00 56.91 393 SER A CA 1
ATOM 3110 C C . SER A 1 393 ? 15.085 4.347 -21.619 1.00 56.91 393 SER A C 1
ATOM 3112 O O . SER A 1 393 ? 15.405 4.066 -20.461 1.00 56.91 393 SER A O 1
ATOM 3114 N N . ASP A 1 394 ? 15.529 5.410 -22.300 1.00 49.41 394 ASP A N 1
ATOM 3115 C CA . ASP A 1 394 ? 16.717 6.263 -22.045 1.00 49.41 394 ASP A CA 1
ATOM 3116 C C . ASP A 1 394 ? 16.938 6.801 -20.606 1.00 49.41 394 ASP A C 1
ATOM 3118 O O . ASP A 1 394 ? 17.901 7.508 -20.317 1.00 49.41 394 ASP A O 1
ATOM 3122 N N . VAL A 1 395 ? 16.080 6.457 -19.650 1.00 51.16 395 VAL A N 1
ATOM 3123 C CA . VAL A 1 395 ? 16.138 6.848 -18.243 1.00 51.16 395 VAL A CA 1
ATOM 3124 C C . VAL A 1 395 ? 16.706 5.712 -17.382 1.00 51.16 395 VAL A C 1
ATOM 3126 O O . VAL A 1 395 ? 15.983 5.052 -16.622 1.00 51.16 395 VAL A O 1
ATOM 3129 N N . VAL A 1 396 ? 18.023 5.505 -17.445 1.00 49.66 396 VAL A N 1
ATOM 3130 C CA . VAL A 1 396 ? 18.741 4.596 -16.534 1.00 49.66 396 VAL A CA 1
ATOM 3131 C C . VAL A 1 396 ? 18.700 5.160 -15.109 1.00 49.66 396 VAL A C 1
ATOM 3133 O O . VAL A 1 396 ? 19.234 6.230 -14.822 1.00 49.66 396 VAL A O 1
ATOM 3136 N N . THR A 1 397 ? 18.065 4.445 -14.174 1.00 49.72 397 THR A N 1
ATOM 3137 C CA . THR A 1 397 ? 18.103 4.801 -12.745 1.00 49.72 397 THR A CA 1
ATOM 3138 C C . THR A 1 397 ? 19.255 4.087 -12.056 1.00 49.72 397 THR A C 1
ATOM 3140 O O . THR A 1 397 ? 19.121 2.959 -11.580 1.00 49.72 397 THR A O 1
ATOM 3143 N N . PHE A 1 398 ? 20.389 4.771 -11.929 1.00 46.06 398 PHE A N 1
ATOM 3144 C CA . PHE A 1 398 ? 21.432 4.338 -11.010 1.00 46.06 398 PHE A CA 1
ATOM 3145 C C . PHE A 1 398 ? 20.979 4.606 -9.573 1.00 46.06 398 PHE A C 1
ATOM 3147 O O . PHE A 1 398 ? 20.671 5.732 -9.180 1.00 46.06 398 PHE A O 1
ATOM 3154 N N . SER A 1 399 ? 20.927 3.561 -8.750 1.00 43.06 399 SER A N 1
ATOM 3155 C CA . SER A 1 399 ? 20.870 3.764 -7.304 1.00 43.06 399 SER A CA 1
ATOM 3156 C C . SER A 1 399 ? 22.261 4.162 -6.819 1.00 43.06 399 SER A C 1
ATOM 3158 O O . SER A 1 399 ? 23.204 3.437 -7.130 1.00 43.06 399 SER A O 1
ATOM 3160 N N . PRO A 1 400 ? 22.414 5.220 -6.000 1.00 41.53 400 PRO A N 1
ATOM 3161 C CA . PRO A 1 400 ? 23.678 5.470 -5.327 1.00 41.53 400 PRO A CA 1
ATOM 3162 C C . PRO A 1 400 ? 24.041 4.227 -4.513 1.00 41.53 400 PRO A C 1
ATOM 3164 O O . PRO A 1 400 ? 23.314 3.832 -3.592 1.00 41.53 400 PRO A O 1
ATOM 3167 N N . SER A 1 401 ? 25.135 3.564 -4.875 1.00 46.28 401 SER A N 1
ATOM 3168 C CA . SER A 1 401 ? 25.754 2.570 -4.013 1.00 46.28 401 SER A CA 1
ATOM 3169 C C . SER A 1 401 ? 26.246 3.297 -2.768 1.00 46.28 401 SER A C 1
ATOM 3171 O O . SER A 1 401 ? 26.927 4.318 -2.867 1.00 46.28 401 SER A O 1
ATOM 3173 N N . LYS A 1 402 ? 25.892 2.784 -1.583 1.00 42.69 402 LYS A N 1
ATOM 3174 C CA . LYS A 1 402 ? 26.503 3.223 -0.323 1.00 42.69 402 LYS A CA 1
ATOM 3175 C C . LYS A 1 402 ? 28.018 3.145 -0.548 1.00 42.69 402 LYS A C 1
ATOM 3177 O O . LYS A 1 402 ? 28.487 2.060 -0.895 1.00 42.69 402 LYS A O 1
ATOM 3182 N N . LYS A 1 403 ? 28.755 4.262 -0.433 1.00 45.00 403 LYS A N 1
ATOM 3183 C CA . LYS A 1 403 ? 30.227 4.224 -0.449 1.00 45.00 403 LYS A CA 1
ATOM 3184 C C . LYS A 1 403 ? 30.620 3.166 0.578 1.00 45.00 403 LYS A C 1
ATOM 3186 O O . LYS A 1 403 ? 30.324 3.335 1.761 1.00 45.00 403 LYS A O 1
ATOM 3191 N N . ARG A 1 404 ? 31.179 2.041 0.125 1.00 42.25 404 ARG A N 1
ATOM 3192 C CA . ARG A 1 404 ? 31.846 1.116 1.037 1.00 42.25 404 ARG A CA 1
ATOM 3193 C C . ARG A 1 404 ? 33.020 1.928 1.565 1.00 42.25 404 ARG A C 1
ATOM 3195 O O . ARG A 1 404 ? 33.850 2.347 0.765 1.00 42.25 404 ARG A O 1
ATOM 3202 N N . GLY A 1 405 ? 32.988 2.277 2.849 1.00 50.47 405 GLY A N 1
ATOM 3203 C CA . GLY A 1 405 ? 34.170 2.829 3.496 1.00 50.47 405 GLY A CA 1
ATOM 3204 C C . GLY A 1 405 ? 35.267 1.791 3.326 1.00 50.47 405 GLY A C 1
ATOM 3205 O O . GLY A 1 405 ? 35.087 0.662 3.782 1.00 50.47 405 GLY A O 1
ATOM 3206 N N . MET A 1 406 ? 36.288 2.137 2.545 1.00 38.81 406 MET A N 1
ATOM 3207 C CA . MET A 1 406 ? 37.584 1.476 2.629 1.00 38.81 406 MET A CA 1
ATOM 3208 C C . MET A 1 406 ? 38.294 1.995 3.867 1.00 38.81 406 MET A C 1
ATOM 3210 O O . MET A 1 406 ? 38.164 3.218 4.122 1.00 38.81 406 MET A O 1
#

Radius of gyration: 29.1 Å; Cα contacts (8 Å, |Δi|>4): 424; chains: 1; bounding box: 78×82×81 Å

Organism: NCBI:txid64524